Protein AF-0000000067511105 (afdb_homodimer)

Organism: Streptococcus pyogenes serotype M1 (NCBI:txid301447)

Structure (mmCIF, N/CA/C/O backbone):
data_AF-0000000067511105-model_v1
#
loop_
_entity.id
_entity.type
_entity.pdbx_description
1 polymer 'ABC transporter (Permease)'
#
loop_
_atom_site.group_PDB
_atom_site.id
_atom_site.type_symbol
_atom_site.label_atom_id
_atom_site.label_alt_id
_atom_site.label_comp_id
_atom_site.label_asym_id
_atom_site.label_entity_id
_atom_site.label_seq_id
_atom_site.pdbx_PDB_ins_code
_atom_site.Cartn_x
_atom_site.Cartn_y
_atom_site.Cartn_z
_atom_site.occupancy
_atom_site.B_iso_or_equiv
_atom_site.auth_seq_id
_atom_site.auth_comp_id
_atom_site.auth_asym_id
_atom_site.auth_atom_id
_atom_site.pdbx_PDB_model_num
ATOM 1 N N . MET A 1 1 ? 20.438 -12 -21 1 80.56 1 MET A N 1
ATOM 2 C CA . MET A 1 1 ? 20.25 -10.555 -21.078 1 80.56 1 MET A CA 1
ATOM 3 C C . MET A 1 1 ? 18.781 -10.203 -21.25 1 80.56 1 MET A C 1
ATOM 5 O O . MET A 1 1 ? 17.984 -11.047 -21.672 1 80.56 1 MET A O 1
ATOM 9 N N . ILE A 1 2 ? 18.406 -8.977 -20.812 1 93.5 2 ILE A N 1
ATOM 10 C CA . ILE A 1 2 ? 17.047 -8.484 -21.078 1 93.5 2 ILE A CA 1
ATOM 11 C C . ILE A 1 2 ? 16.766 -8.523 -22.578 1 93.5 2 ILE A C 1
ATOM 13 O O . ILE A 1 2 ? 17.562 -8.031 -23.375 1 93.5 2 ILE A O 1
ATOM 17 N N . ASN A 1 3 ? 15.703 -9.227 -23 1 96.31 3 ASN A N 1
ATOM 18 C CA . ASN A 1 3 ? 15.289 -9.406 -24.391 1 96.31 3 ASN A CA 1
ATOM 19 C C . ASN A 1 3 ? 14.422 -8.242 -24.859 1 96.31 3 ASN A C 1
ATOM 21 O O . ASN A 1 3 ? 13.188 -8.305 -24.781 1 96.31 3 ASN A O 1
ATOM 25 N N . ILE A 1 4 ? 15.07 -7.195 -25.391 1 97.12 4 ILE A N 1
ATOM 26 C CA . ILE A 1 4 ? 14.414 -5.953 -25.781 1 97.12 4 ILE A CA 1
ATOM 27 C C . ILE A 1 4 ? 13.453 -6.223 -26.938 1 97.12 4 ILE A C 1
ATOM 29 O O . ILE A 1 4 ? 12.328 -5.715 -26.969 1 97.12 4 ILE A O 1
ATOM 33 N N . PRO A 1 5 ? 13.797 -7.047 -27.891 1 97.56 5 PRO A N 1
ATOM 34 C CA . PRO A 1 5 ? 12.867 -7.391 -28.984 1 97.56 5 PRO A CA 1
ATOM 35 C C . PRO A 1 5 ? 11.594 -8.055 -28.469 1 97.56 5 PRO A C 1
ATOM 37 O O . PRO A 1 5 ? 10.5 -7.727 -28.938 1 97.56 5 PRO A O 1
ATOM 40 N N . LEU A 1 6 ? 11.727 -8.938 -27.547 1 97.38 6 LEU A N 1
ATOM 41 C CA . LEU A 1 6 ? 10.547 -9.57 -26.953 1 97.38 6 LEU A CA 1
ATOM 42 C C . LEU A 1 6 ? 9.648 -8.531 -26.281 1 97.38 6 LEU A C 1
ATOM 44 O O . LEU A 1 6 ? 8.422 -8.586 -26.422 1 97.38 6 LEU A O 1
ATOM 48 N N . MET A 1 7 ? 10.289 -7.613 -25.562 1 98.06 7 MET A N 1
ATOM 49 C CA . MET A 1 7 ? 9.539 -6.555 -24.891 1 98.06 7 MET A CA 1
ATOM 50 C C . MET A 1 7 ? 8.766 -5.715 -25.906 1 98.06 7 MET A C 1
ATOM 52 O O . MET A 1 7 ? 7.59 -5.414 -25.703 1 98.06 7 MET A O 1
ATOM 56 N N . LYS A 1 8 ? 9.43 -5.41 -26.984 1 97.94 8 LYS A N 1
ATOM 57 C CA . LYS A 1 8 ? 8.812 -4.586 -28.016 1 97.94 8 LYS A CA 1
ATOM 58 C C . LYS A 1 8 ? 7.656 -5.324 -28.688 1 97.94 8 LYS A C 1
ATOM 60 O O . LYS A 1 8 ? 6.586 -4.75 -28.906 1 97.94 8 LYS A O 1
ATOM 65 N N . ASP A 1 9 ? 7.836 -6.57 -28.969 1 97.88 9 ASP A N 1
ATOM 66 C CA . ASP A 1 9 ? 6.84 -7.379 -29.656 1 97.88 9 ASP A CA 1
ATOM 67 C C . ASP A 1 9 ? 5.633 -7.648 -28.766 1 97.88 9 ASP A C 1
ATOM 69 O O . ASP A 1 9 ? 4.523 -7.875 -29.266 1 97.88 9 ASP A O 1
ATOM 73 N N . SER A 1 10 ? 5.863 -7.594 -27.438 1 98.12 10 SER A N 1
ATOM 74 C CA . SER A 1 10 ? 4.812 -7.941 -26.484 1 98.12 10 SER A CA 1
ATOM 75 C C . SER A 1 10 ? 4.07 -6.703 -26 1 98.12 10 SER A C 1
ATOM 77 O O . SER A 1 10 ? 3.049 -6.809 -25.328 1 98.12 10 SER A O 1
ATOM 79 N N . LEU A 1 11 ? 4.57 -5.566 -26.359 1 98.25 11 LEU A N 1
ATOM 80 C CA . LEU A 1 11 ? 4.062 -4.305 -25.844 1 98.25 11 LEU A CA 1
ATOM 81 C C . LEU A 1 11 ? 2.57 -4.16 -26.109 1 98.25 11 LEU A C 1
ATOM 83 O O . LEU A 1 11 ? 1.808 -3.744 -25.234 1 98.25 11 LEU A O 1
ATOM 87 N N . GLY A 1 12 ? 2.145 -4.523 -27.312 1 98.19 12 GLY A N 1
ATOM 88 C CA . GLY A 1 12 ? 0.743 -4.41 -27.688 1 98.19 12 GLY A CA 1
ATOM 89 C C . GLY A 1 12 ? -0.17 -5.262 -26.828 1 98.19 12 GLY A C 1
ATOM 90 O O . GLY A 1 12 ? -1.177 -4.773 -26.312 1 98.19 12 GLY A O 1
ATOM 91 N N . PHE A 1 13 ? 0.172 -6.52 -26.688 1 98.44 13 PHE A N 1
ATOM 92 C CA . PHE A 1 13 ? -0.623 -7.434 -25.875 1 98.44 13 PHE A CA 1
ATOM 93 C C . PHE A 1 13 ? -0.623 -6.996 -24.422 1 98.44 13 PHE A C 1
ATOM 95 O O . PHE A 1 13 ? -1.671 -6.984 -23.766 1 98.44 13 PHE A O 1
ATOM 102 N N . VAL A 1 14 ? 0.501 -6.578 -23.922 1 98.69 14 VAL A N 1
ATOM 103 C CA . VAL A 1 14 ? 0.611 -6.16 -22.516 1 98.69 14 VAL A CA 1
ATOM 104 C C . VAL A 1 14 ? -0.236 -4.914 -22.281 1 98.69 14 VAL A C 1
ATOM 106 O O . VAL A 1 14 ? -1.011 -4.852 -21.328 1 98.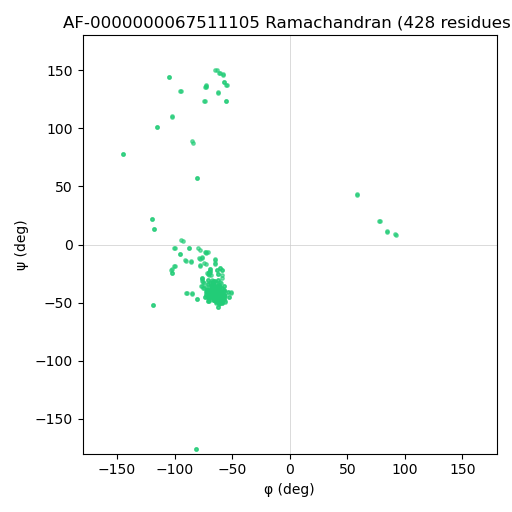69 14 VAL A O 1
ATOM 109 N N . LEU A 1 15 ? -0.17 -3.975 -23.219 1 98.62 15 LEU A N 1
ATOM 110 C CA . LEU A 1 15 ? -0.877 -2.709 -23.047 1 98.62 15 LEU A CA 1
ATOM 111 C C . LEU A 1 15 ? -2.377 -2.895 -23.25 1 98.62 15 LEU A C 1
ATOM 113 O O . LEU A 1 15 ? -3.17 -2.027 -22.875 1 98.62 15 LEU A O 1
ATOM 117 N N . SER A 1 16 ? -2.76 -4.043 -23.859 1 98.62 16 SER A N 1
ATOM 118 C CA . SER A 1 16 ? -4.188 -4.324 -23.984 1 98.62 16 SER A CA 1
ATOM 119 C C . SER A 1 16 ? -4.836 -4.52 -22.625 1 98.62 16 SER A C 1
ATOM 121 O O . SER A 1 16 ? -6.062 -4.48 -22.5 1 98.62 16 SER A O 1
ATOM 123 N N . GLY A 1 17 ? -4.027 -4.691 -21.531 1 98.75 17 GLY A N 1
ATOM 124 C CA . GLY A 1 17 ? -4.516 -4.805 -20.172 1 98.75 17 GLY A CA 1
ATOM 125 C C . GLY A 1 17 ? -4.688 -3.465 -19.484 1 98.75 17 GLY A C 1
ATOM 126 O O . GLY A 1 17 ? -5.227 -3.393 -18.375 1 98.75 17 GLY A O 1
ATOM 127 N N . LEU A 1 18 ? -4.324 -2.375 -20.156 1 98.62 18 LEU A N 1
ATOM 128 C CA . LEU A 1 18 ? -4.32 -1.038 -19.562 1 98.62 18 LEU A CA 1
ATOM 129 C C . LEU A 1 18 ? -5.727 -0.624 -19.141 1 98.62 18 LEU A C 1
ATOM 131 O O . LEU A 1 18 ? -5.91 -0.025 -18.078 1 98.62 18 LEU A O 1
ATOM 135 N N . PRO A 1 19 ? -6.758 -0.938 -19.953 1 98.5 19 PRO A N 1
ATOM 136 C CA . PRO A 1 19 ? -8.109 -0.566 -19.531 1 98.5 19 PRO A CA 1
ATOM 137 C C . PRO A 1 19 ? -8.523 -1.238 -18.219 1 98.5 19 PRO A C 1
ATOM 139 O O . PRO A 1 19 ? -9.273 -0.654 -17.438 1 98.5 19 PRO A O 1
ATOM 142 N N . TYR A 1 20 ? -8.086 -2.453 -18 1 98.69 20 TYR A N 1
ATOM 143 C CA . TYR A 1 20 ? -8.398 -3.131 -16.75 1 98.69 20 TYR A CA 1
ATOM 144 C C . TYR A 1 20 ? -7.664 -2.482 -15.578 1 98.69 20 TYR A C 1
ATOM 146 O O . TYR A 1 20 ? -8.258 -2.223 -14.531 1 98.69 20 TYR A O 1
ATOM 154 N N . THR A 1 21 ? -6.34 -2.176 -15.781 1 98.69 21 THR A N 1
ATOM 155 C CA . THR A 1 21 ? -5.539 -1.534 -14.742 1 98.69 21 THR A CA 1
ATOM 156 C C . THR A 1 21 ? -6.117 -0.168 -14.383 1 98.69 21 THR A C 1
ATOM 158 O O . THR A 1 21 ? -6.395 0.104 -13.211 1 98.69 21 THR A O 1
ATOM 161 N N . LEU A 1 22 ? -6.371 0.649 -15.352 1 98.56 22 LEU A N 1
ATOM 162 C CA . LEU A 1 22 ? -6.867 2 -15.117 1 98.56 22 LEU A CA 1
ATOM 163 C C . LEU A 1 22 ? -8.344 1.979 -14.75 1 98.56 22 LEU A C 1
ATOM 165 O O . LEU A 1 22 ? -8.797 2.783 -13.93 1 98.56 22 LEU A O 1
ATOM 169 N N . GLY A 1 23 ? -9.07 1.092 -15.344 1 98.56 23 GLY A N 1
ATOM 170 C CA . GLY A 1 23 ? -10.492 0.986 -15.047 1 98.56 23 GLY A CA 1
ATOM 171 C C . GLY A 1 23 ? -10.773 0.581 -13.609 1 98.56 23 GLY A C 1
ATOM 172 O O . GLY A 1 23 ? -11.594 1.204 -12.938 1 98.56 23 GLY A O 1
ATOM 173 N N . ILE A 1 24 ? -10.102 -0.458 -13.164 1 98.56 24 ILE A N 1
ATOM 174 C CA . ILE A 1 24 ? -10.258 -0.907 -11.781 1 98.56 24 ILE A CA 1
ATOM 175 C C . ILE A 1 24 ? -9.875 0.219 -10.828 1 98.56 24 ILE A C 1
ATOM 177 O O . ILE A 1 24 ? -10.609 0.52 -9.883 1 98.56 24 ILE A O 1
ATOM 181 N N . SER A 1 25 ? -8.742 0.861 -11.109 1 98.62 25 SER A N 1
ATOM 182 C CA . SER A 1 25 ? -8.227 1.901 -10.234 1 98.62 25 SER A CA 1
ATOM 183 C C . SER A 1 25 ? -9.148 3.115 -10.203 1 98.62 25 SER A C 1
ATOM 185 O O . SER A 1 25 ? -9.523 3.594 -9.133 1 98.62 25 SER A O 1
ATOM 187 N N . LEU A 1 26 ? -9.562 3.586 -11.375 1 98.31 26 LEU A N 1
ATOM 188 C CA . LEU A 1 26 ? -10.359 4.805 -11.469 1 98.31 26 LEU A CA 1
ATOM 189 C C . LEU A 1 26 ? -11.773 4.574 -10.945 1 98.31 26 LEU A C 1
ATOM 191 O O . LEU A 1 26 ? -12.289 5.379 -10.164 1 98.31 26 LEU A O 1
ATOM 195 N N . LEU A 1 27 ? -12.375 3.492 -11.328 1 98.62 27 LEU A N 1
ATOM 196 C CA . LEU A 1 27 ? -13.742 3.223 -10.898 1 98.62 27 LEU A CA 1
ATOM 197 C C . LEU A 1 27 ? -13.797 2.965 -9.398 1 98.62 27 LEU A C 1
ATOM 199 O O . LEU A 1 27 ? -14.719 3.428 -8.719 1 98.62 27 LEU A O 1
ATOM 203 N N . SER A 1 28 ? -12.875 2.189 -8.914 1 98.81 28 SER A N 1
ATOM 204 C CA . SER A 1 28 ? -12.852 1.918 -7.48 1 98.81 28 SER A CA 1
ATOM 205 C C . SER A 1 28 ? -12.531 3.18 -6.684 1 98.81 28 SER A C 1
ATOM 207 O O . SER A 1 28 ? -13.023 3.357 -5.566 1 98.81 28 SER A O 1
ATOM 209 N N . PHE A 1 29 ? -11.68 4.031 -7.273 1 98.62 29 PHE A N 1
ATOM 210 C CA . PHE A 1 29 ? -11.367 5.297 -6.625 1 98.62 29 PHE A CA 1
ATOM 211 C C . PHE A 1 29 ? -12.609 6.176 -6.52 1 98.62 29 PHE A C 1
ATOM 213 O O . PHE A 1 29 ? -12.906 6.719 -5.453 1 98.62 29 PHE A O 1
ATOM 220 N N . PHE A 1 30 ? -13.336 6.281 -7.574 1 98.44 30 PHE A N 1
ATOM 221 C CA . PHE A 1 30 ? -14.523 7.121 -7.594 1 98.44 30 PHE A CA 1
ATOM 222 C C . PHE A 1 30 ? -15.602 6.559 -6.668 1 98.44 30 PHE A C 1
ATOM 224 O O . PHE A 1 30 ? -16.25 7.305 -5.941 1 98.44 30 PHE A O 1
ATOM 231 N N . THR A 1 31 ? -15.766 5.297 -6.738 1 98.75 31 THR A N 1
ATOM 232 C CA . THR A 1 31 ? -16.688 4.672 -5.797 1 98.75 31 THR A CA 1
ATOM 233 C C . THR A 1 31 ? -16.219 4.906 -4.359 1 98.75 31 THR A C 1
ATOM 235 O O . THR A 1 31 ? -17.047 5.207 -3.484 1 98.75 31 THR A O 1
ATOM 238 N N . GLY A 1 32 ? -14.922 4.734 -4.195 1 98.44 32 GLY A N 1
ATOM 239 C CA . GLY A 1 32 ? -14.344 4.984 -2.883 1 98.44 32 GLY A CA 1
ATOM 240 C C . GLY A 1 32 ? -14.523 6.418 -2.418 1 98.44 32 GLY A C 1
ATOM 241 O O . GLY A 1 32 ? -14.703 6.672 -1.226 1 98.44 32 GLY A O 1
ATOM 242 N N . LEU A 1 33 ? -14.445 7.355 -3.359 1 97.88 33 LEU A N 1
ATOM 243 C CA . LEU A 1 33 ? -14.641 8.766 -3.031 1 97.88 33 LEU A CA 1
ATOM 244 C C . LEU A 1 33 ? -16.047 9 -2.471 1 97.88 33 LEU A C 1
ATOM 246 O O . LEU A 1 33 ? -16.203 9.672 -1.452 1 97.88 33 LEU A O 1
ATOM 250 N N . PHE A 1 34 ? -17 8.422 -3.113 1 97.38 34 PHE A N 1
ATOM 251 C CA . PHE A 1 34 ? -18.391 8.594 -2.699 1 97.38 34 PHE A CA 1
ATOM 252 C C . PHE A 1 34 ? -18.656 7.875 -1.381 1 97.38 34 PHE A C 1
ATOM 254 O O . PHE A 1 34 ? -19.188 8.469 -0.444 1 97.38 34 PHE A O 1
ATOM 261 N N . LEU A 1 35 ? -18.234 6.68 -1.305 1 98.38 35 LEU A N 1
ATOM 262 C CA . LEU A 1 35 ? -18.469 5.895 -0.096 1 98.38 35 LEU A CA 1
ATOM 263 C C . LEU A 1 35 ? -17.625 6.426 1.06 1 98.38 35 LEU A C 1
ATOM 265 O O . LEU A 1 35 ? -18.078 6.461 2.203 1 98.38 35 LEU A O 1
ATOM 269 N N . GLY A 1 36 ? -16.391 6.773 0.686 1 98.31 36 GLY A N 1
ATOM 270 C CA . GLY A 1 36 ? -15.492 7.297 1.706 1 98.31 36 GLY A CA 1
ATOM 271 C C . GLY A 1 36 ? -15.992 8.586 2.338 1 98.31 36 GLY A C 1
ATOM 272 O O . GLY A 1 36 ? -15.891 8.766 3.553 1 98.31 36 GLY A O 1
ATOM 273 N N . LEU A 1 37 ? -16.516 9.484 1.517 1 95.5 37 LEU A N 1
ATOM 274 C CA . LEU A 1 37 ? -17.125 10.703 2.039 1 95.5 37 LEU A CA 1
ATOM 275 C C . LEU A 1 37 ? -18.312 10.383 2.936 1 95.5 37 LEU A C 1
ATOM 277 O O . LEU A 1 37 ? -18.453 10.961 4.016 1 95.5 37 LEU A O 1
ATOM 281 N N . GLY A 1 38 ? -19.141 9.508 2.465 1 95.69 38 GLY A N 1
ATOM 282 C CA . GLY A 1 38 ? -20.266 9.078 3.275 1 95.69 38 GLY A CA 1
ATOM 283 C C . GLY A 1 38 ? -19.844 8.508 4.617 1 95.69 38 GLY A C 1
ATOM 284 O O . GLY A 1 38 ? -20.422 8.867 5.652 1 95.69 38 GLY A O 1
ATOM 285 N N . LEU A 1 39 ? -18.859 7.668 4.625 1 97.94 39 LEU A N 1
ATOM 286 C CA . LEU A 1 39 ? -18.359 7.059 5.855 1 97.94 39 LEU A CA 1
ATOM 287 C C . LEU A 1 39 ? -17.766 8.109 6.785 1 97.94 39 LEU A C 1
ATOM 289 O O . LEU A 1 39 ? -17.969 8.055 8 1 97.94 39 LEU A O 1
ATOM 293 N N . ALA A 1 40 ? -17.016 9.047 6.184 1 95.94 40 ALA A N 1
ATOM 294 C CA . ALA A 1 40 ? -16.422 10.109 6.988 1 95.94 40 ALA A CA 1
ATOM 295 C C . ALA A 1 40 ? -17.484 10.93 7.695 1 95.94 40 ALA A C 1
ATOM 297 O O . ALA A 1 40 ? -17.328 11.297 8.859 1 95.94 40 ALA A O 1
ATOM 298 N N . LEU A 1 41 ? -18.562 11.234 7.023 1 91.44 41 LEU A N 1
ATOM 299 C CA . LEU A 1 41 ? -19.656 12.023 7.594 1 91.44 41 LEU A CA 1
ATOM 300 C C . LEU A 1 41 ? -20.438 11.211 8.609 1 91.44 41 LEU A C 1
ATOM 302 O O . LEU A 1 41 ? -20.781 11.719 9.68 1 91.44 41 LEU A O 1
ATOM 306 N N . LEU A 1 42 ? -20.719 9.953 8.273 1 94.19 42 LEU A N 1
ATOM 307 C CA . LEU A 1 42 ? -21.438 9.078 9.188 1 94.19 42 LEU A CA 1
ATOM 308 C C . LEU A 1 42 ? -20.656 8.852 10.469 1 94.19 42 LEU A C 1
ATOM 310 O O . LEU A 1 42 ? -21.234 8.695 11.539 1 94.19 42 LEU A O 1
ATOM 314 N N . GLY A 1 43 ? -19.406 8.82 10.297 1 93 43 GLY A N 1
ATOM 315 C CA . GLY A 1 43 ? -18.547 8.602 11.453 1 93 43 GLY A CA 1
ATOM 316 C C . GLY A 1 43 ? -18.609 9.734 12.469 1 93 43 GLY A C 1
ATOM 317 O O . GLY A 1 43 ? -18.203 9.562 13.617 1 93 43 GLY A O 1
ATOM 318 N N . ARG A 1 44 ? -19.125 10.844 12.086 1 86.38 44 ARG A N 1
ATOM 319 C CA . ARG A 1 44 ? -19.234 12 12.977 1 86.38 44 ARG A CA 1
ATOM 320 C C . ARG A 1 44 ? -20.609 12.039 13.648 1 86.38 44 ARG A C 1
ATOM 322 O O . ARG A 1 44 ? -20.906 12.977 14.391 1 86.38 44 ARG A O 1
ATOM 329 N N . SER A 1 45 ? -21.328 11.07 13.375 1 86.69 45 SER A N 1
ATOM 330 C CA . SER A 1 45 ? -22.656 10.977 13.961 1 86.69 45 SER A CA 1
ATOM 331 C C . SER A 1 45 ? -22.594 10.93 15.484 1 86.69 45 SER A C 1
ATOM 333 O O . SER A 1 45 ? -21.656 10.352 16.047 1 86.69 45 SER A O 1
ATOM 335 N N . ARG A 1 46 ? -23.594 11.492 16.188 1 86.88 46 ARG A N 1
ATOM 336 C CA . ARG A 1 46 ? -23.719 11.469 17.641 1 86.88 46 ARG A CA 1
ATOM 337 C C . ARG A 1 46 ? -24.234 10.117 18.125 1 86.88 46 ARG A C 1
ATOM 339 O O . ARG A 1 46 ? -24.094 9.781 19.297 1 86.88 46 ARG A O 1
ATOM 346 N N . GLN A 1 47 ? -24.812 9.352 17.234 1 94.19 47 GLN A N 1
ATOM 347 C CA . GLN A 1 47 ? -25.281 8.016 17.594 1 94.19 47 GLN A CA 1
ATOM 348 C C . GLN A 1 47 ? -24.125 7.039 17.734 1 94.19 47 GLN A C 1
ATOM 350 O O . GLN A 1 47 ? -23.438 6.746 16.75 1 94.19 47 GLN A O 1
ATOM 355 N N . PRO A 1 48 ? -24.016 6.445 18.828 1 94.75 48 PRO A N 1
ATOM 356 C CA . PRO A 1 48 ? -22.828 5.609 19.109 1 94.75 48 PRO A CA 1
ATOM 357 C C . PRO A 1 48 ? -22.781 4.371 18.219 1 94.75 48 PRO A C 1
ATOM 359 O O . PRO A 1 48 ? -21.688 3.957 17.797 1 94.75 48 PRO A O 1
ATOM 362 N N . LEU A 1 49 ? -23.844 3.807 17.938 1 96.5 49 LEU A N 1
ATOM 363 C CA . LEU A 1 49 ? -23.859 2.59 17.125 1 96.5 49 LEU A CA 1
ATOM 364 C C . LEU A 1 49 ? -23.312 2.854 15.727 1 96.5 49 LEU A C 1
ATOM 366 O O . LEU A 1 49 ? -22.516 2.064 15.211 1 96.5 49 LEU A O 1
ATOM 370 N N . ILE A 1 50 ? -23.703 3.924 15.156 1 96.31 50 ILE A N 1
ATOM 371 C CA . ILE A 1 50 ? -23.25 4.277 13.812 1 96.31 50 ILE A CA 1
ATOM 372 C C . ILE A 1 50 ? -21.75 4.594 13.844 1 96.31 50 ILE A C 1
ATOM 374 O O . ILE A 1 50 ? -21 4.125 12.984 1 96.31 50 ILE A O 1
ATOM 378 N N . HIS A 1 51 ? -21.375 5.285 14.812 1 94.94 51 HIS A N 1
ATOM 379 C CA . HIS A 1 51 ? -19.969 5.656 14.977 1 94.94 51 HIS A CA 1
ATOM 380 C C . HIS A 1 51 ? -19.078 4.422 15.078 1 94.94 51 HIS A C 1
ATOM 382 O O . HIS A 1 51 ? -18.078 4.312 14.367 1 94.94 51 HIS A O 1
ATOM 388 N N . TYR A 1 52 ? -19.5 3.48 15.82 1 95.75 52 TYR A N 1
ATOM 389 C CA . TYR A 1 52 ? -18.688 2.301 16.062 1 95.75 52 TYR A CA 1
ATOM 390 C C . TYR A 1 52 ? -18.672 1.386 14.844 1 95.75 52 TYR A C 1
ATOM 392 O O . TYR A 1 52 ? -17.656 0.753 14.539 1 95.75 52 TYR A O 1
ATOM 400 N N . LEU A 1 53 ? -19.75 1.34 14.117 1 97.69 53 LEU A N 1
ATOM 401 C CA . LEU A 1 53 ? -19.828 0.515 12.914 1 97.69 53 LEU A CA 1
ATOM 402 C C . LEU A 1 53 ? -18.922 1.063 11.82 1 97.69 53 LEU A C 1
ATOM 404 O O . LEU A 1 53 ? -18.219 0.301 11.148 1 97.69 53 LEU A O 1
ATOM 408 N N . VAL A 1 54 ? -18.906 2.363 11.719 1 98.19 54 VAL A N 1
ATOM 409 C CA . VAL A 1 54 ? -18.062 3.008 10.719 1 98.19 54 VAL A CA 1
ATOM 410 C C . VAL A 1 54 ? -16.594 2.812 11.078 1 98.19 54 VAL A C 1
ATOM 412 O O . VAL A 1 54 ? -15.781 2.449 10.227 1 98.19 54 VAL A O 1
ATOM 415 N N . ARG A 1 55 ? -16.328 2.924 12.305 1 96.5 55 ARG A N 1
ATOM 416 C CA . ARG A 1 55 ? -14.953 2.766 12.766 1 96.5 55 ARG A CA 1
ATOM 417 C C . ARG A 1 55 ? -14.477 1.328 12.594 1 96.5 55 ARG A C 1
ATOM 419 O O . ARG A 1 55 ? -13.312 1.09 12.242 1 96.5 55 ARG A O 1
ATOM 426 N N . ALA A 1 56 ? -15.344 0.467 12.844 1 97.56 56 ALA A N 1
ATOM 427 C CA . ALA A 1 56 ? -15.008 -0.946 12.68 1 97.56 56 ALA A CA 1
ATOM 428 C C . ALA A 1 56 ? -14.734 -1.279 11.219 1 97.56 56 ALA A C 1
ATOM 430 O O . ALA A 1 56 ? -13.766 -1.979 10.906 1 97.56 56 ALA A O 1
ATOM 431 N N . TYR A 1 57 ? -15.617 -0.781 10.383 1 98.38 57 TYR A N 1
ATOM 432 C CA . TYR A 1 57 ? -15.43 -0.999 8.953 1 98.38 57 TYR A CA 1
ATOM 433 C C . TYR A 1 57 ? -14.078 -0.465 8.492 1 98.38 57 TYR A C 1
ATOM 435 O O . TYR A 1 57 ? -13.328 -1.161 7.801 1 98.38 57 TYR A O 1
ATOM 443 N N . ILE A 1 58 ? -13.758 0.713 8.891 1 98.31 58 ILE A N 1
ATOM 444 C CA . ILE A 1 58 ? -12.523 1.373 8.484 1 98.31 58 ILE A CA 1
ATOM 445 C C . ILE A 1 58 ? -11.32 0.604 9.031 1 98.31 58 ILE A C 1
ATOM 447 O O . ILE A 1 58 ? -10.367 0.329 8.297 1 98.31 58 ILE A O 1
ATOM 451 N N . SER A 1 59 ? -11.438 0.208 10.258 1 97.94 59 SER A N 1
ATOM 452 C CA . SER A 1 59 ? -10.359 -0.537 10.898 1 97.94 59 SER A CA 1
ATOM 453 C C . SER A 1 59 ? -10.102 -1.856 10.18 1 97.94 59 SER A C 1
ATOM 455 O O . SER A 1 59 ? -8.945 -2.201 9.898 1 97.94 59 SER A O 1
ATOM 457 N N . ILE A 1 60 ? -11.094 -2.52 9.82 1 98.44 60 ILE A N 1
ATOM 458 C CA . ILE A 1 60 ? -10.977 -3.836 9.195 1 98.44 60 ILE A CA 1
ATOM 459 C C . ILE A 1 60 ? -10.414 -3.689 7.785 1 98.44 60 ILE A C 1
ATOM 461 O O . ILE A 1 60 ? -9.43 -4.348 7.43 1 98.44 60 ILE A O 1
ATOM 465 N N . MET A 1 61 ? -10.969 -2.801 7.02 1 98.56 61 MET A N 1
ATOM 466 C CA . MET A 1 61 ? -10.602 -2.686 5.613 1 98.56 61 MET A CA 1
ATOM 467 C C . MET A 1 61 ? -9.195 -2.102 5.465 1 98.56 61 MET A C 1
ATOM 469 O O . MET A 1 61 ? -8.484 -2.418 4.512 1 98.56 61 MET A O 1
ATOM 473 N N . ARG A 1 62 ? -8.75 -1.362 6.43 1 97.44 62 ARG A N 1
ATOM 474 C CA . ARG A 1 62 ? -7.402 -0.802 6.383 1 97.44 62 ARG A CA 1
ATOM 475 C C . ARG A 1 62 ? -6.391 -1.75 7.016 1 97.44 62 ARG A C 1
ATOM 477 O O . ARG A 1 62 ? -5.184 -1.58 6.848 1 97.44 62 ARG A O 1
ATOM 484 N N . GLY A 1 63 ? -6.938 -2.771 7.758 1 97.94 63 GLY A N 1
ATOM 485 C CA . GLY A 1 63 ? -6.051 -3.668 8.477 1 97.94 63 GLY A CA 1
ATOM 486 C C . GLY A 1 63 ? -5.824 -4.984 7.766 1 97.94 63 GLY A C 1
ATOM 487 O O . GLY A 1 63 ? -4.844 -5.684 8.039 1 97.94 63 GLY A O 1
ATOM 488 N N . VAL A 1 64 ? -6.68 -5.328 6.832 1 98.69 64 VAL A N 1
ATOM 489 C CA . VAL A 1 64 ? -6.598 -6.578 6.086 1 98.69 64 VAL A CA 1
ATOM 490 C C . VAL A 1 64 ? -5.855 -6.348 4.77 1 98.69 64 VAL A C 1
ATOM 492 O O . VAL A 1 64 ? -6.121 -5.371 4.062 1 98.69 64 VAL A O 1
ATOM 495 N N . PRO A 1 65 ? -4.895 -7.207 4.48 1 98.62 65 PRO A N 1
ATOM 496 C CA . PRO A 1 65 ? -4.211 -7.062 3.191 1 98.62 65 PRO A CA 1
ATOM 497 C C . PRO A 1 65 ? -5.172 -7.109 2.006 1 98.62 65 PRO A C 1
ATOM 499 O O . PRO A 1 65 ? -6.094 -7.926 1.985 1 98.62 65 PRO A O 1
ATOM 502 N N . MET A 1 66 ? -4.898 -6.262 1.066 1 98.56 66 MET A N 1
ATOM 503 C CA . MET A 1 66 ? -5.746 -6.168 -0.118 1 98.56 66 MET A CA 1
ATOM 504 C C . MET A 1 66 ? -5.84 -7.512 -0.831 1 98.56 66 MET A C 1
ATOM 506 O O . MET A 1 66 ? -6.914 -7.902 -1.293 1 98.56 66 MET A O 1
ATOM 510 N N . ILE A 1 67 ? -4.754 -8.234 -0.903 1 98.69 67 ILE A N 1
ATOM 511 C CA . ILE A 1 67 ? -4.738 -9.5 -1.625 1 98.69 67 ILE A CA 1
ATOM 512 C C . ILE A 1 67 ? -5.648 -10.508 -0.92 1 98.69 67 ILE A C 1
ATOM 514 O O . ILE A 1 67 ? -6.289 -11.336 -1.57 1 98.69 67 ILE A O 1
ATOM 518 N N . VAL A 1 68 ? -5.758 -10.406 0.386 1 98.69 68 VAL A N 1
ATOM 519 C CA . VAL A 1 68 ? -6.633 -11.297 1.142 1 98.69 68 VAL A CA 1
ATOM 520 C C . VAL A 1 68 ? -8.094 -10.969 0.842 1 98.69 68 VAL A C 1
ATOM 522 O O . VAL A 1 68 ? -8.914 -11.867 0.653 1 98.69 68 VAL A O 1
ATOM 525 N N . VAL A 1 69 ? -8.414 -9.703 0.747 1 98.75 69 VAL A N 1
ATOM 526 C CA . VAL A 1 69 ? -9.766 -9.266 0.404 1 98.75 69 VAL A CA 1
ATOM 527 C C . VAL A 1 69 ? -10.148 -9.812 -0.97 1 98.75 69 VAL A C 1
ATOM 529 O O . VAL A 1 69 ? -11.234 -10.367 -1.142 1 98.75 69 VAL A O 1
ATOM 532 N N . LEU A 1 70 ? -9.242 -9.758 -1.906 1 98.75 70 LEU A N 1
ATOM 533 C CA . LEU A 1 70 ? -9.5 -10.25 -3.256 1 98.75 70 LEU A CA 1
ATOM 534 C C . LEU A 1 70 ? -9.711 -11.758 -3.256 1 98.75 70 LEU A C 1
ATOM 536 O O . LEU A 1 70 ? -10.602 -12.266 -3.938 1 98.75 70 LEU A O 1
ATOM 540 N N . PHE A 1 71 ? -8.891 -12.422 -2.48 1 98.62 71 PHE A N 1
ATOM 541 C CA . PHE A 1 71 ? -8.953 -13.875 -2.469 1 98.62 71 PHE A CA 1
ATOM 542 C C . PHE A 1 71 ? -10.227 -14.359 -1.78 1 98.62 71 PHE A C 1
ATOM 544 O O . PHE A 1 71 ? -10.805 -15.375 -2.176 1 98.62 71 PHE A O 1
ATOM 551 N N . VAL A 1 72 ? -10.68 -13.617 -0.753 1 98.12 72 VAL A N 1
ATOM 552 C CA . VAL A 1 72 ? -11.953 -13.938 -0.111 1 98.12 72 VAL A CA 1
ATOM 553 C C . VAL A 1 72 ? -13.086 -13.828 -1.127 1 98.12 72 VAL A C 1
ATOM 555 O O . VAL A 1 72 ? -13.93 -14.719 -1.226 1 98.12 72 VAL A O 1
ATOM 558 N N . LEU A 1 73 ? -13.078 -12.805 -1.909 1 98.25 73 LEU A N 1
ATOM 559 C CA . LEU A 1 73 ? -14.164 -12.539 -2.854 1 98.25 73 LEU A CA 1
ATOM 560 C C . LEU A 1 73 ? -14.125 -13.531 -4.012 1 98.25 73 LEU A C 1
ATOM 562 O O . LEU A 1 73 ? -15.164 -14.047 -4.422 1 98.25 73 LEU A O 1
ATOM 566 N N . TYR A 1 74 ? -12.938 -13.852 -4.52 1 98.19 74 TYR A N 1
ATOM 567 C CA . TYR A 1 74 ? -12.82 -14.617 -5.758 1 98.19 74 TYR A CA 1
ATOM 568 C C . TYR A 1 74 ? -12.797 -16.109 -5.473 1 98.19 74 TYR A C 1
ATOM 570 O O . TYR A 1 74 ? -13.422 -16.906 -6.188 1 98.19 74 TYR A O 1
ATOM 578 N N . PHE A 1 75 ? -12.102 -16.516 -4.469 1 97 75 PHE A N 1
ATOM 579 C CA . PHE A 1 75 ? -11.938 -17.938 -4.184 1 97 75 PHE A CA 1
ATOM 580 C C . PHE A 1 75 ? -12.844 -18.375 -3.039 1 97 75 PHE A C 1
ATOM 582 O O . PHE A 1 75 ? -13.188 -19.547 -2.926 1 97 75 PHE A O 1
ATOM 589 N N . GLY A 1 76 ? -13.242 -17.438 -2.16 1 96.06 76 GLY A N 1
ATOM 590 C CA . GLY A 1 76 ? -14.023 -17.766 -0.98 1 96.06 76 GLY A CA 1
ATOM 591 C C . GLY A 1 76 ? -15.508 -17.844 -1.253 1 96.06 76 GLY A C 1
ATOM 592 O O . GLY A 1 76 ? -16.172 -18.828 -0.888 1 96.06 76 GLY A O 1
ATOM 593 N N . LEU A 1 77 ? -16.062 -16.938 -2.02 1 95.56 77 LEU A N 1
ATOM 594 C CA . LEU A 1 77 ? -17.5 -16.781 -2.207 1 95.56 77 LEU A CA 1
ATOM 595 C C . LEU A 1 77 ? -18.094 -17.984 -2.928 1 95.56 77 LEU A C 1
ATOM 597 O O . LEU A 1 77 ? -19.219 -18.391 -2.639 1 95.56 77 LEU A O 1
ATOM 601 N N . PRO A 1 78 ? -17.344 -18.531 -3.834 1 93.94 78 PRO A N 1
ATOM 602 C CA . PRO A 1 78 ? -17.906 -19.688 -4.547 1 93.94 78 PRO A CA 1
ATOM 603 C C . PRO A 1 78 ? -18.281 -20.828 -3.609 1 93.94 78 PRO A C 1
ATOM 605 O O . PRO A 1 78 ? -19.203 -21.594 -3.895 1 93.94 78 PRO A O 1
ATOM 608 N N . TYR A 1 79 ? -17.625 -20.969 -2.504 1 89.88 79 TYR A N 1
ATOM 609 C CA . TYR A 1 79 ? -17.922 -22.031 -1.546 1 89.88 79 TYR A CA 1
ATOM 610 C C . TYR A 1 79 ? -19.25 -21.781 -0.841 1 89.88 79 TYR A C 1
ATOM 612 O O . TYR A 1 79 ? -19.797 -22.688 -0.2 1 89.88 79 TYR A O 1
ATOM 620 N N . TYR A 1 80 ? -19.812 -20.609 -1.12 1 86.5 80 TYR A N 1
ATOM 621 C CA . TYR A 1 80 ? -21.125 -20.297 -0.578 1 86.5 80 TYR A CA 1
ATOM 622 C C . TYR A 1 80 ? -22.141 -20.094 -1.695 1 86.5 80 TYR A C 1
ATOM 624 O O . TYR A 1 80 ? -23.188 -19.453 -1.491 1 86.5 80 TYR A O 1
ATOM 632 N N . GLY A 1 81 ? -21.766 -20.484 -2.881 1 90.81 81 GLY A N 1
ATOM 633 C CA . GLY A 1 81 ? -22.688 -20.516 -4.004 1 90.81 81 GLY A CA 1
ATOM 634 C C . GLY A 1 81 ? -22.672 -19.234 -4.816 1 90.81 81 GLY A C 1
ATOM 635 O O . GLY A 1 81 ? -23.484 -19.062 -5.727 1 90.81 81 GLY A O 1
ATOM 636 N N . LEU A 1 82 ? -21.734 -18.328 -4.543 1 93.81 82 LEU A N 1
ATOM 637 C CA . LEU A 1 82 ? -21.672 -17.047 -5.25 1 93.81 82 LEU A CA 1
ATOM 638 C C . LEU A 1 82 ? -20.391 -16.953 -6.074 1 93.81 82 LEU A C 1
ATOM 640 O O . LEU A 1 82 ? -19.328 -16.594 -5.547 1 93.81 82 LEU A O 1
ATOM 644 N N . GLU A 1 83 ? -20.594 -17.188 -7.363 1 95.19 83 GLU A N 1
ATOM 645 C CA . GLU A 1 83 ? -19.453 -17.062 -8.273 1 95.19 83 GLU A CA 1
ATOM 646 C C . GLU A 1 83 ? -19.516 -15.75 -9.047 1 95.19 83 GLU A C 1
ATOM 648 O O . GLU A 1 83 ? -20.391 -15.555 -9.891 1 95.19 83 GLU A O 1
ATOM 653 N N . LEU A 1 84 ? -18.625 -14.875 -8.727 1 97.38 84 LEU A N 1
ATOM 654 C CA . LEU A 1 84 ? -18.547 -13.586 -9.406 1 97.38 84 LEU A CA 1
ATOM 655 C C . LEU A 1 84 ? -17.375 -13.555 -10.375 1 97.38 84 LEU A C 1
ATOM 657 O O . LEU A 1 84 ? -16.344 -14.172 -10.133 1 97.38 84 LEU A O 1
ATOM 661 N N . PRO A 1 85 ? -17.609 -12.852 -11.5 1 98.25 85 PRO A N 1
ATOM 662 C CA . PRO A 1 85 ? -16.453 -12.672 -12.391 1 98.25 85 PRO A CA 1
ATOM 663 C C . PRO A 1 85 ? -15.289 -11.977 -11.711 1 98.25 85 PRO A C 1
ATOM 665 O O . PRO A 1 85 ? -15.492 -11.125 -10.836 1 98.25 85 PRO A O 1
ATOM 668 N N . ALA A 1 86 ? -14.062 -12.367 -12.109 1 98.56 86 ALA A N 1
ATOM 669 C CA . ALA A 1 86 ? -12.828 -11.844 -11.516 1 98.56 86 ALA A CA 1
ATOM 670 C C . ALA A 1 86 ? -12.836 -10.32 -11.492 1 98.56 86 ALA A C 1
ATOM 672 O O . ALA A 1 86 ? -12.461 -9.703 -10.492 1 98.56 86 ALA A O 1
ATOM 673 N N . LEU A 1 87 ? -13.305 -9.711 -12.57 1 98.62 87 LEU A N 1
ATOM 674 C CA . LEU A 1 87 ? -13.305 -8.258 -12.695 1 98.62 87 LEU A CA 1
ATOM 675 C C . LEU A 1 87 ? -14.219 -7.625 -11.648 1 98.62 87 LEU A C 1
ATOM 677 O O . LEU A 1 87 ? -13.891 -6.582 -11.078 1 98.62 87 LEU A O 1
ATOM 681 N N . LEU A 1 88 ? -15.344 -8.195 -11.406 1 98.56 88 LEU A N 1
ATOM 682 C CA . LEU A 1 88 ? -16.281 -7.688 -10.406 1 98.56 88 LEU A CA 1
ATOM 683 C C . LEU A 1 88 ? -15.711 -7.852 -9 1 98.56 88 LEU A C 1
ATOM 685 O O . LEU A 1 88 ? -15.898 -6.98 -8.148 1 98.56 88 LEU A O 1
ATOM 689 N N . CYS A 1 89 ? -15.031 -8.992 -8.742 1 98.75 89 CYS A N 1
ATOM 690 C CA . CYS A 1 89 ? -14.375 -9.195 -7.457 1 98.75 89 CYS A CA 1
ATOM 691 C C . CYS A 1 89 ? -13.312 -8.125 -7.215 1 98.75 89 CYS A C 1
ATOM 693 O O . CYS A 1 89 ? -13.219 -7.578 -6.109 1 98.75 89 CYS A O 1
ATOM 695 N N . ALA A 1 90 ? -12.547 -7.824 -8.297 1 98.88 90 ALA A N 1
ATOM 696 C CA . ALA A 1 90 ? -11.523 -6.781 -8.195 1 98.88 90 ALA A CA 1
ATOM 697 C C . ALA A 1 90 ? -12.156 -5.426 -7.895 1 98.88 90 ALA A C 1
ATOM 699 O O . ALA A 1 90 ? -11.734 -4.73 -6.969 1 98.88 90 ALA A O 1
ATOM 700 N N . TYR A 1 91 ? -13.203 -5.086 -8.625 1 98.81 91 TYR A N 1
ATOM 701 C CA . TYR A 1 91 ? -13.883 -3.807 -8.453 1 98.81 91 TYR A CA 1
ATOM 702 C C . TYR A 1 91 ? -14.445 -3.68 -7.039 1 98.81 91 TYR A C 1
ATOM 704 O O . TYR A 1 91 ? -14.227 -2.668 -6.367 1 98.81 91 TYR A O 1
ATOM 712 N N . LEU A 1 92 ? -15.117 -4.672 -6.547 1 98.69 92 LEU A N 1
ATOM 713 C CA . LEU A 1 92 ? -15.734 -4.637 -5.227 1 98.69 92 LEU A CA 1
ATOM 714 C C . LEU A 1 92 ? -14.68 -4.559 -4.133 1 98.69 92 LEU A C 1
ATOM 716 O O . LEU A 1 92 ? -14.789 -3.744 -3.211 1 98.69 92 LEU A O 1
ATOM 720 N N . GLY A 1 93 ? -13.68 -5.422 -4.246 1 98.81 93 GLY A N 1
ATOM 721 C CA . GLY A 1 93 ? -12.617 -5.422 -3.252 1 98.81 93 GLY A CA 1
ATOM 722 C C . GLY A 1 93 ? -11.898 -4.09 -3.148 1 98.81 93 GLY A C 1
ATOM 723 O O . GLY A 1 93 ? -11.773 -3.527 -2.059 1 98.81 93 GLY A O 1
ATOM 724 N N . PHE A 1 94 ? -11.453 -3.537 -4.297 1 98.81 94 PHE A N 1
ATOM 725 C CA . PHE A 1 94 ? -10.719 -2.279 -4.32 1 98.81 94 PHE A CA 1
ATOM 726 C C . PHE A 1 94 ? -11.609 -1.121 -3.887 1 98.81 94 PHE A C 1
ATOM 728 O O . PHE A 1 94 ? -11.148 -0.179 -3.244 1 98.81 94 PHE A O 1
ATOM 735 N N . SER A 1 95 ? -12.883 -1.188 -4.199 1 98.81 95 SER A N 1
ATOM 736 C CA . SER A 1 95 ? -13.812 -0.142 -3.791 1 98.81 95 SER A CA 1
ATOM 737 C C . SER A 1 95 ? -13.992 -0.127 -2.277 1 98.81 95 SER A C 1
ATOM 739 O O . SER A 1 95 ? -13.977 0.937 -1.654 1 98.81 95 SER A O 1
ATOM 741 N N . MET A 1 96 ? -14.148 -1.265 -1.708 1 98.62 96 MET A N 1
ATOM 742 C CA . MET A 1 96 ? -14.352 -1.376 -0.266 1 98.62 96 MET A CA 1
ATOM 743 C C . MET A 1 96 ? -13.125 -0.885 0.496 1 98.62 96 MET A C 1
ATOM 745 O O . MET A 1 96 ? -13.25 -0.146 1.474 1 98.62 96 MET A O 1
ATOM 749 N N . VAL A 1 97 ? -12.016 -1.253 0.001 1 98.56 97 VAL A N 1
ATOM 750 C CA . VAL A 1 97 ? -10.773 -0.885 0.679 1 98.56 97 VAL A CA 1
ATOM 751 C C . VAL A 1 97 ? -10.492 0.601 0.469 1 98.56 97 VAL A C 1
ATOM 753 O O . VAL A 1 97 ? -10.148 1.313 1.415 1 98.56 97 VAL A O 1
ATOM 756 N N . SER A 1 98 ? -10.648 1.045 -0.748 1 98.38 98 SER A N 1
ATOM 757 C CA . SER A 1 98 ? -10.391 2.453 -1.036 1 98.38 98 SER A CA 1
ATOM 758 C C . SER A 1 98 ? -11.328 3.359 -0.25 1 98.38 98 SER A C 1
ATOM 760 O O . SER A 1 98 ? -10.938 4.441 0.187 1 98.38 98 SER A O 1
ATOM 762 N N . ALA A 1 99 ? -12.562 2.924 -0.057 1 98.75 99 ALA A N 1
ATOM 763 C CA . ALA A 1 99 ? -13.523 3.705 0.717 1 98.75 99 ALA A CA 1
ATOM 764 C C . ALA A 1 99 ? -13.023 3.949 2.135 1 98.75 99 ALA A C 1
ATOM 766 O O . ALA A 1 99 ? -13.172 5.051 2.674 1 98.75 99 ALA A O 1
ATOM 767 N N . ALA A 1 100 ? -12.484 2.959 2.705 1 98.62 100 ALA A N 1
ATOM 768 C CA . ALA A 1 100 ? -11.953 3.076 4.062 1 98.62 100 ALA A CA 1
ATOM 769 C C . ALA A 1 100 ? -10.789 4.062 4.113 1 98.62 100 ALA A C 1
ATOM 771 O O . ALA A 1 100 ? -10.75 4.941 4.977 1 98.62 100 ALA A O 1
ATOM 772 N N . TYR A 1 101 ? -9.891 3.998 3.189 1 97.94 101 TYR A N 1
ATOM 773 C CA . TYR A 1 101 ? -8.734 4.891 3.152 1 97.94 101 TYR A CA 1
ATOM 774 C C . TYR A 1 101 ? -9.164 6.324 2.875 1 97.94 101 TYR A C 1
ATOM 776 O O . TYR A 1 101 ? -8.688 7.262 3.521 1 97.94 101 TYR A O 1
ATOM 784 N N . ILE A 1 102 ? -10.031 6.453 1.968 1 98.5 102 ILE A N 1
ATOM 785 C CA . ILE A 1 102 ? -10.477 7.785 1.569 1 98.5 102 ILE A CA 1
ATOM 786 C C . ILE A 1 102 ? -11.297 8.414 2.695 1 98.5 102 ILE A C 1
ATOM 788 O O . ILE A 1 102 ? -11.219 9.617 2.93 1 98.5 102 ILE A O 1
ATOM 792 N N . SER A 1 103 ? -12.062 7.598 3.379 1 98.44 103 SER A N 1
ATOM 793 C CA . SER A 1 103 ? -12.781 8.102 4.547 1 98.44 103 SER A CA 1
ATOM 794 C C . SER A 1 103 ? -11.828 8.703 5.566 1 98.44 103 SER A C 1
ATOM 796 O O . SER A 1 103 ? -12.102 9.758 6.137 1 98.44 103 SER A O 1
ATOM 798 N N . GLU A 1 104 ? -10.766 8.062 5.793 1 97 104 GLU A N 1
ATOM 799 C CA . GLU A 1 104 ? -9.766 8.562 6.734 1 97 104 GLU A CA 1
ATOM 800 C C . GLU A 1 104 ? -9.133 9.859 6.227 1 97 104 GLU A C 1
ATOM 802 O O . GLU A 1 104 ? -8.797 10.742 7.02 1 97 104 GLU A O 1
ATOM 807 N N . VAL A 1 105 ? -8.898 9.953 4.938 1 97 105 VAL A N 1
ATOM 808 C CA . VAL A 1 105 ? -8.383 11.172 4.328 1 97 105 VAL A CA 1
ATOM 809 C C . VAL A 1 105 ? -9.344 12.328 4.582 1 97 105 VAL A C 1
ATOM 811 O O . VAL A 1 105 ? -8.93 13.406 5.012 1 97 105 VAL A O 1
ATOM 814 N N . PHE A 1 106 ? -10.602 12.047 4.402 1 96.75 106 PHE A N 1
ATOM 815 C CA . PHE A 1 106 ? -11.609 13.086 4.633 1 96.75 106 PHE A CA 1
ATOM 816 C C . PHE A 1 106 ? -11.695 13.438 6.109 1 96.75 106 PHE A C 1
ATOM 818 O O . PHE A 1 106 ? -11.789 14.617 6.469 1 96.75 106 PHE A O 1
ATOM 825 N N . ARG A 1 107 ? -11.711 12.445 6.906 1 95.25 107 ARG A N 1
ATOM 826 C CA . ARG A 1 107 ? -11.75 12.695 8.344 1 95.25 107 ARG A CA 1
ATOM 827 C C . ARG A 1 107 ? -10.586 13.578 8.781 1 95.25 107 ARG A C 1
ATOM 829 O O . ARG A 1 107 ? -10.789 14.57 9.484 1 95.25 107 ARG A O 1
ATOM 836 N N . SER A 1 108 ? -9.398 13.219 8.344 1 94.19 108 SER A N 1
ATOM 837 C CA . SER A 1 108 ? -8.211 13.984 8.727 1 94.19 108 SER A CA 1
ATOM 838 C C . SER A 1 108 ? -8.25 15.391 8.141 1 94.19 108 SER A C 1
ATOM 840 O O . SER A 1 108 ? -7.812 16.344 8.781 1 94.19 108 SER A O 1
ATOM 842 N N . SER A 1 109 ? -8.711 15.531 6.957 1 95.31 109 SER A N 1
ATOM 843 C CA . SER A 1 109 ? -8.805 16.828 6.297 1 95.31 109 SER A CA 1
ATOM 844 C C . SER A 1 109 ? -9.812 17.734 6.992 1 95.31 109 SER A C 1
ATOM 846 O O . SER A 1 109 ? -9.586 18.938 7.129 1 95.31 109 SER A O 1
ATOM 848 N N . ILE A 1 110 ? -10.898 17.219 7.453 1 93.5 110 ILE A N 1
ATOM 849 C CA . ILE A 1 110 ? -11.922 17.969 8.172 1 93.5 110 ILE A CA 1
ATOM 850 C C . ILE A 1 110 ? -11.383 18.406 9.539 1 93.5 110 ILE A C 1
ATOM 852 O O . ILE A 1 110 ? -11.586 19.547 9.961 1 93.5 110 ILE A O 1
ATOM 856 N N . GLU A 1 111 ? -10.68 17.5 10.133 1 92.12 111 GLU A N 1
ATOM 857 C CA . GLU A 1 111 ? -10.125 17.781 11.453 1 92.12 111 GLU A CA 1
ATOM 858 C C . GLU A 1 111 ? -9.023 18.828 11.375 1 92.12 111 GLU A C 1
ATOM 860 O O . GLU A 1 111 ? -8.719 19.5 12.367 1 92.12 111 GLU A O 1
ATOM 865 N N . ALA A 1 112 ? -8.445 18.938 10.211 1 91.56 112 ALA A N 1
ATOM 866 C CA . ALA A 1 112 ? -7.355 19.891 10.016 1 91.56 112 ALA A CA 1
ATOM 867 C C . ALA A 1 112 ? -7.879 21.312 9.898 1 91.56 112 ALA A C 1
ATOM 869 O O . ALA A 1 112 ? -7.113 22.281 10.008 1 91.56 112 ALA A O 1
ATOM 870 N N . ILE A 1 113 ? -9.125 21.5 9.766 1 92.75 113 ILE A N 1
ATOM 871 C CA . ILE A 1 113 ? -9.727 22.828 9.641 1 92.75 113 ILE A CA 1
ATOM 872 C C . ILE A 1 113 ? -9.688 23.531 10.992 1 92.75 113 ILE A C 1
ATOM 874 O O . ILE A 1 113 ? -10 22.938 12.023 1 92.75 113 ILE A O 1
ATOM 878 N N . ASP A 1 114 ? -9.328 24.781 10.961 1 92.5 114 ASP A N 1
ATOM 879 C CA . ASP A 1 114 ? -9.219 25.609 12.156 1 92.5 114 ASP A CA 1
ATOM 880 C C . ASP A 1 114 ? -10.523 25.594 12.953 1 92.5 114 ASP A C 1
ATOM 882 O O . ASP A 1 114 ? -11.609 25.734 12.383 1 92.5 114 ASP A O 1
ATOM 886 N N . LYS A 1 115 ? -10.359 25.484 14.156 1 92.31 115 LYS A N 1
ATOM 887 C CA . LYS A 1 115 ? -11.516 25.484 15.039 1 92.31 115 LYS A CA 1
ATOM 888 C C . LYS A 1 115 ? -12.273 26.812 14.945 1 92.31 115 LYS A C 1
ATOM 890 O O . LYS A 1 115 ? -13.492 26.859 15.156 1 92.31 115 LYS A O 1
ATOM 895 N N . GLY A 1 116 ? -11.484 27.75 14.68 1 91 116 GLY A N 1
ATOM 896 C CA . GLY A 1 116 ? -12.086 29.062 14.523 1 91 116 GLY A CA 1
ATOM 897 C C . GLY A 1 116 ? -13.156 29.109 13.453 1 91 116 GLY A C 1
ATOM 898 O O . GLY A 1 116 ? -14.164 29.797 13.594 1 91 116 GLY A O 1
ATOM 899 N N . GLN A 1 117 ? -12.938 28.359 12.398 1 92.25 117 GLN A N 1
ATOM 900 C CA . GLN A 1 117 ? -13.922 28.281 11.328 1 92.25 117 GLN A CA 1
ATOM 901 C C . GLN A 1 117 ? -15.227 27.656 11.828 1 92.25 117 GLN A C 1
ATOM 903 O O . GLN A 1 117 ? -16.312 28.125 11.484 1 92.25 117 GLN A O 1
ATOM 908 N N . TRP A 1 118 ? -15.102 26.656 12.648 1 90.94 118 TRP A N 1
ATOM 909 C CA . TRP A 1 118 ? -16.266 26 13.242 1 90.94 118 TRP A CA 1
ATOM 910 C C . TRP A 1 118 ? -16.984 26.953 14.188 1 90.94 118 TRP A C 1
ATOM 912 O O . TRP A 1 118 ? -18.219 27.078 14.133 1 90.94 118 TRP A O 1
ATOM 922 N N . GLU A 1 119 ? -16.203 27.625 14.969 1 93.5 119 GLU A N 1
ATOM 923 C CA . GLU A 1 119 ? -16.75 28.531 15.977 1 93.5 119 GLU A CA 1
ATOM 924 C C . GLU A 1 119 ? -17.422 29.734 15.32 1 93.5 119 GLU A C 1
ATOM 926 O O . GLU A 1 119 ? -18.484 30.172 15.766 1 93.5 119 GLU A O 1
ATOM 931 N N . ALA A 1 120 ? -16.766 30.234 14.398 1 93.94 120 ALA A N 1
ATOM 932 C CA . ALA A 1 120 ? -17.328 31.375 13.688 1 93.94 120 ALA A CA 1
ATOM 933 C C . ALA A 1 120 ? -18.672 31.016 13.047 1 93.94 120 ALA A C 1
ATOM 935 O O . ALA A 1 120 ? -19.625 31.797 13.117 1 93.94 120 ALA A O 1
ATOM 936 N N . ALA A 1 121 ? -18.75 29.922 12.391 1 92.19 121 ALA A N 1
ATOM 937 C CA . ALA A 1 121 ? -19.984 29.469 11.75 1 92.19 121 ALA A CA 1
ATOM 938 C C . ALA A 1 121 ? -21.094 29.266 12.781 1 92.19 121 ALA A C 1
ATOM 940 O O . ALA A 1 121 ? -22.25 29.609 12.547 1 92.19 121 ALA A O 1
ATOM 941 N N . LYS A 1 122 ? -20.766 28.719 13.922 1 91.38 122 LYS A N 1
ATOM 942 C CA . LYS A 1 122 ? -21.703 28.5 15.016 1 91.38 122 LYS A CA 1
ATOM 943 C C . LYS A 1 122 ? -22.203 29.828 15.578 1 91.38 122 LYS A C 1
ATOM 945 O O . LYS A 1 122 ? -23.375 29.969 15.914 1 91.38 122 LYS A O 1
ATOM 950 N N . ALA A 1 123 ? -21.25 30.703 15.727 1 94.56 123 ALA A N 1
ATOM 951 C CA . ALA A 1 123 ? -21.578 32.031 16.25 1 94.56 123 ALA A CA 1
ATOM 952 C C . ALA A 1 123 ? -22.578 32.75 15.344 1 94.56 123 ALA A C 1
ATOM 954 O O . ALA A 1 123 ? -23.391 33.531 15.812 1 94.56 123 ALA A O 1
ATOM 955 N N . LEU A 1 124 ? -22.5 32.5 14.07 1 94.06 124 LEU A N 1
ATOM 956 C CA . LEU A 1 124 ? -23.406 33.125 13.094 1 94.06 124 LEU A CA 1
ATOM 957 C C . LEU A 1 124 ? -24.766 32.406 13.094 1 94.06 124 LEU A C 1
ATOM 959 O O . LEU A 1 124 ? -25.688 32.844 12.391 1 94.06 124 LEU A O 1
ATOM 963 N N . GLY A 1 125 ? -24.922 31.328 13.891 1 91.88 125 GLY A N 1
ATOM 964 C CA . GLY A 1 125 ? -26.188 30.641 14.031 1 91.88 125 GLY A CA 1
ATOM 965 C C . GLY A 1 125 ? -26.5 29.719 12.859 1 91.88 125 GLY A C 1
ATOM 966 O O . GLY A 1 125 ? -27.656 29.406 12.602 1 91.88 125 GLY A O 1
ATOM 967 N N . LEU A 1 126 ? -25.562 29.344 12.133 1 92.5 126 LEU A N 1
ATOM 968 C CA . LEU A 1 126 ? -25.781 28.469 10.992 1 92.5 126 LEU A CA 1
ATOM 969 C C . LEU A 1 126 ? -26.094 27.047 11.453 1 92.5 126 LEU A C 1
ATOM 971 O O . LEU A 1 126 ? -25.469 26.547 12.398 1 92.5 126 LEU A O 1
ATOM 975 N N . PRO A 1 127 ? -27.141 26.453 10.781 1 92.88 127 PRO A N 1
ATOM 976 C CA . PRO A 1 127 ? -27.359 25.047 11.094 1 92.88 127 PRO A CA 1
ATOM 977 C C . PRO A 1 127 ? -26.203 24.156 10.672 1 92.88 127 PRO A C 1
ATOM 979 O O . PRO A 1 127 ? -25.484 24.469 9.719 1 92.88 127 PRO A O 1
ATOM 982 N N . TYR A 1 128 ? -25.984 23.078 11.367 1 86.62 128 TYR A N 1
ATOM 983 C CA . TYR A 1 128 ? -24.844 22.188 11.211 1 86.62 128 TYR A CA 1
ATOM 984 C C . TYR A 1 128 ? -24.688 21.75 9.758 1 86.62 128 TYR A C 1
ATOM 986 O O . TYR A 1 128 ? -23.578 21.797 9.203 1 86.62 128 TYR A O 1
ATOM 994 N N . ALA A 1 129 ? -25.75 21.406 9.195 1 87.06 129 ALA A N 1
ATOM 995 C CA . ALA A 1 129 ? -25.719 20.922 7.82 1 87.06 129 ALA A CA 1
ATOM 996 C C . ALA A 1 129 ? -25.219 22 6.863 1 87.06 129 ALA A C 1
ATOM 998 O O . ALA A 1 129 ? -24.484 21.719 5.922 1 87.06 129 ALA A O 1
ATOM 999 N N . LEU A 1 130 ? -25.609 23.219 7.129 1 91.38 130 LEU A N 1
ATOM 1000 C CA . LEU A 1 130 ? -25.188 24.328 6.293 1 91.38 130 LEU A CA 1
ATOM 1001 C C . LEU A 1 130 ? -23.719 24.656 6.535 1 91.38 130 LEU A C 1
ATOM 1003 O O . LEU A 1 130 ? -22.984 24.953 5.59 1 91.38 130 LEU A O 1
ATOM 1007 N N . MET A 1 131 ? -23.344 24.594 7.758 1 90.69 131 MET A N 1
ATOM 1008 C CA . MET A 1 131 ? -21.969 24.828 8.141 1 90.69 131 MET A CA 1
ATOM 1009 C C . MET A 1 131 ? -21.031 23.828 7.473 1 90.69 131 MET A C 1
ATOM 1011 O O . MET A 1 131 ? -20.016 24.203 6.879 1 90.69 131 MET A O 1
ATOM 1015 N N . VAL A 1 132 ? -21.391 22.625 7.496 1 87.81 132 VAL A N 1
ATOM 1016 C CA . VAL A 1 132 ? -20.562 21.547 6.949 1 87.81 132 VAL A CA 1
ATOM 1017 C C . VAL A 1 132 ? -20.531 21.656 5.426 1 87.81 132 VAL A C 1
ATOM 1019 O O . VAL A 1 132 ? -19.453 21.625 4.82 1 87.81 132 VAL A O 1
ATOM 1022 N N . LYS A 1 133 ? -21.625 21.844 4.863 1 90.38 133 LYS A N 1
ATOM 1023 C CA . LYS A 1 133 ? -21.734 21.812 3.408 1 90.38 133 LYS A CA 1
ATOM 1024 C C . LYS A 1 133 ? -21.109 23.062 2.779 1 90.38 133 LYS A C 1
ATOM 1026 O O . LYS A 1 133 ? -20.422 22.953 1.762 1 90.38 133 LYS A O 1
ATOM 1031 N N . LYS A 1 134 ? -21.234 24.25 3.412 1 92.56 134 LYS A N 1
ATOM 1032 C CA . LYS A 1 134 ? -20.891 25.5 2.738 1 92.56 134 LYS A CA 1
ATOM 1033 C C . LYS A 1 134 ? -19.531 26.016 3.213 1 92.56 134 LYS A C 1
ATOM 1035 O O . LYS A 1 134 ? -18.875 26.766 2.498 1 92.56 134 LYS A O 1
ATOM 1040 N N . ILE A 1 135 ? -19.125 25.594 4.355 1 92.06 135 ILE A N 1
ATOM 1041 C CA . ILE A 1 135 ? -17.922 26.219 4.906 1 92.06 135 ILE A CA 1
ATOM 1042 C C . ILE A 1 135 ? -16.844 25.156 5.082 1 92.06 135 ILE A C 1
ATOM 1044 O O . ILE A 1 135 ? -15.75 25.281 4.527 1 92.06 135 ILE A O 1
ATOM 1048 N N . ILE A 1 136 ? -17.156 24.094 5.727 1 91.25 136 ILE A N 1
ATOM 1049 C CA . ILE A 1 136 ? -16.141 23.141 6.176 1 91.25 136 ILE A CA 1
ATOM 1050 C C . ILE A 1 136 ? -15.734 22.234 5.02 1 91.25 136 ILE A C 1
ATOM 1052 O O . ILE A 1 136 ? -14.555 22.094 4.711 1 91.25 136 ILE A O 1
ATOM 1056 N N . LEU A 1 137 ? -16.688 21.703 4.305 1 91.88 137 LEU A N 1
ATOM 1057 C CA . LEU A 1 137 ? -16.422 20.688 3.297 1 91.88 137 LEU A CA 1
ATOM 1058 C C . LEU A 1 137 ? -15.602 21.266 2.146 1 91.88 137 LEU A C 1
ATOM 1060 O O . LEU A 1 137 ? -14.664 20.625 1.671 1 91.88 137 LEU A O 1
ATOM 1064 N N . PRO A 1 138 ? -15.977 22.438 1.693 1 93.5 138 PRO A N 1
ATOM 1065 C CA . PRO A 1 138 ? -15.164 23 0.612 1 93.5 138 PRO A CA 1
ATOM 1066 C C . PRO A 1 138 ? -13.695 23.172 1.002 1 93.5 138 PRO A C 1
ATOM 1068 O O . PRO A 1 138 ? -12.805 22.906 0.197 1 93.5 138 PRO A O 1
ATOM 1071 N N . GLN A 1 139 ? -13.406 23.562 2.215 1 93.88 139 GLN A N 1
ATOM 1072 C CA . GLN A 1 139 ? -12.047 23.719 2.707 1 93.88 139 GLN A CA 1
ATOM 1073 C C . GLN A 1 139 ? -11.367 22.375 2.906 1 93.88 139 GLN A C 1
ATOM 1075 O O . GLN A 1 139 ? -10.195 22.188 2.553 1 93.88 139 GLN A O 1
ATOM 1080 N N . ALA A 1 140 ? -12.125 21.469 3.375 1 94.06 140 ALA A N 1
ATOM 1081 C CA . ALA A 1 140 ? -11.602 20.141 3.627 1 94.06 140 ALA A CA 1
ATOM 1082 C C . ALA A 1 140 ? -11.227 19.438 2.322 1 94.06 140 ALA A C 1
ATOM 1084 O O . ALA A 1 140 ? -10.242 18.688 2.27 1 94.06 140 ALA A O 1
ATOM 1085 N N . PHE A 1 141 ? -11.977 19.688 1.312 1 93.94 141 PHE A N 1
ATOM 1086 C CA . PHE A 1 141 ? -11.703 19.078 0.014 1 93.94 141 PHE A CA 1
ATOM 1087 C C . PHE A 1 141 ? -10.367 19.562 -0.537 1 93.94 141 PHE A C 1
ATOM 1089 O O . PHE A 1 141 ? -9.625 18.781 -1.136 1 93.94 141 PHE A O 1
ATOM 1096 N N . ARG A 1 142 ? -10.094 20.766 -0.337 1 92.94 142 ARG A N 1
ATOM 1097 C CA . ARG A 1 142 ? -8.82 21.312 -0.79 1 92.94 142 ARG A CA 1
ATOM 1098 C C . ARG A 1 142 ? -7.656 20.672 -0.033 1 92.94 142 ARG A C 1
ATOM 1100 O O . ARG A 1 142 ? -6.617 20.375 -0.625 1 92.94 142 ARG A O 1
ATOM 1107 N N . ILE A 1 143 ? -7.895 20.5 1.225 1 93.69 143 ILE A N 1
ATOM 1108 C CA . ILE A 1 143 ? -6.863 19.891 2.066 1 93.69 143 ILE A CA 1
ATOM 1109 C C . ILE A 1 143 ? -6.684 18.422 1.692 1 93.69 143 ILE A C 1
ATOM 1111 O O . ILE A 1 143 ? -5.578 17.891 1.774 1 93.69 143 ILE A O 1
ATOM 1115 N N . ALA A 1 144 ? -7.688 17.781 1.15 1 96.06 144 ALA A N 1
ATOM 1116 C CA . ALA A 1 144 ? -7.715 16.344 0.895 1 96.06 144 ALA A CA 1
ATOM 1117 C C . ALA A 1 144 ? -7.078 16.016 -0.452 1 96.06 144 ALA A C 1
ATOM 1119 O O . ALA A 1 144 ? -6.738 14.859 -0.718 1 96.06 144 ALA A O 1
ATOM 1120 N N . VAL A 1 145 ? -6.875 16.953 -1.285 1 94.75 145 VAL A N 1
ATOM 1121 C CA . VAL A 1 145 ? -6.48 16.734 -2.672 1 94.75 145 VAL A CA 1
ATOM 1122 C C . VAL A 1 145 ? -5.137 16 -2.713 1 94.75 145 VAL A C 1
ATOM 1124 O O . VAL A 1 145 ? -4.996 14.977 -3.373 1 94.75 145 VAL A O 1
ATOM 1127 N N . PRO A 1 146 ? -4.129 16.469 -1.979 1 92.94 146 PRO A N 1
ATOM 1128 C CA . PRO A 1 146 ? -2.832 15.797 -2.053 1 92.94 146 PRO A CA 1
ATOM 1129 C C . PRO A 1 146 ? -2.895 14.344 -1.581 1 92.94 146 PRO A C 1
ATOM 1131 O O . PRO A 1 146 ? -2.49 13.438 -2.311 1 92.94 146 PRO A O 1
ATOM 1134 N N . PRO A 1 147 ? -3.496 14.094 -0.419 1 94.88 147 PRO A N 1
ATOM 1135 C CA . PRO A 1 147 ? -3.557 12.703 0.023 1 94.88 147 PRO A CA 1
ATOM 1136 C C . PRO A 1 147 ? -4.453 11.836 -0.862 1 94.88 147 PRO A C 1
ATOM 1138 O O . PRO A 1 147 ? -4.211 10.641 -1.01 1 94.88 147 PRO A O 1
ATOM 1141 N N . LEU A 1 148 ? -5.477 12.406 -1.445 1 96.81 148 LEU A N 1
ATOM 1142 C CA . LEU A 1 148 ? -6.297 11.656 -2.391 1 96.81 148 LEU A CA 1
ATOM 1143 C C . LEU A 1 148 ? -5.496 11.289 -3.635 1 96.81 148 LEU A C 1
ATOM 1145 O O . LEU A 1 148 ? -5.695 10.219 -4.211 1 96.81 148 LEU A O 1
ATOM 1149 N N . GLY A 1 149 ? -4.629 12.203 -4.055 1 95.62 149 GLY A N 1
ATOM 1150 C CA . GLY A 1 149 ? -3.703 11.883 -5.129 1 95.62 149 GLY A CA 1
ATOM 1151 C C . GLY A 1 149 ? -2.836 10.68 -4.832 1 95.62 149 GLY A C 1
ATOM 1152 O O . GLY A 1 149 ? -2.633 9.82 -5.699 1 95.62 149 GLY A O 1
ATOM 1153 N N . ASN A 1 150 ? -2.404 10.578 -3.627 1 94.62 150 ASN A N 1
ATOM 1154 C CA . ASN A 1 150 ? -1.614 9.422 -3.215 1 94.62 150 ASN A CA 1
ATOM 1155 C C . ASN A 1 150 ? -2.434 8.133 -3.262 1 94.62 150 ASN A C 1
ATOM 1157 O O . ASN A 1 150 ? -1.909 7.07 -3.594 1 94.62 150 ASN A O 1
ATOM 1161 N N . VAL A 1 151 ? -3.666 8.258 -2.926 1 97.25 151 VAL A N 1
ATOM 1162 C CA . VAL A 1 151 ? -4.539 7.09 -2.918 1 97.25 151 VAL A CA 1
ATOM 1163 C C . VAL A 1 151 ? -4.691 6.551 -4.34 1 97.25 151 VAL A C 1
ATOM 1165 O O . VAL A 1 151 ? -4.617 5.34 -4.562 1 97.25 151 VAL A O 1
ATOM 1168 N N . ILE A 1 152 ? -4.883 7.426 -5.27 1 97 152 ILE A N 1
ATOM 1169 C CA . ILE A 1 152 ? -5.098 6.977 -6.641 1 97 152 ILE A CA 1
ATOM 1170 C C . ILE A 1 152 ? -3.82 6.332 -7.176 1 97 152 ILE A C 1
ATOM 1172 O O . ILE A 1 152 ? -3.877 5.336 -7.906 1 97 152 ILE A O 1
ATOM 1176 N N . ILE A 1 153 ? -2.67 6.902 -6.91 1 97.44 153 ILE A N 1
ATOM 1177 C CA . ILE A 1 153 ? -1.397 6.332 -7.34 1 97.44 153 ILE A CA 1
ATOM 1178 C C . ILE A 1 153 ? -1.225 4.941 -6.727 1 97.44 153 ILE A C 1
ATOM 1180 O O . ILE A 1 153 ? -0.842 3.996 -7.418 1 97.44 153 ILE A O 1
ATOM 1184 N N . ASP A 1 154 ? -1.552 4.809 -5.48 1 97.19 154 ASP A N 1
ATOM 1185 C CA . ASP A 1 154 ? -1.459 3.527 -4.789 1 97.19 154 ASP A CA 1
ATOM 1186 C C . ASP A 1 154 ? -2.42 2.506 -5.391 1 97.19 154 ASP A C 1
ATOM 1188 O O . ASP A 1 154 ? -2.096 1.32 -5.484 1 97.19 154 ASP A O 1
ATOM 1192 N N . MET A 1 155 ? -3.58 2.982 -5.793 1 98.12 155 MET A N 1
ATOM 1193 C CA . MET A 1 155 ? -4.582 2.088 -6.367 1 98.12 155 MET A CA 1
ATOM 1194 C C . MET A 1 155 ? -4.113 1.544 -7.715 1 98.12 155 MET A C 1
ATOM 1196 O O . MET A 1 155 ? -4.336 0.372 -8.023 1 98.12 155 MET A O 1
ATOM 1200 N N . VAL A 1 156 ? -3.479 2.375 -8.461 1 98.25 156 VAL A N 1
ATOM 1201 C CA . VAL A 1 156 ? -2.965 1.926 -9.75 1 98.25 156 VAL A CA 1
ATOM 1202 C C . VAL A 1 156 ? -1.927 0.827 -9.539 1 98.25 156 VAL A C 1
ATOM 1204 O O . VAL A 1 156 ? -1.972 -0.214 -10.203 1 98.25 156 VAL A O 1
ATOM 1207 N N . LYS A 1 157 ? -1.066 1.02 -8.641 1 98.12 157 LYS A N 1
ATOM 1208 C CA . LYS A 1 157 ? -0.053 0.007 -8.352 1 98.12 157 LYS A CA 1
ATOM 1209 C C . LYS A 1 157 ? -0.686 -1.257 -7.781 1 98.12 157 LYS A C 1
ATOM 1211 O O . LYS A 1 157 ? -0.344 -2.369 -8.188 1 98.12 157 LYS A O 1
ATOM 1216 N N . SER A 1 158 ? -1.633 -1.069 -6.902 1 97.94 158 SER A N 1
ATOM 1217 C CA . SER A 1 158 ? -2.275 -2.189 -6.223 1 97.94 158 SER A CA 1
ATOM 1218 C C . SER A 1 158 ? -3.158 -2.984 -7.18 1 97.94 158 SER A C 1
ATOM 1220 O O . SER A 1 158 ? -3.408 -4.172 -6.957 1 97.94 158 SER A O 1
ATOM 1222 N N . SER A 1 159 ? -3.588 -2.334 -8.242 1 98.56 159 SER A N 1
ATOM 1223 C CA . SER A 1 159 ? -4.43 -3.033 -9.203 1 98.56 159 SER A CA 1
ATOM 1224 C C . SER A 1 159 ? -3.699 -4.227 -9.812 1 98.56 159 SER A C 1
ATOM 1226 O O . SER A 1 159 ? -4.328 -5.141 -10.344 1 98.56 159 SER A O 1
ATOM 1228 N N . SER A 1 160 ? -2.377 -4.223 -9.727 1 98.75 160 SER A N 1
ATOM 1229 C CA . SER A 1 160 ? -1.591 -5.352 -10.203 1 98.75 160 SER A CA 1
ATOM 1230 C C . SER A 1 160 ? -1.978 -6.641 -9.484 1 98.75 160 SER A C 1
ATOM 1232 O O . SER A 1 160 ? -1.812 -7.734 -10.023 1 98.75 160 SER A O 1
ATOM 1234 N N . LEU A 1 161 ? -2.559 -6.57 -8.312 1 98.75 161 LEU A N 1
ATOM 1235 C CA . LEU A 1 161 ? -2.947 -7.734 -7.527 1 98.75 161 LEU A CA 1
ATOM 1236 C C . LEU A 1 161 ? -4.105 -8.477 -8.188 1 98.75 161 LEU A C 1
ATOM 1238 O O . LEU A 1 161 ? -4.328 -9.656 -7.91 1 98.75 161 LEU A O 1
ATOM 1242 N N . ALA A 1 162 ? -4.832 -7.75 -9.062 1 98.75 162 ALA A N 1
ATOM 1243 C CA . ALA A 1 162 ? -5.945 -8.367 -9.781 1 98.75 162 ALA A CA 1
ATOM 1244 C C . ALA A 1 162 ? -5.453 -9.492 -10.688 1 98.75 162 ALA A C 1
ATOM 1246 O O . ALA A 1 162 ? -6.215 -10.406 -11.023 1 98.75 162 ALA A O 1
ATOM 1247 N N . ALA A 1 163 ? -4.18 -9.469 -11.055 1 98.62 163 ALA A N 1
ATOM 1248 C CA . ALA A 1 163 ? -3.582 -10.539 -11.852 1 98.62 163 ALA A CA 1
ATOM 1249 C C . ALA A 1 163 ? -3.623 -11.867 -11.102 1 98.62 163 ALA A C 1
ATOM 1251 O O . ALA A 1 163 ? -3.699 -12.93 -11.727 1 98.62 163 ALA A O 1
ATOM 1252 N N . MET A 1 164 ? -3.672 -11.797 -9.758 1 98 164 MET A N 1
ATOM 1253 C CA . MET A 1 164 ? -3.629 -13.008 -8.945 1 98 164 MET A CA 1
ATOM 1254 C C . MET A 1 164 ? -4.988 -13.695 -8.922 1 98 164 MET A C 1
ATOM 1256 O O . MET A 1 164 ? -5.098 -14.852 -8.5 1 98 164 MET A O 1
ATOM 1260 N N . ILE A 1 165 ? -5.977 -12.969 -9.406 1 98.06 165 ILE A N 1
ATOM 1261 C CA . ILE A 1 165 ? -7.285 -13.602 -9.531 1 98.06 165 ILE A CA 1
ATOM 1262 C C . ILE A 1 165 ? -7.723 -13.602 -11 1 98.06 165 ILE A C 1
ATOM 1264 O O . ILE A 1 165 ? -8.922 -13.555 -11.297 1 98.06 165 ILE A O 1
ATOM 1268 N N . THR A 1 166 ? -6.77 -13.492 -11.938 1 96.88 166 THR A N 1
ATOM 1269 C CA . THR A 1 166 ? -6.879 -13.82 -13.352 1 96.88 166 THR A CA 1
ATOM 1270 C C . THR A 1 1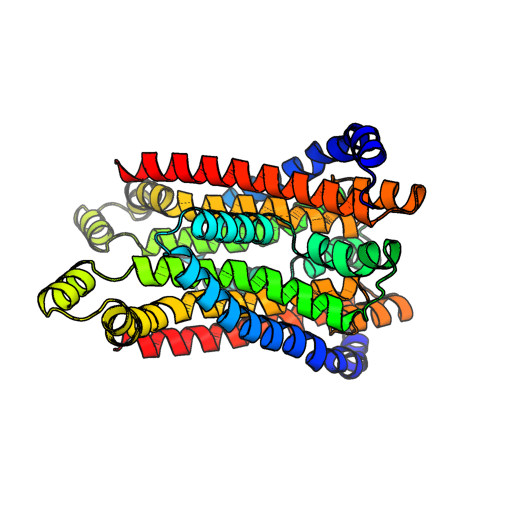66 ? -7.469 -12.656 -14.133 1 96.88 166 THR A C 1
ATOM 1272 O O . THR A 1 166 ? -7.922 -12.828 -15.273 1 96.88 166 THR A O 1
ATOM 1275 N N . VAL A 1 167 ? -7.594 -11.461 -13.539 1 98.69 167 VAL A N 1
ATOM 1276 C CA . VAL A 1 167 ? -7.98 -10.297 -14.328 1 98.69 167 VAL A CA 1
ATOM 1277 C C . VAL A 1 167 ? -6.918 -10.008 -15.391 1 98.69 167 VAL A C 1
ATOM 1279 O O . VAL A 1 167 ? -5.723 -10.016 -15.094 1 98.69 167 VAL A O 1
ATOM 1282 N N . PRO A 1 168 ? -7.305 -9.82 -16.625 1 98.38 168 PRO A N 1
ATOM 1283 C CA . PRO A 1 168 ? -6.324 -9.625 -17.703 1 98.38 168 PRO A CA 1
ATOM 1284 C C . PRO A 1 168 ? -5.793 -8.195 -17.75 1 98.38 168 PRO A C 1
ATOM 1286 O O . PRO A 1 168 ? -5.867 -7.551 -18.812 1 98.38 168 PRO A O 1
ATOM 1289 N N . ASP A 1 169 ? -5.227 -7.75 -16.641 1 98.69 169 ASP A N 1
ATOM 1290 C CA . ASP A 1 169 ? -4.586 -6.441 -16.578 1 98.69 169 ASP A CA 1
ATOM 1291 C C . ASP A 1 169 ? -3.172 -6.496 -17.156 1 98.69 169 ASP A C 1
ATOM 1293 O O . ASP A 1 169 ? -2.768 -7.508 -17.719 1 98.69 169 ASP A O 1
ATOM 1297 N N . ILE A 1 170 ? -2.41 -5.438 -17.109 1 98.69 170 ILE A N 1
ATOM 1298 C CA . ILE A 1 170 ? -1.09 -5.348 -17.734 1 98.69 170 ILE A CA 1
ATOM 1299 C C . ILE A 1 170 ? -0.162 -6.395 -17.109 1 98.69 170 ILE A C 1
ATOM 1301 O O . ILE A 1 170 ? 0.628 -7.023 -17.828 1 98.69 170 ILE A O 1
ATOM 1305 N N . PHE A 1 171 ? -0.261 -6.582 -15.797 1 98.81 171 PHE A N 1
ATOM 1306 C CA . PHE A 1 171 ? 0.612 -7.535 -15.117 1 98.81 171 PHE A CA 1
ATOM 1307 C C . PHE A 1 171 ? 0.285 -8.961 -15.539 1 98.81 171 PHE A C 1
ATOM 1309 O O . PHE A 1 171 ? 1.188 -9.758 -15.82 1 98.81 171 PHE A O 1
ATOM 1316 N N . GLN A 1 172 ? -0.971 -9.328 -15.617 1 98.69 172 GLN A N 1
ATOM 1317 C CA . GLN A 1 172 ? -1.391 -10.664 -16.031 1 98.69 172 GLN A CA 1
ATOM 1318 C C . GLN A 1 172 ? -0.947 -10.969 -17.453 1 98.69 172 GLN A C 1
ATOM 1320 O O . GLN A 1 172 ? -0.482 -12.07 -17.75 1 98.69 172 GLN A O 1
ATOM 1325 N N . ASN A 1 173 ? -1.129 -9.992 -18.297 1 98.69 173 ASN A N 1
ATOM 1326 C CA . ASN A 1 173 ? -0.708 -10.18 -19.688 1 98.69 173 ASN A CA 1
ATOM 1327 C C . ASN A 1 173 ? 0.793 -10.438 -19.781 1 98.69 173 ASN A C 1
ATOM 1329 O O . ASN A 1 173 ? 1.23 -11.281 -20.578 1 98.69 173 ASN A O 1
ATOM 1333 N N . ALA A 1 174 ? 1.542 -9.711 -19.016 1 98.44 174 ALA A N 1
ATOM 1334 C CA . ALA A 1 174 ? 2.986 -9.922 -18.984 1 98.44 174 ALA A CA 1
ATOM 1335 C C . ALA A 1 174 ? 3.324 -11.312 -18.453 1 98.44 174 ALA A C 1
ATOM 1337 O O . ALA A 1 174 ? 4.246 -11.969 -18.938 1 98.44 174 ALA A O 1
ATOM 1338 N N . LYS A 1 175 ? 2.607 -11.688 -17.422 1 97.62 175 LYS A N 1
ATOM 1339 C CA . LYS A 1 175 ? 2.797 -13.016 -16.844 1 97.62 175 LYS A CA 1
ATOM 1340 C C . LYS A 1 175 ? 2.555 -14.109 -17.891 1 97.62 175 LYS A C 1
ATOM 1342 O O . LYS A 1 175 ? 3.316 -15.07 -17.969 1 97.62 175 LYS A O 1
ATOM 1347 N N . ILE A 1 176 ? 1.527 -13.984 -18.688 1 97.75 176 ILE A N 1
ATOM 1348 C CA . ILE A 1 176 ? 1.154 -14.953 -19.703 1 97.75 176 ILE A CA 1
ATOM 1349 C C . ILE A 1 176 ? 2.271 -15.062 -20.75 1 97.75 176 ILE A C 1
ATOM 1351 O O . ILE A 1 176 ? 2.721 -16.172 -21.062 1 97.75 176 ILE A O 1
ATOM 1355 N N . ILE A 1 177 ? 2.748 -13.93 -21.219 1 98.06 177 ILE A N 1
ATOM 1356 C CA . ILE A 1 177 ? 3.803 -13.945 -22.234 1 98.06 177 ILE A CA 1
ATOM 1357 C C . ILE A 1 177 ? 5.09 -14.5 -21.625 1 98.06 177 ILE A C 1
ATOM 1359 O O . ILE A 1 177 ? 5.82 -15.242 -22.281 1 98.06 177 ILE A O 1
ATOM 1363 N N . GLY A 1 178 ? 5.41 -14.086 -20.375 1 96.12 178 GLY A N 1
ATOM 1364 C CA . GLY A 1 178 ? 6.582 -14.617 -19.703 1 96.12 178 GLY A CA 1
ATOM 1365 C C . GLY A 1 178 ? 6.605 -16.141 -19.641 1 96.12 178 GLY A C 1
ATOM 1366 O O . GLY A 1 178 ? 7.652 -16.75 -19.844 1 96.12 178 GLY A O 1
ATOM 1367 N N . GLY A 1 179 ? 5.449 -16.719 -19.375 1 94.5 179 GLY A N 1
ATOM 1368 C CA . GLY A 1 179 ? 5.344 -18.172 -19.344 1 94.5 179 GLY A CA 1
ATOM 1369 C C . GLY A 1 179 ? 5.461 -18.812 -20.719 1 94.5 179 GLY A C 1
ATOM 1370 O O . GLY A 1 179 ? 6.16 -19.812 -20.891 1 94.5 179 GLY A O 1
ATOM 1371 N N . ARG A 1 180 ? 4.828 -18.203 -21.641 1 95.81 180 ARG A N 1
ATOM 1372 C CA . ARG A 1 180 ? 4.805 -18.719 -23.016 1 95.81 180 ARG A CA 1
ATOM 1373 C C . ARG A 1 180 ? 6.195 -18.688 -23.641 1 95.81 180 ARG A C 1
ATOM 1375 O O . ARG A 1 180 ? 6.602 -19.625 -24.312 1 95.81 180 ARG A O 1
ATOM 1382 N N . GLU A 1 181 ? 6.934 -17.609 -23.359 1 95.25 181 GLU A N 1
ATOM 1383 C CA . GLU A 1 181 ? 8.227 -17.391 -23.984 1 95.25 181 GLU A CA 1
ATOM 1384 C C . GLU A 1 181 ? 9.367 -17.797 -23.062 1 95.25 181 GLU A C 1
ATOM 1386 O O . GLU A 1 181 ? 10.547 -17.656 -23.406 1 95.25 181 GLU A O 1
ATOM 1391 N N . TRP A 1 182 ? 8.992 -18.188 -21.891 1 92.94 182 TRP A N 1
ATOM 1392 C CA . TRP A 1 182 ? 9.961 -18.609 -20.891 1 92.94 182 TRP A CA 1
ATOM 1393 C C . TRP A 1 182 ? 10.953 -17.5 -20.578 1 92.94 182 TRP A C 1
ATOM 1395 O O . TRP A 1 182 ? 12.164 -17.719 -20.578 1 92.94 182 TRP A O 1
ATOM 1405 N N . ASP A 1 183 ? 10.469 -16.359 -20.453 1 95.56 183 ASP A N 1
ATOM 1406 C CA . ASP A 1 183 ? 11.266 -15.188 -20.125 1 95.56 183 ASP A CA 1
ATOM 1407 C C . ASP A 1 183 ? 10.492 -14.227 -19.234 1 95.56 183 ASP A C 1
ATOM 1409 O O . ASP A 1 183 ? 10.109 -13.133 -19.672 1 95.56 183 ASP A O 1
ATOM 1413 N N . TYR A 1 184 ? 10.453 -14.625 -17.984 1 95.56 184 TYR A N 1
ATOM 1414 C CA . TYR A 1 184 ? 9.742 -13.812 -17.016 1 95.56 184 TYR A CA 1
ATOM 1415 C C . TYR A 1 184 ? 10.492 -12.523 -16.719 1 95.56 184 TYR A C 1
ATOM 1417 O O . TYR A 1 184 ? 9.883 -11.477 -16.484 1 95.56 184 TYR A O 1
ATOM 1425 N N . MET A 1 185 ? 11.766 -12.562 -16.812 1 96.69 185 MET A N 1
ATOM 1426 C CA . MET A 1 185 ? 12.586 -11.406 -16.469 1 96.69 185 MET A CA 1
ATOM 1427 C C . MET A 1 185 ? 12.273 -10.227 -17.375 1 96.69 185 MET A C 1
ATOM 1429 O O . MET A 1 185 ? 11.898 -9.148 -16.891 1 96.69 185 MET A O 1
ATOM 1433 N N . SER A 1 186 ? 12.344 -10.43 -18.656 1 97.81 186 SER A N 1
ATOM 1434 C CA . SER A 1 186 ? 12.117 -9.352 -19.609 1 97.81 186 SER A CA 1
ATOM 1435 C C . SER A 1 186 ? 10.688 -8.812 -19.5 1 97.81 186 SER A C 1
ATOM 1437 O O . SER A 1 186 ? 10.469 -7.605 -19.578 1 97.81 186 SER A O 1
ATOM 1439 N N . MET A 1 187 ? 9.766 -9.719 -19.266 1 98 187 MET A N 1
ATOM 1440 C CA . MET A 1 187 ? 8.367 -9.305 -19.25 1 98 187 MET A CA 1
ATOM 1441 C C . MET A 1 187 ? 8.047 -8.547 -17.953 1 98 187 MET A C 1
ATOM 1443 O O . MET A 1 187 ? 7.297 -7.57 -17.984 1 98 187 MET A O 1
ATOM 1447 N N . TYR A 1 188 ? 8.633 -8.984 -16.844 1 97.94 188 TYR A N 1
ATOM 1448 C CA . TYR A 1 188 ? 8.352 -8.305 -15.578 1 97.94 188 TYR A CA 1
ATOM 1449 C C . TYR A 1 188 ? 9.094 -6.98 -15.5 1 97.94 188 TYR A C 1
ATOM 1451 O O . TYR A 1 188 ? 8.609 -6.027 -14.883 1 97.94 188 TYR A O 1
ATOM 1459 N N . ILE A 1 189 ? 10.203 -6.816 -16.109 1 98.06 189 ILE A N 1
ATOM 1460 C CA . ILE A 1 189 ? 10.891 -5.531 -16.234 1 98.06 189 ILE A CA 1
ATOM 1461 C C . ILE A 1 189 ? 10.047 -4.574 -17.078 1 98.06 189 ILE A C 1
ATOM 1463 O O . ILE A 1 189 ? 9.93 -3.393 -16.75 1 98.0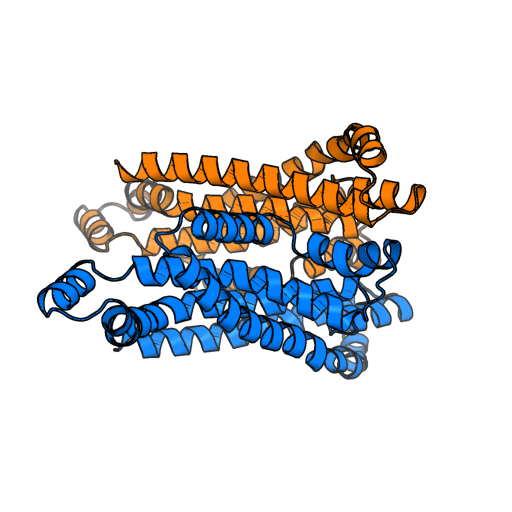6 189 ILE A O 1
ATOM 1467 N N . LEU A 1 190 ? 9.477 -5.148 -18.141 1 98.5 190 LEU A N 1
ATOM 1468 C CA . LEU A 1 190 ? 8.602 -4.344 -18.984 1 98.5 190 LEU A CA 1
ATOM 1469 C C . LEU A 1 190 ? 7.426 -3.799 -18.188 1 98.5 190 LEU A C 1
ATOM 1471 O O . LEU A 1 190 ? 7.133 -2.604 -18.234 1 98.5 190 LEU A O 1
ATOM 1475 N N . VAL A 1 191 ? 6.766 -4.684 -17.453 1 98.44 191 VAL A N 1
ATOM 1476 C CA . VAL A 1 191 ? 5.586 -4.262 -16.703 1 98.44 191 VAL A CA 1
ATOM 1477 C C . VAL A 1 191 ? 6.004 -3.316 -15.578 1 98.44 191 VAL A C 1
ATOM 1479 O O . VAL A 1 191 ? 5.27 -2.385 -15.234 1 98.44 191 VAL A O 1
ATOM 1482 N N . ALA A 1 192 ? 7.184 -3.547 -14.953 1 98.62 192 ALA A N 1
ATOM 1483 C CA . ALA A 1 192 ? 7.719 -2.629 -13.953 1 98.62 192 ALA A CA 1
ATOM 1484 C C . ALA A 1 192 ? 7.879 -1.224 -14.523 1 98.62 192 ALA A C 1
ATOM 1486 O O . ALA A 1 192 ? 7.504 -0.24 -13.883 1 98.62 192 ALA A O 1
ATOM 1487 N N . PHE A 1 193 ? 8.406 -1.161 -15.695 1 98.56 193 PHE A N 1
ATOM 1488 C CA . PHE A 1 193 ? 8.609 0.123 -16.359 1 98.56 193 PHE A CA 1
ATOM 1489 C C . PHE A 1 193 ? 7.273 0.797 -16.656 1 98.56 193 PHE A C 1
ATOM 1491 O O . PHE A 1 193 ? 7.125 2.006 -16.453 1 98.56 193 PHE A O 1
ATOM 1498 N N . ILE A 1 194 ? 6.328 0.067 -17.109 1 98.75 194 ILE A N 1
ATOM 1499 C CA . ILE A 1 194 ? 5.02 0.613 -17.453 1 98.75 194 ILE A CA 1
ATOM 1500 C C . ILE A 1 194 ? 4.348 1.168 -16.188 1 98.75 194 ILE A C 1
ATOM 1502 O O . ILE A 1 194 ? 3.857 2.299 -16.188 1 98.75 194 ILE A O 1
ATOM 1506 N N . TYR A 1 195 ? 4.324 0.368 -15.156 1 98.75 195 TYR A N 1
ATOM 1507 C CA . TYR A 1 195 ? 3.729 0.845 -13.914 1 98.75 195 TYR A CA 1
ATOM 1508 C C . TYR A 1 195 ? 4.449 2.086 -13.398 1 98.75 195 TYR A C 1
ATOM 1510 O O . TYR A 1 195 ? 3.814 3.033 -12.93 1 98.75 195 TYR A O 1
ATOM 1518 N N . TRP A 1 196 ? 5.777 2.064 -13.43 1 98.69 196 TRP A N 1
ATOM 1519 C CA . TRP A 1 196 ? 6.559 3.213 -12.984 1 98.69 196 TRP A CA 1
ATOM 1520 C C . TRP A 1 196 ? 6.203 4.461 -13.789 1 98.69 196 TRP A C 1
ATOM 1522 O O . TRP A 1 196 ? 6.051 5.547 -13.227 1 98.69 196 TRP A O 1
ATOM 1532 N N . LEU A 1 197 ? 6.102 4.305 -15.07 1 98.62 197 LEU A N 1
ATOM 1533 C CA . LEU A 1 197 ? 5.762 5.43 -15.93 1 98.62 197 LEU A CA 1
ATOM 1534 C C . LEU A 1 197 ? 4.387 5.988 -15.578 1 98.62 197 LEU A C 1
ATOM 1536 O O . LEU A 1 197 ? 4.207 7.207 -15.516 1 98.62 197 LEU A O 1
ATOM 1540 N N . ILE A 1 198 ? 3.432 5.145 -15.383 1 98.5 198 ILE A N 1
ATOM 1541 C CA . ILE A 1 198 ? 2.09 5.574 -15.008 1 98.5 198 ILE A CA 1
ATOM 1542 C C . ILE A 1 198 ? 2.143 6.312 -13.672 1 98.5 198 ILE A C 1
ATOM 1544 O O . ILE A 1 198 ? 1.594 7.41 -13.531 1 98.5 198 ILE A O 1
ATOM 1548 N N . ALA A 1 199 ? 2.83 5.695 -12.711 1 97.94 199 ALA A N 1
ATOM 1549 C CA . ALA A 1 199 ? 2.947 6.309 -11.391 1 97.94 199 ALA A CA 1
ATOM 1550 C C . ALA A 1 199 ? 3.664 7.652 -11.477 1 97.94 199 ALA A C 1
ATOM 1552 O O . ALA A 1 199 ? 3.258 8.617 -10.82 1 97.94 199 ALA A O 1
ATOM 1553 N N . PHE A 1 200 ? 4.672 7.688 -12.281 1 97.69 200 PHE A N 1
ATOM 1554 C CA . PHE A 1 200 ? 5.457 8.906 -12.469 1 97.69 200 PHE A CA 1
ATOM 1555 C C . PHE A 1 200 ? 4.594 10.023 -13.047 1 97.69 200 PHE A C 1
ATOM 1557 O O . PHE A 1 200 ? 4.625 11.148 -12.555 1 97.69 200 PHE A O 1
ATOM 1564 N N . LEU A 1 201 ? 3.822 9.727 -14 1 97.75 201 LEU A N 1
ATOM 1565 C CA . LEU A 1 201 ? 2.949 10.711 -14.633 1 97.75 201 LEU A CA 1
ATOM 1566 C C . LEU A 1 201 ? 1.871 11.188 -13.672 1 97.75 201 LEU A C 1
ATOM 1568 O O . LEU A 1 201 ? 1.554 12.375 -13.625 1 97.75 201 LEU A O 1
ATOM 1572 N N . LEU A 1 202 ? 1.351 10.297 -12.906 1 97.19 202 LEU A N 1
ATOM 1573 C CA . LEU A 1 202 ? 0.335 10.664 -11.93 1 97.19 202 LEU A CA 1
ATOM 1574 C C . LEU A 1 202 ? 0.93 11.547 -10.836 1 97.19 202 LEU A C 1
ATOM 1576 O O . LEU A 1 202 ? 0.28 12.484 -10.359 1 97.19 202 LEU A O 1
ATOM 1580 N N . GLU A 1 203 ? 2.125 11.211 -10.477 1 95.81 203 GLU A N 1
ATOM 1581 C CA . GLU A 1 203 ? 2.811 12.023 -9.477 1 95.81 203 GLU A CA 1
ATOM 1582 C C . GLU A 1 203 ? 3.053 13.438 -9.977 1 95.81 203 GLU A C 1
ATOM 1584 O O . GLU A 1 203 ? 2.912 14.406 -9.219 1 95.81 203 GLU A O 1
ATOM 1589 N N . ARG A 1 204 ? 3.449 13.586 -11.195 1 95.44 204 ARG A N 1
ATOM 1590 C CA . ARG A 1 204 ? 3.654 14.898 -11.797 1 95.44 204 ARG A CA 1
ATOM 1591 C C . ARG A 1 204 ? 2.35 15.688 -11.852 1 95.44 204 ARG A C 1
ATOM 1593 O O . ARG A 1 204 ? 2.336 16.891 -11.594 1 95.44 204 ARG A O 1
ATOM 1600 N N . TYR A 1 205 ? 1.376 14.961 -12.141 1 95.12 205 TYR A N 1
ATOM 1601 C CA . TYR A 1 205 ? 0.065 15.602 -12.18 1 95.12 205 TYR A CA 1
ATOM 1602 C C . TYR A 1 205 ? -0.374 16.031 -10.789 1 95.12 205 TYR A C 1
ATOM 1604 O O . TYR A 1 205 ? -0.917 17.125 -10.609 1 95.12 205 TYR A O 1
ATOM 1612 N N . GLN A 1 206 ? -0.167 15.156 -9.867 1 93.12 206 GLN A N 1
ATOM 1613 C CA . GLN A 1 206 ? -0.489 15.484 -8.484 1 93.12 206 GLN A CA 1
ATOM 1614 C C . GLN A 1 206 ? 0.274 16.734 -8.023 1 93.12 206 GLN A C 1
ATOM 1616 O O . GLN A 1 206 ? -0.292 17.609 -7.363 1 93.12 206 GLN A O 1
ATOM 1621 N N . GLU A 1 207 ? 1.528 16.812 -8.336 1 91.75 207 GLU A N 1
ATOM 1622 C CA . GLU A 1 207 ? 2.354 17.969 -7.984 1 91.75 207 GLU A CA 1
ATOM 1623 C C . GLU A 1 207 ? 1.808 19.25 -8.609 1 91.75 207 GLU A C 1
ATOM 1625 O O . GLU A 1 207 ? 1.802 20.297 -7.969 1 91.75 207 GLU A O 1
ATOM 1630 N N . PHE A 1 208 ? 1.423 19.141 -9.781 1 92.25 208 PHE A N 1
ATOM 1631 C CA . PHE A 1 208 ? 0.843 20.281 -10.484 1 92.25 208 PHE A CA 1
ATOM 1632 C C . PHE A 1 208 ? -0.412 20.781 -9.773 1 92.25 208 PHE A C 1
ATOM 1634 O O . PHE A 1 208 ? -0.58 21.984 -9.562 1 92.25 208 PHE A O 1
ATOM 1641 N N . LEU A 1 209 ? -1.249 19.859 -9.375 1 90.06 209 LEU A N 1
ATOM 1642 C CA . LEU A 1 209 ? -2.488 20.203 -8.68 1 90.06 209 LEU A CA 1
ATOM 1643 C C . LEU A 1 209 ? -2.195 20.828 -7.316 1 90.06 209 LEU A C 1
ATOM 1645 O O . LEU A 1 209 ? -2.873 21.766 -6.898 1 90.06 209 LEU A O 1
ATOM 1649 N N . GLU A 1 210 ? -1.237 20.266 -6.688 1 88.5 210 GLU A N 1
ATOM 1650 C CA . GLU A 1 210 ? -0.854 20.766 -5.375 1 88.5 210 GLU A CA 1
ATOM 1651 C C . GLU A 1 210 ? -0.341 22.203 -5.461 1 88.5 210 GLU A C 1
ATOM 1653 O O . GLU A 1 210 ? -0.664 23.031 -4.613 1 88.5 210 GLU A O 1
ATOM 1658 N N . ASN A 1 211 ? 0.394 22.547 -6.43 1 88.44 211 ASN A N 1
ATOM 1659 C CA . ASN A 1 211 ? 0.93 23.891 -6.621 1 88.44 211 ASN A CA 1
ATOM 1660 C C . ASN A 1 211 ? -0.171 24.891 -6.961 1 88.44 211 ASN A C 1
ATOM 1662 O O . ASN A 1 211 ? -0.125 26.031 -6.523 1 88.44 211 ASN A O 1
ATOM 1666 N N . LYS A 1 212 ? -1.082 24.422 -7.621 1 87.31 212 LYS A N 1
ATOM 1667 C CA . LYS A 1 212 ? -2.203 25.281 -7.977 1 87.31 212 LYS A CA 1
ATOM 1668 C C . LYS A 1 212 ? -3.076 25.578 -6.762 1 87.31 212 LYS A C 1
ATOM 1670 O O . LYS A 1 212 ? -3.6 26.688 -6.617 1 87.31 212 LYS A O 1
ATOM 1675 N N . LEU A 1 213 ? -3.289 24.594 -5.941 1 83.94 213 LEU A N 1
ATOM 1676 C CA . LEU A 1 213 ? -4.129 24.75 -4.758 1 83.94 213 LEU A CA 1
ATOM 1677 C C . LEU A 1 213 ? -3.391 25.516 -3.668 1 83.94 213 LEU A C 1
ATOM 1679 O O . LEU A 1 213 ? -4.02 26.156 -2.811 1 83.94 213 LEU A O 1
ATOM 1683 N N . ALA A 1 214 ? -2.125 25.484 -3.52 1 74.25 214 ALA A N 1
ATOM 1684 C CA . ALA A 1 214 ? -1.336 26.234 -2.545 1 74.25 214 ALA A CA 1
ATOM 1685 C C . ALA A 1 214 ? -1.389 27.734 -2.832 1 74.25 214 ALA A C 1
ATOM 1687 O O . ALA A 1 214 ? -1.276 28.547 -1.915 1 74.25 214 ALA A O 1
ATOM 1688 N N . LEU A 1 215 ? -1.492 28.172 -3.963 1 57.41 215 LEU A N 1
ATOM 1689 C CA . LEU A 1 215 ? -1.538 29.578 -4.355 1 57.41 215 LEU A CA 1
ATOM 1690 C C . LEU A 1 215 ? -2.879 30.203 -3.984 1 57.41 215 LEU A C 1
ATOM 1692 O O . LEU A 1 215 ? -2.998 31.422 -3.91 1 57.41 215 LEU A O 1
ATOM 1696 N N . VAL A 1 216 ? -3.74 29.391 -3.553 1 55.81 216 VAL A N 1
ATOM 1697 C CA . VAL A 1 216 ? -5.012 30 -3.197 1 55.81 216 VAL A CA 1
ATOM 1698 C C . VAL A 1 216 ? -5.215 29.953 -1.686 1 55.81 216 VAL A C 1
ATOM 1700 O O . VAL A 1 216 ? -4.922 28.922 -1.054 1 55.81 216 VAL A O 1
ATOM 1703 N N . MET B 1 1 ? -21.609 -22.234 5.527 1 80.5 1 MET B N 1
ATOM 1704 C CA . MET B 1 1 ? -21.312 -21.359 6.656 1 80.5 1 MET B CA 1
ATOM 1705 C C . MET B 1 1 ? -19.828 -21.359 6.973 1 80.5 1 MET B C 1
ATOM 1707 O O . MET B 1 1 ? -19.109 -22.297 6.598 1 80.5 1 MET B O 1
ATOM 1711 N N . ILE B 1 2 ? -19.344 -20.25 7.594 1 93.44 2 ILE B N 1
ATOM 1712 C CA . ILE B 1 2 ? -17.969 -20.219 8.078 1 93.44 2 ILE B CA 1
ATOM 1713 C C . ILE B 1 2 ? -17.719 -21.391 9.023 1 93.44 2 ILE B C 1
ATOM 1715 O O . ILE B 1 2 ? -18.5 -21.609 9.961 1 93.44 2 ILE B O 1
ATOM 1719 N N . ASN B 1 3 ? -16.719 -22.25 8.742 1 96.31 3 ASN B N 1
ATOM 1720 C CA . ASN B 1 3 ? -16.344 -23.438 9.508 1 96.31 3 ASN B CA 1
ATOM 1721 C C . ASN B 1 3 ? -15.422 -23.094 10.664 1 96.31 3 ASN B C 1
ATOM 1723 O O . ASN B 1 3 ? -14.195 -23.172 10.531 1 96.31 3 ASN B O 1
ATOM 1727 N N . ILE B 1 4 ? -16.016 -22.75 11.812 1 97.12 4 ILE B N 1
ATOM 1728 C CA . ILE B 1 4 ? -15.289 -22.266 12.984 1 97.12 4 ILE B CA 1
ATOM 1729 C C . ILE B 1 4 ? -14.391 -23.391 13.516 1 97.12 4 ILE B C 1
ATOM 1731 O O . ILE B 1 4 ? -13.234 -23.141 13.875 1 97.12 4 ILE B O 1
ATOM 1735 N N . PRO B 1 5 ? -14.82 -24.625 13.531 1 97.5 5 PRO B N 1
ATOM 1736 C CA . PRO B 1 5 ? -13.953 -25.719 13.961 1 97.5 5 PRO B CA 1
ATOM 1737 C C . PRO B 1 5 ? -12.703 -25.859 13.094 1 97.5 5 PRO B C 1
ATOM 1739 O O . PRO B 1 5 ? -11.609 -26.078 13.609 1 97.5 5 PRO B O 1
ATOM 1742 N N . LEU B 1 6 ? -12.867 -25.734 11.82 1 97.31 6 LEU B N 1
ATOM 1743 C CA . LEU B 1 6 ? -11.719 -25.797 10.93 1 97.31 6 LEU B CA 1
ATOM 1744 C C . LEU B 1 6 ? -10.727 -24.672 11.242 1 97.31 6 LEU B C 1
ATOM 1746 O O . LEU B 1 6 ? -9.516 -24.891 11.25 1 97.31 6 LEU B O 1
ATOM 1750 N N . MET B 1 7 ? -11.281 -23.484 11.469 1 98.06 7 MET B N 1
ATOM 1751 C CA . MET B 1 7 ? -10.438 -22.328 11.797 1 98.06 7 MET B CA 1
ATOM 1752 C C . MET B 1 7 ? -9.648 -22.594 13.078 1 98.06 7 MET B C 1
ATOM 1754 O O . MET B 1 7 ? -8.445 -22.328 13.141 1 98.06 7 MET B O 1
ATOM 1758 N N . LYS B 1 8 ? -10.32 -23.156 14.039 1 97.94 8 LYS B N 1
ATOM 1759 C CA . LYS B 1 8 ? -9.68 -23.438 15.32 1 97.94 8 LYS B CA 1
ATOM 1760 C C . LYS B 1 8 ? -8.602 -24.5 15.172 1 97.94 8 LYS B C 1
ATOM 1762 O O . LYS B 1 8 ? -7.5 -24.359 15.711 1 97.94 8 LYS B O 1
ATOM 1767 N N . ASP B 1 9 ? -8.867 -25.516 14.43 1 97.88 9 ASP B N 1
ATOM 1768 C CA . ASP B 1 9 ? -7.949 -26.625 14.242 1 97.88 9 ASP B CA 1
ATOM 1769 C C . ASP B 1 9 ? -6.734 -26.219 13.414 1 97.88 9 ASP B C 1
ATOM 1771 O O . ASP B 1 9 ? -5.664 -26.812 13.531 1 97.88 9 ASP B O 1
ATOM 1775 N N . SER B 1 10 ? -6.922 -25.172 12.594 1 98.12 10 SER B N 1
ATOM 1776 C CA . SER B 1 10 ? -5.871 -24.75 11.672 1 98.12 10 SER B CA 1
ATOM 1777 C C . SER B 1 10 ? -5.027 -23.625 12.258 1 98.12 10 SER B C 1
ATOM 1779 O O . SER B 1 10 ? -3.998 -23.25 11.695 1 98.12 10 SER B O 1
ATOM 1781 N N . LEU B 1 11 ? -5.461 -23.125 13.367 1 98.25 11 LEU B N 1
ATOM 1782 C CA . LEU B 1 11 ? -4.848 -21.938 13.953 1 98.25 11 LEU B CA 1
ATOM 1783 C C . LEU B 1 11 ? -3.359 -22.156 14.195 1 98.25 11 LEU B C 1
ATOM 1785 O O . LEU B 1 11 ? -2.543 -21.281 13.906 1 98.25 11 LEU B O 1
ATOM 1789 N N . GLY B 1 12 ? -3 -23.328 14.711 1 98.19 12 GLY B N 1
ATOM 1790 C CA . GLY B 1 12 ? -1.606 -23.625 14.992 1 98.19 12 GLY B CA 1
ATOM 1791 C C . GLY B 1 12 ? -0.729 -23.594 13.758 1 98.19 12 GLY B C 1
ATOM 1792 O O . GLY B 1 12 ? 0.326 -22.969 13.75 1 98.19 12 GLY B O 1
ATOM 1793 N N . PHE B 1 13 ? -1.156 -24.312 12.727 1 98.44 13 PHE B N 1
ATOM 1794 C CA . PHE B 1 13 ? -0.402 -24.359 11.477 1 98.44 13 PHE B CA 1
ATOM 1795 C C . PHE B 1 13 ? -0.324 -22.969 10.844 1 98.44 13 PHE B C 1
ATOM 1797 O O . PHE B 1 13 ? 0.743 -22.547 10.398 1 98.44 13 PHE B O 1
ATOM 1804 N N . VAL B 1 14 ? -1.401 -22.234 10.867 1 98.69 14 VAL B N 1
ATOM 1805 C CA . VAL B 1 14 ? -1.438 -20.906 10.266 1 98.69 14 VAL B CA 1
ATOM 1806 C C . VAL B 1 14 ? -0.497 -19.969 11.016 1 98.69 14 VAL B C 1
ATOM 1808 O O . VAL B 1 14 ? 0.309 -19.266 10.406 1 98.69 14 VAL B O 1
ATOM 1811 N N . LEU B 1 15 ? -0.521 -20.031 12.336 1 98.62 15 LEU B N 1
ATOM 1812 C CA . LEU B 1 15 ? 0.277 -19.141 13.156 1 98.62 15 LEU B CA 1
ATOM 1813 C C . LEU B 1 15 ? 1.754 -19.5 13.102 1 98.62 15 LEU B C 1
ATOM 1815 O O . LEU B 1 15 ? 2.615 -18.703 13.477 1 98.62 15 LEU B O 1
ATOM 1819 N N . SER B 1 16 ? 2.045 -20.75 12.625 1 98.62 16 SER B N 1
ATOM 1820 C CA . SER B 1 16 ? 3.443 -21.125 12.453 1 98.62 16 SER B CA 1
ATOM 1821 C C . SER B 1 16 ? 4.121 -20.281 11.383 1 98.62 16 SER B C 1
ATOM 1823 O O . SER B 1 16 ? 5.348 -20.25 11.297 1 98.62 16 SER B O 1
ATOM 1825 N N . GLY B 1 17 ? 3.328 -19.516 10.562 1 98.75 17 GLY B N 1
ATOM 1826 C CA . GLY B 1 17 ? 3.848 -18.594 9.562 1 98.75 17 GLY B CA 1
ATOM 1827 C C . GLY B 1 17 ? 4.133 -17.219 10.102 1 98.75 17 GLY B C 1
ATOM 1828 O O . GLY B 1 17 ? 4.711 -16.375 9.406 1 98.75 17 GLY B O 1
ATOM 1829 N N . LEU B 1 18 ? 3.832 -16.984 11.383 1 98.62 18 LEU B N 1
ATOM 1830 C CA . LEU B 1 18 ? 3.939 -15.664 11.992 1 98.62 18 LEU B CA 1
ATOM 1831 C C . LEU B 1 18 ? 5.383 -15.172 11.984 1 98.62 18 LEU B C 1
ATOM 1833 O O . LEU B 1 18 ? 5.641 -14 11.719 1 98.62 18 LEU B O 1
ATOM 1837 N N . PRO B 1 19 ? 6.359 -16.047 12.25 1 98.5 19 PRO B N 1
ATOM 1838 C CA . PRO B 1 19 ? 7.75 -15.586 12.203 1 98.5 19 PRO B CA 1
ATOM 1839 C C . PRO B 1 19 ? 8.156 -15.078 10.82 1 98.5 19 PRO B C 1
ATOM 1841 O O . PRO B 1 19 ? 8.969 -14.156 10.719 1 98.5 19 PRO B O 1
ATOM 1844 N N . TYR B 1 20 ? 7.637 -15.68 9.773 1 98.69 20 TYR B N 1
ATOM 1845 C CA . TYR B 1 20 ? 7.941 -15.203 8.43 1 98.69 20 TYR B CA 1
ATOM 1846 C C . TYR B 1 20 ? 7.289 -13.852 8.164 1 98.69 20 TYR B C 1
ATOM 1848 O O . TYR B 1 20 ? 7.934 -12.938 7.645 1 98.69 20 TYR B O 1
ATOM 1856 N N . THR B 1 21 ? 5.984 -13.719 8.562 1 98.69 21 THR B N 1
ATOM 1857 C CA . THR B 1 21 ? 5.262 -12.461 8.391 1 98.69 21 THR B CA 1
ATOM 1858 C C . THR B 1 21 ? 5.945 -11.328 9.156 1 98.69 21 THR B C 1
ATOM 1860 O O . THR B 1 21 ? 6.281 -10.297 8.578 1 98.69 21 THR B O 1
ATOM 1863 N N . LEU B 1 22 ? 6.23 -11.539 10.406 1 98.56 22 LEU B N 1
ATOM 1864 C CA . LEU B 1 22 ? 6.824 -10.5 11.25 1 98.56 22 LEU B CA 1
ATOM 1865 C C . LEU B 1 22 ? 8.305 -10.344 10.945 1 98.56 22 LEU B C 1
ATOM 1867 O O . LEU B 1 22 ? 8.836 -9.227 10.984 1 98.56 22 LEU B O 1
ATOM 1871 N N . GLY B 1 23 ? 8.953 -11.422 10.648 1 98.56 23 GLY B N 1
ATOM 1872 C CA . GLY B 1 23 ? 10.367 -11.367 10.328 1 98.56 23 GLY B CA 1
ATOM 1873 C C . GLY B 1 23 ? 10.672 -10.578 9.07 1 98.56 23 GLY B C 1
ATOM 1874 O O . GLY B 1 23 ? 11.555 -9.719 9.07 1 98.56 23 GLY B O 1
ATOM 1875 N N . ILE B 1 24 ? 9.938 -10.875 8.016 1 98.56 24 ILE B N 1
ATOM 1876 C CA . ILE B 1 24 ? 10.109 -10.148 6.762 1 98.56 24 ILE B CA 1
ATOM 1877 C C . ILE B 1 24 ? 9.828 -8.664 6.984 1 98.56 24 ILE B C 1
ATOM 1879 O O . ILE B 1 24 ? 10.609 -7.809 6.559 1 98.56 24 ILE B O 1
ATOM 1883 N N . SER B 1 25 ? 8.75 -8.383 7.684 1 98.62 25 SER B N 1
ATOM 1884 C CA . SER B 1 25 ? 8.328 -7 7.895 1 98.62 25 SER B CA 1
ATOM 1885 C C . SER B 1 25 ? 9.328 -6.246 8.766 1 98.62 25 SER B C 1
ATOM 1887 O O . SER B 1 25 ? 9.766 -5.148 8.406 1 98.62 25 SER B O 1
ATOM 1889 N N . LEU B 1 26 ? 9.742 -6.84 9.875 1 98.25 26 LEU B N 1
ATOM 1890 C CA . LEU B 1 26 ? 10.617 -6.164 10.828 1 98.25 26 LEU B CA 1
ATOM 1891 C C . LEU B 1 26 ? 12.023 -6.02 10.266 1 98.25 26 LEU B C 1
ATOM 1893 O O . LEU B 1 26 ? 12.617 -4.941 10.344 1 98.25 26 LEU B O 1
ATOM 1897 N N . LEU B 1 27 ? 12.531 -7.062 9.695 1 98.62 27 LEU B N 1
ATOM 1898 C CA . LEU B 1 27 ? 13.891 -7.012 9.164 1 98.62 27 LEU B CA 1
ATOM 1899 C C . LEU B 1 27 ? 13.977 -6.059 7.977 1 98.62 27 LEU B C 1
ATOM 1901 O O . LEU B 1 27 ? 14.945 -5.309 7.844 1 98.62 27 LEU B O 1
ATOM 1905 N N . SER B 1 28 ? 13.016 -6.145 7.098 1 98.81 28 SER B N 1
ATOM 1906 C CA . SER B 1 28 ? 13.016 -5.242 5.949 1 98.81 28 SER B CA 1
ATOM 1907 C C . SER B 1 28 ? 12.812 -3.795 6.383 1 98.81 28 SER B C 1
ATOM 1909 O O . SER B 1 28 ? 13.352 -2.875 5.766 1 98.81 28 SER B O 1
ATOM 1911 N N . PHE B 1 29 ? 12 -3.617 7.445 1 98.62 29 PHE B N 1
ATOM 1912 C CA . PHE B 1 29 ? 11.797 -2.275 7.977 1 98.62 29 PHE B CA 1
ATOM 1913 C C . PHE B 1 29 ? 13.102 -1.709 8.531 1 98.62 29 PHE B C 1
ATOM 1915 O O . PHE B 1 29 ? 13.469 -0.571 8.227 1 98.62 29 PHE B O 1
ATOM 1922 N N . PHE B 1 30 ? 13.805 -2.486 9.281 1 98.44 30 PHE B N 1
ATOM 1923 C CA . PHE B 1 30 ? 15.047 -2.033 9.883 1 98.44 30 PHE B CA 1
ATOM 1924 C C . PHE B 1 30 ? 16.109 -1.783 8.82 1 98.44 30 PHE B C 1
ATOM 1926 O O . PHE B 1 30 ? 16.844 -0.792 8.883 1 98.44 30 PHE B O 1
ATOM 1933 N N . THR B 1 31 ? 16.188 -2.672 7.918 1 98.75 31 THR B N 1
ATOM 1934 C CA . THR B 1 31 ? 17.078 -2.436 6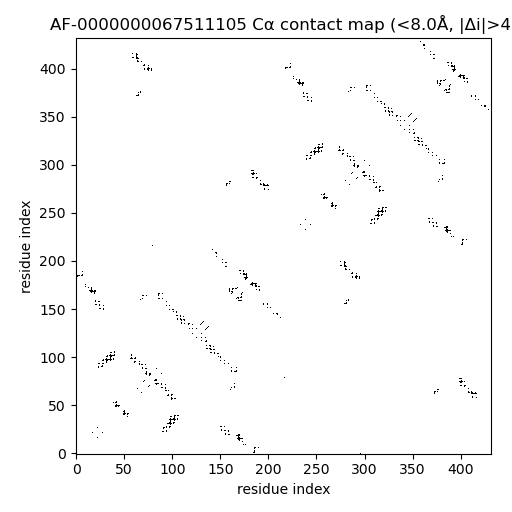.797 1 98.75 31 THR B CA 1
ATOM 1935 C C . THR B 1 31 ? 16.688 -1.17 6.039 1 98.75 31 THR B C 1
ATOM 1937 O O . THR B 1 31 ? 17.547 -0.371 5.664 1 98.75 31 THR B O 1
ATOM 1940 N N . GLY B 1 32 ? 15.383 -1.073 5.84 1 98.44 32 GLY B N 1
ATOM 1941 C CA . GLY B 1 32 ? 14.859 0.117 5.184 1 98.44 32 GLY B CA 1
ATOM 1942 C C . GLY B 1 32 ? 15.156 1.395 5.945 1 98.44 32 GLY B C 1
ATOM 1943 O O . GLY B 1 32 ? 15.391 2.443 5.344 1 98.44 32 GLY B O 1
ATOM 1944 N N . LEU B 1 33 ? 15.125 1.315 7.27 1 97.88 33 LEU B N 1
ATOM 1945 C CA . LEU B 1 33 ? 15.438 2.473 8.102 1 97.88 33 LEU B CA 1
ATOM 1946 C C . LEU B 1 33 ? 16.859 2.949 7.859 1 97.88 33 LEU B C 1
ATOM 1948 O O . LEU B 1 33 ? 17.109 4.145 7.688 1 97.88 33 LEU B O 1
ATOM 1952 N N . PHE B 1 34 ? 17.75 2.018 7.82 1 97.44 34 PHE B N 1
ATOM 1953 C CA . PHE B 1 34 ? 19.156 2.344 7.629 1 97.44 34 PHE B CA 1
ATOM 1954 C C . PHE B 1 34 ? 19.406 2.842 6.211 1 97.44 34 PHE B C 1
ATOM 1956 O O . PHE B 1 34 ? 20.016 3.895 6.016 1 97.44 34 PHE B O 1
ATOM 1963 N N . LEU B 1 35 ? 18.922 2.143 5.277 1 98.38 35 LEU B N 1
ATOM 1964 C CA . LEU B 1 35 ? 19.125 2.518 3.881 1 98.38 35 LEU B CA 1
ATOM 1965 C C . LEU B 1 35 ? 18.359 3.789 3.545 1 98.38 35 LEU B C 1
ATOM 1967 O O . LEU B 1 35 ? 18.844 4.641 2.799 1 98.38 35 LEU B O 1
ATOM 1971 N N . GLY B 1 36 ? 17.125 3.822 4.098 1 98.38 36 GLY B N 1
ATOM 1972 C CA . GLY B 1 36 ? 16.312 4.996 3.848 1 98.38 36 GLY B CA 1
ATOM 1973 C C . GLY B 1 36 ? 16.922 6.277 4.379 1 98.38 36 GLY B C 1
ATOM 1974 O O . GLY B 1 36 ? 16.875 7.316 3.717 1 98.38 36 GLY B O 1
ATOM 1975 N N . LEU B 1 37 ? 17.484 6.219 5.578 1 95.62 37 LEU B N 1
ATOM 1976 C CA . LEU B 1 37 ? 18.188 7.371 6.133 1 95.62 37 LEU B CA 1
ATOM 1977 C C . LEU B 1 37 ? 19.375 7.75 5.266 1 95.62 37 LEU B C 1
ATOM 1979 O O . LEU B 1 37 ? 19.594 8.93 4.977 1 95.62 37 LEU B O 1
ATOM 1983 N N . GLY B 1 38 ? 20.125 6.766 4.898 1 95.81 38 GLY B N 1
ATOM 1984 C CA . GLY B 1 38 ? 21.25 7.012 4 1 95.81 38 GLY B CA 1
ATOM 1985 C C . GLY B 1 38 ? 20.828 7.672 2.701 1 95.81 38 GLY B C 1
ATOM 1986 O O . GLY B 1 38 ? 21.453 8.648 2.268 1 95.81 38 GLY B O 1
ATOM 1987 N N . LEU B 1 39 ? 19.781 7.199 2.092 1 97.94 39 LEU B N 1
ATOM 1988 C CA . LEU B 1 39 ? 19.297 7.754 0.839 1 97.94 39 LEU B CA 1
ATOM 1989 C C . LEU B 1 39 ? 18.812 9.188 1.034 1 97.94 39 LEU B C 1
ATOM 1991 O O . LEU B 1 39 ? 19.047 10.047 0.182 1 97.94 39 LEU B O 1
ATOM 1995 N N . ALA B 1 40 ? 18.094 9.398 2.156 1 96 40 ALA B N 1
ATOM 1996 C CA . ALA B 1 40 ? 17.594 10.742 2.443 1 96 40 ALA B CA 1
ATOM 1997 C C . ALA B 1 40 ? 18.75 11.734 2.564 1 96 40 ALA B C 1
ATOM 1999 O O . ALA B 1 40 ? 18.656 12.867 2.072 1 96 40 ALA B O 1
ATOM 2000 N N . LEU B 1 41 ? 19.812 11.359 3.197 1 91.62 41 LEU B N 1
ATOM 2001 C CA . LEU B 1 41 ? 20.969 12.227 3.385 1 91.62 41 LEU B CA 1
ATOM 2002 C C . LEU B 1 41 ? 21.734 12.406 2.076 1 91.62 41 LEU B C 1
ATOM 2004 O O . LEU B 1 41 ? 22.156 13.516 1.742 1 91.62 41 LEU B O 1
ATOM 2008 N N . LEU B 1 42 ? 21.906 11.305 1.346 1 94.31 42 LEU B N 1
ATOM 2009 C CA . LEU B 1 42 ? 22.609 11.367 0.066 1 94.31 42 LEU B CA 1
ATOM 2010 C C . LEU B 1 42 ? 21.844 12.234 -0.927 1 94.31 42 LEU B C 1
ATOM 2012 O O . LEU B 1 42 ? 22.453 12.898 -1.772 1 94.31 42 LEU B O 1
ATOM 2016 N N . GLY B 1 43 ? 20.594 12.18 -0.791 1 93.12 43 GLY B N 1
ATOM 2017 C CA . GLY B 1 43 ? 19.75 12.961 -1.689 1 93.12 43 GLY B CA 1
ATOM 2018 C C . GLY B 1 43 ? 19.938 14.461 -1.509 1 93.12 43 GLY B C 1
ATOM 2019 O O . GLY B 1 43 ? 19.547 15.242 -2.377 1 93.12 43 GLY B O 1
ATOM 2020 N N . ARG B 1 44 ? 20.5 14.859 -0.447 1 86.5 44 ARG B N 1
ATOM 2021 C CA . ARG B 1 44 ? 20.734 16.281 -0.164 1 86.5 44 ARG B CA 1
ATOM 2022 C C . ARG B 1 44 ? 22.109 16.719 -0.625 1 86.5 44 ARG B C 1
ATOM 2024 O O . ARG B 1 44 ? 22.5 17.875 -0.428 1 86.5 44 ARG B O 1
ATOM 2031 N N . SER B 1 45 ? 22.75 15.836 -1.197 1 86.75 45 SER B N 1
ATOM 2032 C CA . SER B 1 45 ? 24.094 16.125 -1.696 1 86.75 45 SER B CA 1
ATOM 2033 C C . SER B 1 45 ? 24.062 17.234 -2.74 1 86.75 45 SER B C 1
ATOM 2035 O O . SER B 1 45 ? 23.109 17.344 -3.518 1 86.75 45 SER B O 1
ATOM 2037 N N . ARG B 1 46 ? 25.141 18.062 -2.801 1 86.81 46 ARG B N 1
ATOM 2038 C CA . ARG B 1 46 ? 25.297 19.125 -3.785 1 86.81 46 ARG B CA 1
ATOM 2039 C C . ARG B 1 46 ? 25.719 18.562 -5.137 1 86.81 46 ARG B C 1
ATOM 2041 O O . ARG B 1 46 ? 25.594 19.234 -6.16 1 86.81 46 ARG B O 1
ATOM 2048 N N . GLN B 1 47 ? 26.234 17.359 -5.133 1 94.19 47 GLN B N 1
ATOM 2049 C CA . GLN B 1 47 ? 26.625 16.719 -6.383 1 94.19 47 GLN B CA 1
ATOM 2050 C C . GLN B 1 47 ? 25.406 16.266 -7.172 1 94.19 47 GLN B C 1
ATOM 2052 O O . GLN B 1 47 ? 24.656 15.383 -6.727 1 94.19 47 GLN B O 1
ATOM 2057 N N . PRO B 1 48 ? 25.281 16.703 -8.344 1 94.75 48 PRO B N 1
ATOM 2058 C CA . PRO B 1 48 ? 24.062 16.438 -9.117 1 94.75 48 PRO B CA 1
ATOM 2059 C C . PRO B 1 48 ? 23.891 14.953 -9.461 1 94.75 48 PRO B C 1
ATOM 2061 O O . PRO B 1 48 ? 22.766 14.445 -9.461 1 94.75 48 PRO B O 1
ATOM 2064 N N . LEU B 1 49 ? 24.906 14.297 -9.727 1 96.5 49 LEU B N 1
ATOM 2065 C CA . LEU B 1 49 ? 24.828 12.891 -10.102 1 96.5 49 LEU B CA 1
ATOM 2066 C C . LEU B 1 49 ? 24.25 12.055 -8.969 1 96.5 49 LEU B C 1
ATOM 2068 O O . LEU B 1 49 ? 23.391 11.203 -9.195 1 96.5 49 LEU B O 1
ATOM 2072 N N . ILE B 1 50 ? 24.703 12.305 -7.797 1 96.38 50 ILE B N 1
ATOM 2073 C CA . ILE B 1 50 ? 24.219 11.562 -6.633 1 96.38 50 ILE B CA 1
ATOM 2074 C C . ILE B 1 50 ? 22.75 11.891 -6.371 1 96.38 50 ILE B C 1
ATOM 2076 O O . ILE B 1 50 ? 21.938 10.992 -6.137 1 96.38 50 ILE B O 1
ATOM 2080 N N . HIS B 1 51 ? 22.453 13.094 -6.488 1 94.94 51 HIS B N 1
ATOM 2081 C CA . HIS B 1 51 ? 21.094 13.562 -6.277 1 94.94 51 HIS B CA 1
ATOM 2082 C C . HIS B 1 51 ? 20.125 12.891 -7.246 1 94.94 51 HIS B C 1
ATOM 2084 O O . HIS B 1 51 ? 19.094 12.352 -6.828 1 94.94 51 HIS B O 1
ATOM 2090 N N . TYR B 1 52 ? 20.5 12.797 -8.453 1 95.75 52 TYR B N 1
ATOM 2091 C CA . TYR B 1 52 ? 19.609 12.258 -9.469 1 95.75 52 TYR B CA 1
ATOM 2092 C C . TYR B 1 52 ? 19.5 10.742 -9.352 1 95.75 52 TYR B C 1
ATOM 2094 O O . TYR B 1 52 ? 18.438 10.164 -9.594 1 95.75 52 TYR B O 1
ATOM 2102 N N . LEU B 1 53 ? 20.547 10.094 -8.938 1 97.69 53 LEU B N 1
ATOM 2103 C CA . LEU B 1 53 ? 20.531 8.648 -8.766 1 97.69 53 LEU B CA 1
ATOM 2104 C C . LEU B 1 53 ? 19.625 8.25 -7.605 1 97.69 53 LEU B C 1
ATOM 2106 O O . LEU B 1 53 ? 18.859 7.289 -7.707 1 97.69 53 LEU B O 1
ATOM 2110 N N . VAL B 1 54 ? 19.703 9.031 -6.562 1 98.19 54 VAL B N 1
ATOM 2111 C CA . VAL B 1 54 ? 18.859 8.766 -5.391 1 98.19 54 VAL B CA 1
ATOM 2112 C C . VAL B 1 54 ? 17.391 9.008 -5.734 1 98.19 54 VAL B C 1
ATOM 2114 O O . VAL B 1 54 ? 16.531 8.18 -5.422 1 98.19 54 VAL B O 1
ATOM 2117 N N . ARG B 1 55 ? 17.172 10.016 -6.449 1 96.5 55 ARG B N 1
ATOM 2118 C CA . ARG B 1 55 ? 15.812 10.352 -6.832 1 96.5 55 ARG B CA 1
ATOM 2119 C C . ARG B 1 55 ? 15.234 9.305 -7.781 1 96.5 55 ARG B C 1
ATOM 2121 O O . ARG B 1 55 ? 14.047 8.969 -7.691 1 96.5 55 ARG B O 1
ATOM 2128 N N . ALA B 1 56 ? 16.047 8.875 -8.617 1 97.56 56 ALA B N 1
ATOM 2129 C CA . ALA B 1 56 ? 15.625 7.848 -9.555 1 97.56 56 ALA B CA 1
ATOM 2130 C C . ALA B 1 56 ? 15.281 6.551 -8.828 1 97.56 56 ALA B C 1
ATOM 2132 O O . ALA B 1 56 ? 14.258 5.922 -9.117 1 97.56 56 ALA B O 1
ATOM 2133 N N . TYR B 1 57 ? 16.156 6.191 -7.941 1 98.38 57 TYR B N 1
ATOM 2134 C CA . TYR B 1 57 ? 15.906 4.988 -7.152 1 98.38 57 TYR B CA 1
ATOM 2135 C C . TYR B 1 57 ? 14.578 5.086 -6.406 1 98.38 57 TYR B C 1
ATOM 2137 O O . TYR B 1 57 ? 13.766 4.156 -6.449 1 98.38 57 TYR B O 1
ATOM 2145 N N . ILE B 1 58 ? 14.352 6.176 -5.777 1 98.31 58 ILE B N 1
ATOM 2146 C CA . ILE B 1 58 ? 13.156 6.391 -4.977 1 98.31 58 ILE B CA 1
ATOM 2147 C C . ILE B 1 58 ? 11.922 6.375 -5.879 1 98.31 58 ILE B C 1
ATOM 2149 O O . ILE B 1 58 ? 10.93 5.715 -5.57 1 98.31 58 ILE B O 1
ATOM 2153 N N . SER B 1 59 ? 12.055 7.027 -6.992 1 97.94 59 SER B N 1
ATOM 2154 C CA . SER B 1 59 ? 10.945 7.09 -7.941 1 97.94 59 SER B CA 1
ATOM 2155 C C . SER B 1 59 ? 10.57 5.699 -8.445 1 97.94 59 SER B C 1
ATOM 2157 O O . SER B 1 59 ? 9.391 5.344 -8.484 1 97.94 59 SER B O 1
ATOM 2159 N N . ILE B 1 60 ? 11.516 4.93 -8.734 1 98.44 60 ILE B N 1
ATOM 2160 C CA . ILE B 1 60 ? 11.289 3.607 -9.312 1 98.44 60 ILE B CA 1
ATOM 2161 C C . ILE B 1 60 ? 10.695 2.682 -8.25 1 98.44 60 ILE B C 1
ATOM 2163 O O . ILE B 1 60 ? 9.656 2.055 -8.477 1 98.44 60 ILE B O 1
ATOM 2167 N N . MET B 1 61 ? 11.281 2.654 -7.094 1 98.56 61 MET B N 1
ATOM 2168 C CA . MET B 1 61 ? 10.875 1.698 -6.066 1 98.56 61 MET B CA 1
ATOM 2169 C C . MET B 1 61 ? 9.516 2.068 -5.488 1 98.56 61 MET B C 1
ATOM 2171 O O . MET B 1 61 ? 8.758 1.193 -5.066 1 98.56 61 MET B O 1
ATOM 2175 N N . ARG B 1 62 ? 9.141 3.307 -5.562 1 97.44 62 ARG B N 1
ATOM 2176 C CA . ARG B 1 62 ? 7.84 3.73 -5.066 1 97.44 62 ARG B CA 1
ATOM 2177 C C . ARG B 1 62 ? 6.785 3.66 -6.168 1 97.44 62 ARG B C 1
ATOM 2179 O O . ARG B 1 62 ? 5.586 3.732 -5.895 1 97.44 62 ARG B O 1
ATOM 2186 N N . GLY B 1 63 ? 7.281 3.5 -7.438 1 98 63 GLY B N 1
ATOM 2187 C CA . GLY B 1 63 ? 6.355 3.52 -8.562 1 98 63 GLY B CA 1
ATOM 2188 C C . GLY B 1 63 ? 6.012 2.135 -9.07 1 98 63 GLY B C 1
ATOM 2189 O O . GLY B 1 63 ? 4.992 1.951 -9.742 1 98 63 GLY B O 1
ATOM 2190 N N . VAL B 1 64 ? 6.809 1.152 -8.742 1 98.75 64 VAL B N 1
ATOM 2191 C CA . VAL B 1 64 ? 6.613 -0.224 -9.18 1 98.75 64 VAL B CA 1
ATOM 2192 C C . VAL B 1 64 ? 5.844 -1.005 -8.117 1 98.75 64 VAL B C 1
ATOM 2194 O O . VAL B 1 64 ? 6.152 -0.915 -6.93 1 98.75 64 VAL B O 1
ATOM 2197 N N . PRO B 1 65 ? 4.82 -1.723 -8.547 1 98.62 65 PRO B N 1
ATOM 2198 C CA . PRO B 1 65 ? 4.105 -2.545 -7.566 1 98.62 65 PRO B CA 1
ATOM 2199 C C . PRO B 1 65 ? 5.023 -3.531 -6.848 1 98.62 65 PRO B C 1
ATOM 2201 O O . PRO B 1 65 ? 5.887 -4.148 -7.477 1 98.62 65 PRO B O 1
ATOM 2204 N N . MET B 1 66 ? 4.785 -3.662 -5.582 1 98.56 66 MET B N 1
ATOM 2205 C CA . MET B 1 66 ? 5.602 -4.547 -4.754 1 98.56 66 MET B CA 1
ATOM 2206 C C . MET B 1 66 ? 5.578 -5.973 -5.293 1 98.56 66 MET B C 1
ATOM 2208 O O . MET B 1 66 ? 6.609 -6.648 -5.309 1 98.56 66 MET B O 1
ATOM 2212 N N . ILE B 1 67 ? 4.445 -6.426 -5.75 1 98.69 67 ILE B N 1
ATOM 2213 C CA . ILE B 1 67 ? 4.32 -7.801 -6.223 1 98.69 67 ILE B CA 1
ATOM 2214 C C . ILE B 1 67 ? 5.18 -7.996 -7.469 1 98.69 67 ILE B C 1
ATOM 2216 O O . ILE B 1 67 ? 5.738 -9.07 -7.684 1 98.69 67 ILE B O 1
ATOM 2220 N N . VAL B 1 68 ? 5.336 -6.957 -8.258 1 98.69 68 VAL B N 1
ATOM 2221 C CA . VAL B 1 68 ? 6.172 -7.035 -9.453 1 98.69 68 VAL B CA 1
ATOM 2222 C C . VAL B 1 68 ? 7.641 -7.145 -9.055 1 98.69 68 VAL B C 1
ATOM 2224 O O . VAL B 1 68 ? 8.391 -7.934 -9.633 1 98.69 68 VAL B O 1
ATOM 2227 N N . VAL B 1 69 ? 8.047 -6.402 -8.055 1 98.75 69 VAL B N 1
ATOM 2228 C CA . VAL B 1 69 ? 9.406 -6.465 -7.543 1 98.75 69 VAL B CA 1
ATOM 2229 C C . VAL B 1 69 ? 9.711 -7.883 -7.059 1 98.75 69 VAL B C 1
ATOM 2231 O O . VAL B 1 69 ? 10.758 -8.445 -7.391 1 98.75 69 VAL B O 1
ATOM 2234 N N . LEU B 1 70 ? 8.789 -8.492 -6.375 1 98.69 70 LEU B N 1
ATOM 2235 C CA . LEU B 1 70 ? 8.961 -9.844 -5.859 1 98.69 70 LEU B CA 1
ATOM 2236 C C . LEU B 1 70 ? 9.07 -10.852 -7 1 98.69 70 LEU B C 1
ATOM 2238 O O . LEU B 1 70 ? 9.906 -11.758 -6.957 1 98.69 70 LEU B O 1
ATOM 2242 N N . PHE B 1 71 ? 8.234 -10.648 -7.973 1 98.62 71 PHE B N 1
ATOM 2243 C CA . PHE B 1 71 ? 8.195 -11.609 -9.078 1 98.62 71 PHE B CA 1
ATOM 2244 C C . PHE B 1 71 ? 9.445 -11.492 -9.93 1 98.62 71 PHE B C 1
ATOM 2246 O O . PHE B 1 71 ? 9.945 -12.5 -10.453 1 98.62 71 PHE B O 1
ATOM 2253 N N . VAL B 1 72 ? 9.992 -10.266 -10.07 1 98.12 72 VAL B N 1
ATOM 2254 C CA . VAL B 1 72 ? 11.258 -10.078 -10.773 1 98.12 72 VAL B CA 1
ATOM 2255 C C . VAL B 1 72 ? 12.367 -10.852 -10.055 1 98.12 72 VAL B C 1
ATOM 2257 O O . VAL B 1 72 ? 13.141 -11.57 -10.688 1 98.12 72 VAL B O 1
ATOM 2260 N N . LEU B 1 73 ? 12.406 -10.758 -8.773 1 98.25 73 LEU B N 1
ATOM 2261 C CA . LEU B 1 73 ? 13.469 -11.375 -7.98 1 98.25 73 LEU B CA 1
ATOM 2262 C C . LEU B 1 73 ? 13.328 -12.891 -7.965 1 98.25 73 LEU B C 1
ATOM 2264 O O . LEU B 1 73 ? 14.312 -13.617 -8.117 1 98.25 73 LEU B O 1
ATOM 2268 N N . TYR B 1 74 ? 12.102 -13.398 -7.84 1 98.12 74 TYR B N 1
ATOM 2269 C CA . TYR B 1 74 ? 11.891 -14.82 -7.594 1 98.12 74 TYR B CA 1
ATOM 2270 C C . TYR B 1 74 ? 11.773 -15.594 -8.906 1 98.12 74 TYR B C 1
ATOM 2272 O O . TYR B 1 74 ? 12.32 -16.688 -9.039 1 98.12 74 TYR B O 1
ATOM 2280 N N . PHE B 1 75 ? 11.086 -15.062 -9.844 1 97 75 PHE B N 1
ATOM 2281 C CA . PHE B 1 75 ? 10.836 -15.766 -11.094 1 97 75 PHE B CA 1
ATOM 2282 C C . PHE B 1 75 ? 11.742 -15.258 -12.203 1 97 75 PHE B C 1
ATOM 2284 O O . PHE B 1 75 ? 12.008 -15.969 -13.18 1 97 75 PHE B O 1
ATOM 2291 N N . GLY B 1 76 ? 12.234 -14.008 -12.094 1 96 76 GLY B N 1
ATOM 2292 C CA . GLY B 1 76 ? 13.031 -13.391 -13.141 1 96 76 GLY B CA 1
ATOM 2293 C C . GLY B 1 76 ? 14.5 -13.742 -13.062 1 96 76 GLY B C 1
ATOM 2294 O O . GLY B 1 76 ? 15.102 -14.156 -14.062 1 96 76 GLY B O 1
ATOM 2295 N N . LEU B 1 77 ? 15.086 -13.773 -11.898 1 95.38 77 LEU B N 1
ATOM 2296 C CA . LEU B 1 77 ? 16.516 -13.906 -11.695 1 95.38 77 LEU B CA 1
ATOM 2297 C C . LEU B 1 77 ? 17.016 -15.281 -12.148 1 95.38 77 LEU B C 1
ATOM 2299 O O . LEU B 1 77 ? 18.109 -15.406 -12.672 1 95.38 77 LEU B O 1
ATOM 2303 N N . PRO B 1 78 ? 16.203 -16.266 -11.938 1 93.94 78 PRO B N 1
ATOM 2304 C CA . PRO B 1 78 ? 16.656 -17.594 -12.352 1 93.94 78 PRO B CA 1
ATOM 2305 C C . PRO B 1 78 ? 16.969 -17.672 -13.844 1 93.94 78 PRO B C 1
ATOM 2307 O O . PRO B 1 78 ? 17.844 -18.453 -14.258 1 93.94 78 PRO B O 1
ATOM 2310 N N . TYR B 1 79 ? 16.375 -16.875 -14.648 1 90 79 TYR B N 1
ATOM 2311 C CA . TYR B 1 79 ? 16.609 -16.875 -16.094 1 90 79 TYR B CA 1
ATOM 2312 C C . TYR B 1 79 ? 17.984 -16.281 -16.406 1 90 79 TYR B C 1
ATOM 2314 O O . TYR B 1 79 ? 18.484 -16.438 -17.531 1 90 79 TYR B O 1
ATOM 2322 N N . TYR B 1 80 ? 18.625 -15.773 -15.359 1 86.75 80 TYR B N 1
ATOM 2323 C CA . TYR B 1 80 ? 19.969 -15.258 -15.508 1 86.75 80 TYR B CA 1
ATOM 2324 C C . TYR B 1 80 ? 20.953 -16.047 -14.648 1 86.75 80 TYR B C 1
ATOM 2326 O O . TYR B 1 80 ? 22.047 -15.57 -14.336 1 86.75 80 TYR B O 1
ATOM 2334 N N . GLY B 1 81 ? 20.5 -17.172 -14.164 1 90.88 81 GLY B N 1
ATOM 2335 C CA . GLY B 1 81 ? 21.375 -18.094 -13.469 1 90.88 81 GLY B CA 1
ATOM 2336 C C . GLY B 1 81 ? 21.422 -17.859 -11.969 1 90.88 81 GLY B C 1
ATOM 2337 O O . GLY B 1 81 ? 22.219 -18.5 -11.266 1 90.88 81 GLY B O 1
ATOM 2338 N N . LEU B 1 82 ? 20.547 -16.984 -11.445 1 93.81 82 LEU B N 1
ATOM 2339 C CA . LEU B 1 82 ? 20.547 -16.672 -10.023 1 93.81 82 LEU B CA 1
ATOM 2340 C C . LEU B 1 82 ? 19.266 -17.125 -9.359 1 93.81 82 LEU B C 1
ATOM 2342 O O . LEU B 1 82 ? 18.25 -16.438 -9.414 1 93.81 82 LEU B O 1
ATOM 2346 N N . GLU B 1 83 ? 19.406 -18.266 -8.695 1 95.19 83 GLU B N 1
ATOM 2347 C CA . GLU B 1 83 ? 18.25 -18.781 -7.961 1 95.19 83 GLU B CA 1
ATOM 2348 C C . GLU B 1 83 ? 18.391 -18.5 -6.469 1 95.19 83 GLU B C 1
ATOM 2350 O O . GLU B 1 83 ? 19.234 -19.078 -5.793 1 95.19 83 GLU B O 1
ATOM 2355 N N . LEU B 1 84 ? 17.562 -17.625 -5.996 1 97.38 84 LEU B N 1
ATOM 2356 C CA . LEU B 1 84 ? 17.547 -17.281 -4.578 1 97.38 84 LEU B CA 1
ATOM 2357 C C . LEU B 1 84 ? 16.359 -17.906 -3.875 1 97.38 84 LEU B C 1
ATOM 2359 O O . LEU B 1 84 ? 15.289 -18.062 -4.473 1 97.38 84 LEU B O 1
ATOM 2363 N N . PRO B 1 85 ? 16.594 -18.312 -2.615 1 98.25 85 PRO B N 1
ATOM 2364 C CA . PRO B 1 85 ? 15.438 -18.781 -1.855 1 98.25 85 PRO B CA 1
ATOM 2365 C C . PRO B 1 85 ? 14.344 -17.719 -1.744 1 98.25 85 PRO B C 1
ATOM 2367 O O . PRO B 1 85 ? 14.633 -16.531 -1.689 1 98.25 85 PRO B O 1
ATOM 2370 N N . ALA B 1 86 ? 13.086 -18.203 -1.737 1 98.5 86 ALA B N 1
ATOM 2371 C CA . ALA B 1 86 ? 11.914 -17.328 -1.702 1 98.5 86 ALA B CA 1
ATOM 2372 C C . ALA B 1 86 ? 12.023 -16.312 -0.57 1 98.5 86 ALA B C 1
ATOM 2374 O O . ALA B 1 86 ? 11.727 -15.125 -0.758 1 98.5 86 ALA B O 1
ATOM 2375 N N . LEU B 1 87 ? 12.5 -16.75 0.579 1 98.62 87 LEU B N 1
ATOM 2376 C CA . LEU B 1 87 ? 12.594 -15.883 1.75 1 98.62 87 LEU B CA 1
ATOM 2377 C C . LEU B 1 87 ? 13.586 -14.75 1.512 1 98.62 87 LEU B C 1
ATOM 2379 O O . LEU B 1 87 ? 13.352 -13.617 1.93 1 98.62 87 LEU B O 1
ATOM 2383 N N . LEU B 1 88 ? 14.68 -15.016 0.879 1 98.56 88 LEU B N 1
ATOM 2384 C CA . LEU B 1 88 ? 15.68 -13.992 0.574 1 98.56 88 LEU B CA 1
ATOM 2385 C C . LEU B 1 88 ? 15.141 -13.008 -0.459 1 98.56 88 LEU B C 1
ATOM 2387 O O . LEU B 1 88 ? 15.414 -11.805 -0.377 1 98.56 88 LEU B O 1
ATOM 2391 N N . CYS B 1 89 ? 14.391 -13.523 -1.466 1 98.75 89 CYS B N 1
ATOM 2392 C CA . CYS B 1 89 ? 13.758 -12.641 -2.441 1 98.75 89 CYS B CA 1
ATOM 2393 C C . CYS B 1 89 ? 12.789 -11.68 -1.762 1 98.75 89 CYS B C 1
ATOM 2395 O O . CYS B 1 89 ? 12.766 -10.492 -2.078 1 98.75 89 CYS B O 1
ATOM 2397 N N . ALA B 1 90 ? 12.008 -12.25 -0.799 1 98.88 90 ALA B N 1
ATOM 2398 C CA . ALA B 1 90 ? 11.07 -11.414 -0.05 1 98.88 90 ALA B CA 1
ATOM 2399 C C . ALA B 1 90 ? 11.805 -10.344 0.749 1 98.88 90 ALA B C 1
ATOM 2401 O O . ALA B 1 90 ? 11.461 -9.164 0.677 1 98.88 90 ALA B O 1
ATOM 2402 N N . TYR B 1 91 ? 12.844 -10.75 1.452 1 98.81 91 TYR B N 1
ATOM 2403 C CA . TYR B 1 91 ? 13.609 -9.82 2.273 1 98.81 91 TYR B CA 1
ATOM 2404 C C . TYR B 1 91 ? 14.227 -8.719 1.42 1 98.81 91 TYR B C 1
ATOM 2406 O O . TYR B 1 91 ? 14.102 -7.535 1.744 1 98.81 91 TYR B O 1
ATOM 2414 N N . LEU B 1 92 ? 14.844 -9.047 0.33 1 98.69 92 LEU B N 1
ATOM 2415 C CA . LEU B 1 92 ? 15.508 -8.078 -0.535 1 98.69 92 LEU B CA 1
ATOM 2416 C C . LEU B 1 92 ? 14.492 -7.129 -1.165 1 98.69 92 LEU B C 1
ATOM 2418 O O . LEU B 1 92 ? 14.688 -5.914 -1.164 1 98.69 92 LEU B O 1
ATOM 2422 N N . GLY B 1 93 ? 13.43 -7.715 -1.707 1 98.81 93 GLY B N 1
ATOM 2423 C CA . GLY B 1 93 ? 12.406 -6.891 -2.33 1 98.81 93 GLY B CA 1
ATOM 2424 C C . GLY B 1 93 ? 11.781 -5.891 -1.378 1 98.81 93 GLY B C 1
ATOM 2425 O O . GLY B 1 93 ? 11.734 -4.695 -1.673 1 98.81 93 GLY B O 1
ATOM 2426 N N . PHE B 1 94 ? 11.344 -6.355 -0.196 1 98.81 94 PHE B N 1
ATOM 2427 C CA . PHE B 1 94 ? 10.695 -5.492 0.785 1 98.81 94 PHE B CA 1
ATOM 2428 C C . PHE B 1 94 ? 11.68 -4.469 1.342 1 98.81 94 PHE B C 1
ATOM 2430 O O . PHE B 1 94 ? 11.305 -3.334 1.639 1 98.81 94 PHE B O 1
ATOM 2437 N N . SER B 1 95 ? 12.93 -4.84 1.462 1 98.81 95 SER B N 1
ATOM 2438 C CA . SER B 1 95 ? 13.945 -3.908 1.947 1 98.81 95 SER B CA 1
ATOM 2439 C C . SER B 1 95 ? 14.18 -2.775 0.953 1 98.81 95 SER B C 1
ATOM 2441 O O . SER B 1 95 ? 14.25 -1.608 1.34 1 98.81 95 SER B O 1
ATOM 2443 N N . MET B 1 96 ? 14.266 -3.109 -0.282 1 98.62 96 MET B N 1
ATOM 2444 C CA . MET B 1 96 ? 14.508 -2.117 -1.324 1 98.62 96 MET B CA 1
ATOM 2445 C C . MET B 1 96 ? 13.344 -1.136 -1.423 1 98.62 96 MET B C 1
ATOM 2447 O O . MET B 1 96 ? 13.555 0.074 -1.521 1 98.62 96 MET B O 1
ATOM 2451 N N . VAL B 1 97 ? 12.203 -1.669 -1.336 1 98.56 97 VAL B N 1
ATOM 2452 C CA . VAL B 1 97 ? 11.016 -0.83 -1.47 1 98.56 97 VAL B CA 1
ATOM 2453 C C . VAL B 1 97 ? 10.828 0.009 -0.208 1 98.56 97 VAL B C 1
ATOM 2455 O O . VAL B 1 97 ? 10.562 1.211 -0.287 1 98.56 97 VAL B O 1
ATOM 2458 N N . SER B 1 98 ? 10.977 -0.624 0.925 1 98.38 98 SER B N 1
ATOM 2459 C CA . SER B 1 98 ? 10.805 0.102 2.18 1 98.38 98 SER B CA 1
ATOM 2460 C C . SER B 1 98 ? 11.836 1.223 2.312 1 98.38 98 SER B C 1
ATOM 2462 O O . SER B 1 98 ? 11.531 2.289 2.85 1 98.38 98 SER B O 1
ATOM 2464 N N . ALA B 1 99 ? 13.039 1.002 1.825 1 98.75 99 ALA B N 1
ATOM 2465 C CA . ALA B 1 99 ? 14.07 2.029 1.869 1 98.75 99 ALA B CA 1
ATOM 2466 C C . ALA B 1 99 ? 13.625 3.289 1.134 1 98.75 99 ALA B C 1
ATOM 2468 O O . ALA B 1 99 ? 13.875 4.406 1.599 1 98.75 99 ALA B O 1
ATOM 2469 N N . ALA B 1 100 ? 13.039 3.104 0.031 1 98.62 100 ALA B N 1
ATOM 2470 C CA . ALA B 1 100 ? 12.562 4.234 -0.76 1 98.62 100 ALA B CA 1
ATOM 2471 C C . ALA B 1 100 ? 11.469 5.004 -0.017 1 98.62 100 ALA B C 1
ATOM 2473 O O . ALA B 1 100 ? 11.523 6.23 0.077 1 98.62 100 ALA B O 1
ATOM 2474 N N . TYR B 1 101 ? 10.547 4.328 0.574 1 97.94 101 TYR B N 1
ATOM 2475 C CA . TYR B 1 101 ? 9.461 4.969 1.306 1 97.94 101 TYR B CA 1
ATOM 2476 C C . TYR B 1 101 ? 9.977 5.672 2.553 1 97.94 101 TYR B C 1
ATOM 2478 O O . TYR B 1 101 ? 9.586 6.805 2.844 1 97.94 101 TYR B O 1
ATOM 2486 N N . ILE B 1 102 ? 10.812 5.016 3.223 1 98.5 102 ILE B N 1
ATOM 2487 C CA . ILE B 1 102 ? 11.344 5.559 4.469 1 98.5 102 ILE B CA 1
ATOM 2488 C C . ILE B 1 102 ? 12.242 6.758 4.172 1 98.5 102 ILE B C 1
ATOM 2490 O O . ILE B 1 102 ? 12.258 7.734 4.93 1 98.5 102 ILE B O 1
ATOM 2494 N N . SER B 1 103 ? 12.969 6.68 3.084 1 98.44 103 SER B N 1
ATOM 2495 C CA . SER B 1 103 ? 13.758 7.836 2.666 1 98.44 103 SER B CA 1
ATOM 2496 C C . SER B 1 103 ? 12.875 9.062 2.477 1 98.44 103 SER B C 1
ATOM 2498 O O . SER B 1 103 ? 13.242 10.172 2.889 1 98.44 103 SER B O 1
ATOM 2500 N N . GLU B 1 104 ? 11.781 8.891 1.879 1 97.06 104 GLU B N 1
ATOM 2501 C CA . GLU B 1 104 ? 10.852 10 1.67 1 97.06 104 GLU B CA 1
ATOM 2502 C C . GLU B 1 104 ? 10.297 10.508 2.996 1 97.06 104 GLU B C 1
ATOM 2504 O O . GLU B 1 104 ? 10.055 11.711 3.148 1 97.06 104 GLU B O 1
ATOM 2509 N N . VAL B 1 105 ? 10.039 9.617 3.92 1 97 105 VAL B N 1
ATOM 2510 C CA . VAL B 1 105 ? 9.586 10 5.254 1 97 105 VAL B CA 1
ATOM 2511 C C . VAL B 1 105 ? 10.633 10.883 5.922 1 97 105 VAL B C 1
ATOM 2513 O O . VAL B 1 105 ? 10.312 11.945 6.465 1 97 105 VAL B O 1
ATOM 2516 N N . PHE B 1 106 ? 11.867 10.484 5.793 1 96.75 106 PHE B N 1
ATOM 2517 C CA . PHE B 1 106 ? 12.945 11.266 6.387 1 96.75 106 PHE B CA 1
ATOM 2518 C C . PHE B 1 106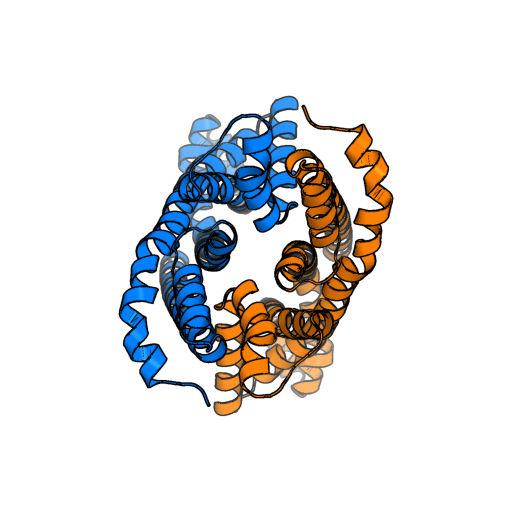 ? 13.102 12.602 5.672 1 96.75 106 PHE B C 1
ATOM 2520 O O . PHE B 1 106 ? 13.289 13.641 6.312 1 96.75 106 PHE B O 1
ATOM 2527 N N . ARG B 1 107 ? 13.062 12.539 4.398 1 95.31 107 ARG B N 1
ATOM 2528 C CA . ARG B 1 107 ? 13.164 13.773 3.631 1 95.31 107 ARG B CA 1
ATOM 2529 C C . ARG B 1 107 ? 12.086 14.766 4.047 1 95.31 107 ARG B C 1
ATOM 2531 O O . ARG B 1 107 ? 12.375 15.93 4.32 1 95.31 107 ARG B O 1
ATOM 2538 N N . SER B 1 108 ? 10.859 14.297 4.102 1 94.19 108 SER B N 1
ATOM 2539 C CA . SER B 1 108 ? 9.742 15.164 4.465 1 94.19 108 SER B CA 1
ATOM 2540 C C . SER B 1 108 ? 9.859 15.648 5.906 1 94.19 108 SER B C 1
ATOM 2542 O O . SER B 1 108 ? 9.516 16.781 6.215 1 94.19 108 SER B O 1
ATOM 2544 N N . SER B 1 109 ? 10.305 14.812 6.785 1 95.38 109 SER B N 1
ATOM 2545 C CA . SER B 1 109 ? 10.461 15.164 8.188 1 95.38 109 SER B CA 1
ATOM 2546 C C . SER B 1 109 ? 11.562 16.219 8.375 1 95.38 109 SER B C 1
ATOM 2548 O O . SER B 1 109 ? 11.422 17.125 9.195 1 95.38 109 SER B O 1
ATOM 2550 N N . ILE B 1 110 ? 12.617 16.141 7.648 1 93.62 110 ILE B N 1
ATOM 2551 C CA . ILE B 1 110 ? 13.711 17.094 7.703 1 93.62 110 ILE B CA 1
ATOM 2552 C C . ILE B 1 110 ? 13.25 18.438 7.145 1 93.62 110 ILE B C 1
ATOM 2554 O O . ILE B 1 110 ? 13.539 19.5 7.715 1 93.62 110 ILE B O 1
ATOM 2558 N N . GLU B 1 111 ? 12.5 18.344 6.098 1 92.25 111 GLU B N 1
ATOM 2559 C CA . GLU B 1 111 ? 12.008 19.562 5.457 1 92.25 111 GLU B CA 1
ATOM 2560 C C . GLU B 1 111 ? 10.984 20.266 6.336 1 92.25 111 GLU B C 1
ATOM 2562 O O . GLU B 1 111 ? 10.758 21.469 6.195 1 92.25 111 GLU B O 1
ATOM 2567 N N . ALA B 1 112 ? 10.375 19.516 7.203 1 91.69 112 ALA B N 1
ATOM 2568 C CA . ALA B 1 112 ? 9.352 20.062 8.086 1 91.69 112 ALA B CA 1
ATOM 2569 C C . ALA B 1 112 ? 9.969 20.875 9.211 1 91.69 112 ALA B C 1
ATOM 2571 O O . ALA B 1 112 ? 9.281 21.641 9.891 1 91.69 112 ALA B O 1
ATOM 2572 N N . ILE B 1 113 ? 11.219 20.812 9.398 1 92.81 113 ILE B N 1
ATOM 2573 C CA . ILE B 1 113 ? 11.906 21.547 10.453 1 92.81 113 ILE B CA 1
ATOM 2574 C C . ILE B 1 113 ? 11.969 23.031 10.094 1 92.81 113 ILE B C 1
ATOM 2576 O O . ILE B 1 113 ? 12.266 23.391 8.953 1 92.81 113 ILE B O 1
ATOM 2580 N N . ASP B 1 114 ? 11.711 23.859 11.078 1 92.56 114 ASP B N 1
ATOM 2581 C CA . ASP B 1 114 ? 11.695 25.297 10.906 1 92.56 114 ASP B CA 1
ATOM 2582 C C . ASP B 1 114 ? 13.016 25.797 10.328 1 92.56 114 ASP B C 1
ATOM 2584 O O . ASP B 1 114 ? 14.094 25.391 10.773 1 92.56 114 ASP B O 1
ATOM 2588 N N . LYS B 1 115 ? 12.875 26.641 9.453 1 92.5 115 LYS B N 1
ATOM 2589 C CA . LYS B 1 115 ? 14.062 27.219 8.836 1 92.5 115 LYS B CA 1
ATOM 2590 C C . LYS B 1 115 ? 14.906 27.969 9.867 1 92.5 115 LYS B C 1
ATOM 2592 O O . LYS B 1 115 ? 16.125 28.062 9.719 1 92.5 115 LYS B O 1
ATOM 2597 N N . GLY B 1 116 ? 14.18 28.438 10.758 1 91.12 116 GLY B N 1
ATOM 2598 C CA . GLY B 1 116 ? 14.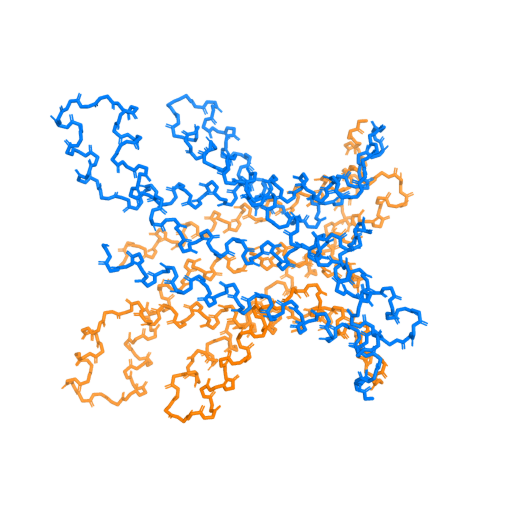875 29.141 11.82 1 91.12 116 GLY B CA 1
ATOM 2599 C C . GLY B 1 116 ? 15.906 28.297 12.523 1 91.12 116 GLY B C 1
ATOM 2600 O O . GLY B 1 116 ? 16.969 28.781 12.914 1 91.12 116 GLY B O 1
ATOM 2601 N N . GLN B 1 117 ? 15.602 27.031 12.672 1 92.38 117 GLN B N 1
ATOM 2602 C CA . GLN B 1 117 ? 16.547 26.109 13.289 1 92.38 117 GLN B CA 1
ATOM 2603 C C . GLN B 1 117 ? 17.812 25.984 12.445 1 92.38 117 GLN B C 1
ATOM 2605 O O . GLN B 1 117 ? 18.922 25.953 12.984 1 92.38 117 GLN B O 1
ATOM 2610 N N . TRP B 1 118 ? 17.641 25.938 11.156 1 91.19 118 TRP B N 1
ATOM 2611 C CA . TRP B 1 118 ? 18.766 25.875 10.234 1 91.19 118 TRP B CA 1
ATOM 2612 C C . TRP B 1 118 ? 19.594 27.156 10.289 1 91.19 118 TRP B C 1
ATOM 2614 O O . TRP B 1 118 ? 20.828 27.109 10.375 1 91.19 118 TRP B O 1
ATOM 2624 N N . GLU B 1 119 ? 18.875 28.234 10.297 1 93.56 119 GLU B N 1
ATOM 2625 C CA . GLU B 1 119 ? 19.516 29.547 10.297 1 93.56 119 GLU B CA 1
ATOM 2626 C C . GLU B 1 119 ? 20.266 29.797 11.602 1 93.56 119 GLU B C 1
ATOM 2628 O O . GLU B 1 119 ? 21.359 30.344 11.602 1 93.56 119 GLU B O 1
ATOM 2633 N N . ALA B 1 120 ? 19.609 29.484 12.625 1 94 120 ALA B N 1
ATOM 2634 C CA . ALA B 1 120 ? 20.234 29.672 13.93 1 94 120 ALA B CA 1
ATOM 2635 C C . ALA B 1 120 ? 21.531 28.859 14.039 1 94 120 ALA B C 1
ATOM 2637 O O . ALA B 1 120 ? 22.531 29.359 14.547 1 94 120 ALA B O 1
ATOM 2638 N N . ALA B 1 121 ? 21.5 27.641 13.641 1 92.31 121 ALA B N 1
ATOM 2639 C CA . ALA B 1 121 ? 22.688 26.781 13.688 1 92.31 121 ALA B CA 1
ATOM 2640 C C . ALA B 1 121 ? 23.797 27.344 12.805 1 92.31 121 ALA B C 1
ATOM 2642 O O . ALA B 1 121 ? 24.969 27.312 13.188 1 92.31 121 ALA B O 1
ATOM 2643 N N . LYS B 1 122 ? 23.453 27.844 11.656 1 91.5 122 LYS B N 1
ATOM 2644 C CA . LYS B 1 122 ? 24.422 28.453 10.742 1 91.5 122 LYS B CA 1
ATOM 2645 C C . LYS B 1 122 ? 25.016 29.719 11.344 1 91.5 122 LYS B C 1
ATOM 2647 O O . LYS B 1 122 ? 26.219 29.984 11.188 1 91.5 122 LYS B O 1
ATOM 2652 N N . ALA B 1 123 ? 24.141 30.469 11.93 1 94.62 123 ALA B N 1
ATOM 2653 C CA . ALA B 1 123 ? 24.578 31.719 12.555 1 94.62 123 ALA B CA 1
ATOM 2654 C C . ALA B 1 123 ? 25.594 31.438 13.664 1 94.62 123 ALA B C 1
ATOM 2656 O O . ALA B 1 123 ? 26.484 32.25 13.922 1 94.62 123 ALA B O 1
ATOM 2657 N N . LEU B 1 124 ? 25.469 30.328 14.336 1 94.12 124 LEU B N 1
ATOM 2658 C CA . LEU B 1 124 ? 26.375 29.938 15.406 1 94.12 124 LEU B CA 1
ATOM 2659 C C . LEU B 1 124 ? 27.688 29.391 14.836 1 94.12 124 LEU B C 1
ATOM 2661 O O . LEU B 1 124 ? 28.609 29.062 15.586 1 94.12 124 LEU B O 1
ATOM 2665 N N . GLY B 1 125 ? 27.781 29.266 13.492 1 92 125 GLY B N 1
ATOM 2666 C CA . GLY B 1 125 ? 29 28.812 12.836 1 92 125 GLY B CA 1
ATOM 2667 C C . GLY B 1 125 ? 29.219 27.312 12.914 1 92 125 GLY B C 1
ATOM 2668 O O . GLY B 1 125 ? 30.344 26.844 12.812 1 92 125 GLY B O 1
ATOM 2669 N N . LEU B 1 126 ? 28.219 26.594 13.148 1 92.62 126 LEU B N 1
ATOM 2670 C CA . LEU B 1 126 ? 28.359 25.141 13.227 1 92.62 126 LEU B CA 1
ATOM 2671 C C . LEU B 1 126 ? 28.562 24.531 11.844 1 92.62 126 LEU B C 1
ATOM 2673 O O . LEU B 1 126 ? 27.938 24.953 10.875 1 92.62 126 LEU B O 1
ATOM 2677 N N . PRO B 1 127 ? 29.547 23.578 11.805 1 93 127 PRO B N 1
ATOM 2678 C CA . PRO B 1 127 ? 29.688 22.859 10.531 1 93 127 PRO B CA 1
ATOM 2679 C C . PRO B 1 127 ? 28.438 22.047 10.18 1 93 127 PRO B C 1
ATOM 2681 O O . PRO B 1 127 ? 27.719 21.594 11.078 1 93 127 PRO B O 1
ATOM 2684 N N . TYR B 1 128 ? 28.172 21.875 8.93 1 86.94 128 TYR B N 1
ATOM 2685 C CA . TYR B 1 128 ? 26.969 21.25 8.406 1 86.94 128 TYR B CA 1
ATOM 2686 C C . TYR B 1 128 ? 26.734 19.891 9.039 1 86.94 128 TYR B C 1
ATOM 2688 O O . TYR B 1 128 ? 25.625 19.578 9.469 1 86.94 128 TYR B O 1
ATOM 2696 N N . ALA B 1 129 ? 27.766 19.156 9.109 1 87.38 129 ALA B N 1
ATOM 2697 C CA . ALA B 1 129 ? 27.641 17.812 9.648 1 87.38 129 ALA B CA 1
ATOM 2698 C C . ALA B 1 129 ? 27.203 17.828 11.102 1 87.38 129 ALA B C 1
ATOM 2700 O O . ALA B 1 129 ? 26.406 16.984 11.531 1 87.38 129 ALA B O 1
ATOM 2701 N N . LEU B 1 130 ? 27.688 18.797 11.82 1 91.56 130 LEU B N 1
ATOM 2702 C CA . LEU B 1 130 ? 27.312 18.938 13.227 1 91.56 130 LEU B CA 1
ATOM 2703 C C . LEU B 1 130 ? 25.875 19.438 13.367 1 91.56 130 LEU B C 1
ATOM 2705 O O . LEU B 1 130 ? 25.141 18.969 14.227 1 91.56 130 LEU B O 1
ATOM 2709 N N . MET B 1 131 ? 25.547 20.344 12.531 1 90.88 131 MET B N 1
ATOM 2710 C CA . MET B 1 131 ? 24.203 20.891 12.5 1 90.88 131 MET B CA 1
ATOM 2711 C C . MET B 1 131 ? 23.172 19.781 12.219 1 90.88 131 MET B C 1
ATOM 2713 O O . MET B 1 131 ? 22.172 19.656 12.93 1 90.88 131 MET B O 1
ATOM 2717 N N . VAL B 1 132 ? 23.438 18.984 11.289 1 88.19 132 VAL B N 1
ATOM 2718 C CA . VAL B 1 132 ? 22.531 17.938 10.875 1 88.19 132 VAL B CA 1
ATOM 2719 C C . VAL B 1 132 ? 22.453 16.859 11.953 1 88.19 132 VAL B C 1
ATOM 2721 O O . VAL B 1 132 ? 21.375 16.469 12.375 1 88.19 132 VAL B O 1
ATOM 2724 N N . LYS B 1 133 ? 23.547 16.484 12.43 1 90.56 133 LYS B N 1
ATOM 2725 C CA . LYS B 1 133 ? 23.625 15.367 13.359 1 90.56 133 LYS B CA 1
ATOM 2726 C C . LYS B 1 133 ? 23.062 15.75 14.727 1 90.56 133 LYS B C 1
ATOM 2728 O O . LYS B 1 133 ? 22.344 14.969 15.344 1 90.56 133 LYS B O 1
ATOM 2733 N N . LYS B 1 134 ? 23.312 17 15.203 1 92.81 134 LYS B N 1
ATOM 2734 C CA . LYS B 1 134 ? 23.031 17.328 16.594 1 92.81 134 LYS B CA 1
ATOM 2735 C C . LYS B 1 134 ? 21.734 18.125 16.719 1 92.81 134 LYS B C 1
ATOM 2737 O O . LYS B 1 134 ? 21.109 18.125 17.781 1 92.81 134 LYS B O 1
ATOM 2742 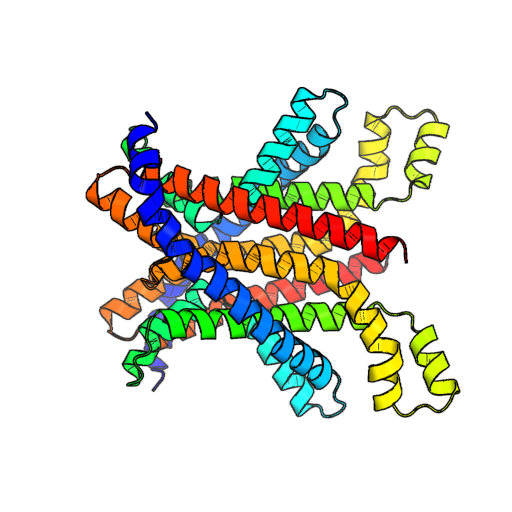N N . ILE B 1 135 ? 21.328 18.734 15.68 1 92.31 135 ILE B N 1
ATOM 2743 C CA . ILE B 1 135 ? 20.203 19.641 15.82 1 92.31 135 ILE B CA 1
ATOM 2744 C C . ILE B 1 135 ? 19.031 19.156 14.953 1 92.31 135 ILE B C 1
ATOM 2746 O O . ILE B 1 135 ? 17.938 18.906 15.453 1 92.31 135 ILE B O 1
ATOM 2750 N N . ILE B 1 136 ? 19.297 18.922 13.711 1 91.5 136 ILE B N 1
ATOM 2751 C CA . ILE B 1 136 ? 18.219 18.703 12.734 1 91.5 136 ILE B CA 1
ATOM 2752 C C . ILE B 1 136 ? 17.719 17.266 12.836 1 91.5 136 ILE B C 1
ATOM 2754 O O . ILE B 1 136 ? 16.516 17.047 12.984 1 91.5 136 ILE B O 1
ATOM 2758 N N . LEU B 1 137 ? 18.609 16.328 12.883 1 92.12 137 LEU B N 1
ATOM 2759 C CA . LEU B 1 137 ? 18.234 14.922 12.789 1 92.12 137 LEU B CA 1
ATOM 2760 C C . LEU B 1 137 ? 17.438 14.5 14.008 1 92.12 137 LEU B C 1
ATOM 2762 O O . LEU B 1 137 ? 16.438 13.781 13.883 1 92.12 137 LEU B O 1
ATOM 2766 N N . PRO B 1 138 ? 17.875 14.906 15.18 1 93.62 138 PRO B N 1
ATOM 2767 C CA . PRO B 1 138 ? 17.078 14.523 16.344 1 93.62 138 PRO B CA 1
ATOM 2768 C C . PRO B 1 138 ? 15.648 15.031 16.266 1 93.62 138 PRO B C 1
ATOM 2770 O O . PRO B 1 138 ? 14.711 14.305 16.641 1 93.62 138 PRO B O 1
ATOM 2773 N N . GLN B 1 139 ? 15.422 16.203 15.766 1 94 139 GLN B N 1
ATOM 2774 C CA . GLN B 1 139 ? 14.086 16.781 15.609 1 94 139 GLN B CA 1
ATOM 2775 C C . GLN B 1 139 ? 13.312 16.094 14.492 1 94 139 GLN B C 1
ATOM 2777 O O . GLN B 1 139 ? 12.125 15.797 14.641 1 94 139 GLN B O 1
ATOM 2782 N N . ALA B 1 140 ? 14.023 15.797 13.477 1 94.12 140 ALA B N 1
ATOM 2783 C CA . ALA B 1 140 ? 13.406 15.141 12.328 1 94.12 140 ALA B CA 1
ATOM 2784 C C . ALA B 1 140 ? 12.938 13.734 12.688 1 94.12 140 ALA B C 1
ATOM 2786 O O . ALA B 1 140 ? 11.914 13.273 12.188 1 94.12 140 ALA B O 1
ATOM 2787 N N . PHE B 1 141 ? 13.68 13.094 13.523 1 94 141 PHE B N 1
ATOM 2788 C CA . PHE B 1 141 ? 13.328 11.742 13.938 1 94 141 PHE B CA 1
ATOM 2789 C C . PHE B 1 141 ? 12.008 11.734 14.703 1 94 141 PHE B C 1
ATOM 2791 O O . PHE B 1 141 ? 11.195 10.828 14.539 1 94 141 PHE B O 1
ATOM 2798 N N . ARG B 1 142 ? 11.828 12.695 15.484 1 92.88 142 ARG B N 1
ATOM 2799 C CA . ARG B 1 142 ? 10.578 12.797 16.234 1 92.88 142 ARG B CA 1
ATOM 2800 C C . ARG B 1 142 ? 9.398 13.031 15.289 1 92.88 142 ARG B C 1
ATOM 2802 O O . ARG B 1 142 ? 8.328 12.461 15.484 1 92.88 142 ARG B O 1
ATOM 2809 N N . ILE B 1 143 ? 9.664 13.828 14.312 1 93.62 143 ILE B N 1
ATOM 2810 C CA . ILE B 1 143 ? 8.617 14.141 13.344 1 93.62 143 ILE B CA 1
ATOM 2811 C C . ILE B 1 143 ? 8.328 12.906 12.492 1 93.62 143 ILE B C 1
ATOM 2813 O O . ILE B 1 143 ? 7.184 12.695 12.07 1 93.62 143 ILE B O 1
ATOM 2817 N N . ALA B 1 144 ? 9.266 12.016 12.328 1 96.06 144 ALA B N 1
ATOM 2818 C CA . ALA B 1 144 ? 9.18 10.875 11.422 1 96.06 144 ALA B CA 1
ATOM 2819 C C . ALA B 1 144 ? 8.484 9.695 12.086 1 96.06 144 ALA B C 1
ATOM 2821 O O . ALA B 1 144 ? 8.055 8.758 11.406 1 96.06 144 ALA B O 1
ATOM 2822 N N . VAL B 1 145 ? 8.328 9.695 13.352 1 94.75 145 VAL B N 1
ATOM 2823 C CA . VAL B 1 145 ? 7.875 8.539 14.109 1 94.75 145 VAL B CA 1
ATOM 2824 C C . VAL B 1 145 ? 6.48 8.125 13.641 1 94.75 145 VAL B C 1
ATOM 2826 O O . VAL B 1 145 ? 6.25 6.965 13.305 1 94.75 145 VAL B O 1
ATOM 2829 N N . PRO B 1 146 ? 5.531 9.055 13.539 1 92.94 146 PRO B N 1
ATOM 2830 C CA . PRO B 1 146 ? 4.188 8.648 13.125 1 92.94 146 PRO B CA 1
ATOM 2831 C C . PRO B 1 146 ? 4.16 8.047 11.719 1 92.94 146 PRO B C 1
ATOM 2833 O O . PRO B 1 146 ? 3.67 6.93 11.531 1 92.94 146 PRO B O 1
ATOM 2836 N N . PRO B 1 147 ? 4.77 8.711 10.75 1 94.88 147 PRO B N 1
ATOM 2837 C CA . PRO B 1 147 ? 4.738 8.117 9.406 1 94.88 147 PRO B CA 1
ATOM 2838 C C . PRO B 1 147 ? 5.547 6.824 9.32 1 94.88 147 PRO B C 1
ATOM 2840 O O . PRO B 1 147 ? 5.219 5.941 8.523 1 94.88 147 PRO B O 1
ATOM 2843 N N . LEU B 1 148 ? 6.598 6.691 10.086 1 96.81 148 LEU B N 1
ATOM 2844 C CA . LEU B 1 148 ? 7.336 5.434 10.125 1 96.81 148 LEU B CA 1
ATOM 2845 C C . LEU B 1 148 ? 6.469 4.312 10.695 1 96.81 148 LEU B C 1
ATOM 2847 O O . LEU B 1 148 ? 6.578 3.162 10.258 1 96.81 148 LEU B O 1
ATOM 2851 N N . GLY B 1 149 ? 5.656 4.66 11.68 1 95.56 149 GLY B N 1
ATOM 2852 C CA . GLY B 1 149 ? 4.68 3.709 12.18 1 95.56 149 GLY B CA 1
ATOM 2853 C C . GLY B 1 149 ? 3.738 3.197 11.102 1 95.56 149 GLY B C 1
ATOM 2854 O O . GLY B 1 149 ? 3.445 2 11.047 1 95.56 149 GLY B O 1
ATOM 2855 N N . ASN B 1 150 ? 3.34 4.066 10.25 1 94.69 150 ASN B N 1
ATOM 2856 C CA . ASN B 1 150 ? 2.486 3.67 9.133 1 94.69 150 ASN B CA 1
ATOM 2857 C C . ASN B 1 150 ? 3.213 2.732 8.172 1 94.69 150 ASN B C 1
ATOM 2859 O O . ASN B 1 150 ? 2.605 1.819 7.613 1 94.69 150 ASN B O 1
ATOM 2863 N N . VAL B 1 151 ? 4.453 2.98 8 1 97.25 151 VAL B N 1
ATOM 2864 C CA . VAL B 1 151 ? 5.246 2.158 7.094 1 97.25 151 VAL B CA 1
ATOM 2865 C C . VAL B 1 151 ? 5.316 0.728 7.617 1 97.25 151 VAL B C 1
ATOM 2867 O O . VAL B 1 151 ? 5.152 -0.229 6.859 1 97.25 151 VAL B O 1
ATOM 2870 N N . ILE B 1 152 ? 5.547 0.588 8.883 1 97 152 ILE B N 1
ATOM 2871 C CA . ILE B 1 152 ? 5.691 -0.753 9.438 1 97 152 ILE B CA 1
ATOM 2872 C C . ILE B 1 152 ? 4.355 -1.49 9.352 1 97 152 ILE B C 1
ATOM 2874 O O . ILE B 1 152 ? 4.32 -2.695 9.094 1 97 152 ILE B O 1
ATOM 2878 N N . ILE B 1 153 ? 3.25 -0.838 9.641 1 97.44 153 ILE B N 1
ATOM 2879 C CA . ILE B 1 153 ? 1.93 -1.449 9.539 1 97.44 153 ILE B CA 1
ATOM 2880 C C . ILE B 1 153 ? 1.681 -1.89 8.094 1 97.44 153 ILE B C 1
ATOM 2882 O O . ILE B 1 153 ? 1.215 -3.006 7.852 1 97.44 153 ILE B O 1
ATOM 2886 N N . ASP B 1 154 ? 2.035 -1.063 7.164 1 97.19 154 ASP B N 1
ATOM 2887 C CA . ASP B 1 154 ? 1.877 -1.378 5.75 1 97.19 154 ASP B CA 1
ATOM 2888 C C . ASP B 1 154 ? 2.748 -2.568 5.352 1 97.19 154 ASP B C 1
ATOM 2890 O O . ASP B 1 154 ? 2.342 -3.393 4.527 1 97.19 154 ASP B O 1
ATOM 2894 N N . MET B 1 155 ? 3.924 -2.635 5.938 1 98.12 155 MET B N 1
ATOM 2895 C CA . MET B 1 155 ? 4.84 -3.725 5.617 1 98.12 155 MET B CA 1
ATOM 2896 C C . MET B 1 155 ? 4.289 -5.059 6.105 1 98.12 155 MET B C 1
ATOM 2898 O O . MET B 1 155 ? 4.418 -6.078 5.422 1 98.12 155 MET B O 1
ATOM 2902 N N . VAL B 1 156 ? 3.693 -5.035 7.242 1 98.25 156 VAL B N 1
ATOM 2903 C CA . VAL B 1 156 ? 3.105 -6.262 7.77 1 98.25 156 VAL B CA 1
ATOM 2904 C C . VAL B 1 156 ? 2 -6.75 6.832 1 98.25 156 VAL B C 1
ATOM 2906 O O . VAL B 1 156 ? 1.952 -7.93 6.48 1 98.25 156 VAL B O 1
ATOM 2909 N N . LYS B 1 157 ? 1.183 -5.883 6.418 1 98.06 157 LYS B N 1
ATOM 2910 C CA . LYS B 1 157 ? 0.109 -6.258 5.504 1 98.06 157 LYS B CA 1
ATOM 2911 C C . LYS B 1 157 ? 0.668 -6.707 4.156 1 98.06 157 LYS B C 1
ATOM 2913 O O . LYS B 1 157 ? 0.232 -7.719 3.602 1 98.06 157 LYS B O 1
ATOM 2918 N N . SER B 1 158 ? 1.654 -5.988 3.684 1 97.94 158 SER B N 1
ATOM 2919 C CA . SER B 1 158 ? 2.238 -6.258 2.375 1 97.94 158 SER B CA 1
ATOM 2920 C C . SER B 1 158 ? 3.025 -7.562 2.381 1 97.94 158 SER B C 1
ATOM 2922 O O . SER B 1 158 ? 3.199 -8.195 1.336 1 97.94 158 SER B O 1
ATOM 2924 N N . SER B 1 159 ? 3.467 -7.965 3.553 1 98.56 159 SER B N 1
ATOM 2925 C CA . SER B 1 159 ? 4.219 -9.211 3.643 1 98.56 159 SER B CA 1
ATOM 2926 C C . SER B 1 159 ? 3.385 -10.398 3.168 1 98.56 159 SER B C 1
ATOM 2928 O O . SER B 1 159 ? 3.93 -11.445 2.818 1 98.56 159 SER B O 1
ATOM 2930 N N . SER B 1 160 ? 2.07 -10.234 3.156 1 98.75 160 SER B N 1
ATOM 2931 C CA . SER B 1 160 ? 1.188 -11.281 2.646 1 98.75 160 SER B CA 1
ATOM 2932 C C . SER B 1 160 ? 1.509 -11.609 1.193 1 98.75 160 SER B C 1
ATOM 2934 O O . SER B 1 160 ? 1.253 -12.727 0.735 1 98.75 160 SER B O 1
ATOM 2936 N N . LEU B 1 161 ? 2.133 -10.727 0.455 1 98.75 161 LEU B N 1
ATOM 2937 C CA . LEU B 1 161 ? 2.465 -10.93 -0.951 1 98.75 161 LEU B CA 1
ATOM 2938 C C . LEU B 1 161 ? 3.543 -12 -1.105 1 98.75 161 LEU B C 1
ATOM 2940 O O . LEU B 1 161 ? 3.691 -12.586 -2.18 1 98.75 161 LEU B O 1
ATOM 2944 N N . ALA B 1 162 ? 4.293 -12.227 -0.001 1 98.75 162 ALA B N 1
ATOM 2945 C CA . ALA B 1 162 ? 5.336 -13.242 -0.028 1 98.75 162 ALA B CA 1
ATOM 2946 C C . ALA B 1 162 ? 4.738 -14.633 -0.259 1 98.75 162 ALA B C 1
ATOM 2948 O O . ALA B 1 162 ? 5.422 -15.539 -0.74 1 98.75 162 ALA B O 1
ATOM 2949 N N . ALA B 1 163 ? 3.457 -14.805 0.041 1 98.62 163 ALA B N 1
ATOM 2950 C CA . ALA B 1 163 ? 2.762 -16.062 -0.214 1 98.62 163 ALA B CA 1
ATOM 2951 C C . ALA B 1 163 ? 2.732 -16.391 -1.706 1 98.62 163 ALA B C 1
ATOM 2953 O O . ALA B 1 163 ? 2.717 -17.547 -2.098 1 98.62 163 ALA B O 1
ATOM 2954 N N . MET B 1 164 ? 2.828 -15.336 -2.541 1 97.94 164 MET B N 1
ATOM 2955 C CA . MET B 1 164 ? 2.729 -15.516 -3.986 1 97.94 164 MET B CA 1
ATOM 2956 C C . MET B 1 164 ? 4.035 -16.047 -4.562 1 97.94 164 MET B C 1
ATOM 2958 O O . MET B 1 164 ? 4.078 -16.516 -5.703 1 97.94 164 MET B O 1
ATOM 2962 N N . ILE B 1 165 ? 5.059 -16 -3.723 1 98 165 ILE B N 1
ATOM 2963 C CA . ILE B 1 165 ? 6.312 -16.609 -4.156 1 98 165 ILE B CA 1
ATOM 2964 C C . ILE B 1 165 ? 6.699 -17.734 -3.201 1 98 165 ILE B C 1
ATOM 2966 O O . ILE B 1 165 ? 7.883 -18.031 -3.02 1 98 165 ILE B O 1
ATOM 2970 N N . THR B 1 166 ? 5.727 -18.297 -2.461 1 96.81 166 THR B N 1
ATOM 2971 C CA . THR B 1 166 ? 5.762 -19.578 -1.773 1 96.81 166 THR B CA 1
ATOM 2972 C C . THR B 1 166 ? 6.418 -19.438 -0.402 1 96.81 166 THR B C 1
ATOM 2974 O O . THR B 1 166 ? 6.828 -20.438 0.199 1 96.81 166 THR B O 1
ATOM 2977 N N . VAL B 1 167 ? 6.645 -18.219 0.088 1 98.69 167 VAL B N 1
ATOM 2978 C CA . VAL B 1 167 ? 7.09 -18.062 1.469 1 98.69 167 VAL B CA 1
ATOM 2979 C C . VAL B 1 167 ? 6.023 -18.594 2.42 1 98.69 167 VAL B C 1
ATOM 2981 O O . VAL B 1 167 ? 4.836 -18.297 2.264 1 98.69 167 VAL B O 1
ATOM 2984 N N . PRO B 1 168 ? 6.383 -19.438 3.371 1 98.38 168 PRO B N 1
ATOM 2985 C CA . PRO B 1 168 ? 5.387 -20.047 4.254 1 98.38 168 PRO B CA 1
ATOM 2986 C C . PRO B 1 168 ? 4.957 -19.109 5.387 1 98.38 168 PRO B C 1
ATOM 2988 O O . PRO B 1 168 ? 5.039 -19.484 6.559 1 98.38 168 PRO B O 1
ATOM 2991 N N . ASP B 1 169 ? 4.457 -17.938 4.996 1 98.69 169 ASP B N 1
ATOM 2992 C CA . ASP B 1 169 ? 3.912 -16.984 5.969 1 98.69 169 ASP B CA 1
ATOM 2993 C C . ASP B 1 169 ? 2.479 -17.359 6.344 1 98.69 169 ASP B C 1
ATOM 2995 O O . ASP B 1 169 ? 1.988 -18.422 5.98 1 98.69 169 ASP B O 1
ATOM 2999 N N . ILE B 1 170 ? 1.79 -16.578 7.137 1 98.69 170 ILE B N 1
ATOM 3000 C CA . ILE B 1 170 ? 0.459 -16.891 7.652 1 98.69 170 ILE B CA 1
ATOM 3001 C C . ILE B 1 170 ? -0.518 -17.047 6.488 1 98.69 170 ILE B C 1
ATOM 3003 O O . ILE B 1 170 ? -1.373 -17.938 6.508 1 98.69 170 ILE B O 1
ATOM 3007 N N . PHE B 1 171 ? -0.389 -16.203 5.473 1 98.81 171 PHE B N 1
ATOM 3008 C CA . PHE B 1 171 ? -1.304 -16.266 4.336 1 98.81 171 PHE B CA 1
ATOM 3009 C C . PHE B 1 171 ? -1.09 -17.531 3.535 1 98.81 171 PHE B C 1
ATOM 3011 O O . PHE B 1 171 ? -2.055 -18.203 3.15 1 98.81 171 PHE B O 1
ATOM 3018 N N . GLN B 1 172 ? 0.139 -17.922 3.26 1 98.69 172 GLN B N 1
ATOM 3019 C CA . GLN B 1 172 ? 0.451 -19.125 2.518 1 98.69 172 GLN B CA 1
ATOM 3020 C C . GLN B 1 172 ? -0.056 -20.375 3.25 1 98.69 172 GLN B C 1
ATOM 3022 O O . GLN B 1 172 ? -0.605 -21.281 2.631 1 98.69 172 GLN B O 1
ATOM 3027 N N . ASN B 1 173 ? 0.169 -20.375 4.539 1 98.69 173 ASN B N 1
ATOM 3028 C CA . ASN B 1 173 ? -0.307 -21.516 5.328 1 98.69 173 ASN B CA 1
ATOM 3029 C C . ASN B 1 173 ? -1.824 -21.656 5.242 1 98.69 173 ASN B C 1
ATOM 3031 O O . ASN B 1 173 ? -2.342 -22.766 5.141 1 98.69 173 ASN B O 1
ATOM 3035 N N . ALA B 1 174 ? -2.502 -20.531 5.309 1 98.44 174 ALA B N 1
ATOM 3036 C CA . ALA B 1 174 ? -3.957 -20.562 5.172 1 98.44 174 ALA B CA 1
ATOM 3037 C C . ALA B 1 174 ? -4.371 -21.047 3.787 1 98.44 174 ALA B C 1
ATOM 3039 O O . ALA B 1 174 ? -5.352 -21.781 3.652 1 98.44 174 ALA B O 1
ATOM 3040 N N . LYS B 1 175 ? -3.652 -20.578 2.811 1 97.62 175 LYS B N 1
ATOM 3041 C CA . LYS B 1 175 ? -3.914 -21.016 1.438 1 97.62 175 LYS B CA 1
ATOM 3042 C C . LYS B 1 175 ? -3.779 -22.531 1.298 1 97.62 175 LYS B C 1
ATOM 3044 O O . LYS B 1 175 ? -4.605 -23.172 0.65 1 97.62 175 LYS B O 1
ATOM 3049 N N . ILE B 1 176 ? -2.773 -23.109 1.887 1 97.75 176 ILE B N 1
ATOM 3050 C CA . ILE B 1 176 ? -2.498 -24.531 1.824 1 97.75 176 ILE B CA 1
ATOM 3051 C C . ILE B 1 176 ? -3.65 -25.312 2.457 1 97.75 176 ILE B C 1
ATOM 3053 O O . ILE B 1 176 ? -4.184 -26.25 1.854 1 97.75 176 ILE B O 1
ATOM 3057 N N . ILE B 1 177 ? -4.066 -24.891 3.641 1 98.06 177 ILE B N 1
ATOM 3058 C CA . ILE B 1 177 ? -5.152 -25.594 4.328 1 98.06 177 ILE B CA 1
ATOM 3059 C C . ILE B 1 177 ? -6.453 -25.406 3.547 1 98.06 177 ILE B C 1
ATOM 3061 O O . ILE B 1 177 ? -7.258 -26.344 3.451 1 98.06 177 ILE B O 1
ATOM 3065 N N . GLY B 1 178 ? -6.703 -24.172 3.039 1 96.06 178 GLY B N 1
ATOM 3066 C CA . GLY B 1 178 ? -7.891 -23.938 2.23 1 96.06 178 GLY B CA 1
ATOM 3067 C C . GLY B 1 178 ? -8.016 -24.891 1.057 1 96.06 178 GLY B C 1
ATOM 3068 O O . GLY B 1 178 ? -9.109 -25.375 0.759 1 96.06 178 GLY B O 1
ATOM 3069 N N . GLY B 1 179 ? -6.895 -25.156 0.399 1 94.5 179 GLY B N 1
ATOM 3070 C CA . GLY B 1 179 ? -6.887 -26.094 -0.711 1 94.5 179 GLY B CA 1
ATOM 3071 C C . GLY B 1 179 ? -7.09 -27.531 -0.275 1 94.5 179 GLY B C 1
ATOM 3072 O O . GLY B 1 179 ? -7.863 -28.266 -0.889 1 94.5 179 GLY B O 1
ATOM 3073 N N . ARG B 1 180 ? -6.438 -27.875 0.766 1 95.81 180 ARG B N 1
ATOM 3074 C CA . ARG B 1 180 ? -6.492 -29.234 1.283 1 95.81 180 ARG B CA 1
ATOM 3075 C C . ARG B 1 180 ? -7.898 -29.594 1.76 1 95.81 180 ARG B C 1
ATOM 3077 O O . ARG B 1 180 ? -8.391 -30.688 1.503 1 95.81 180 ARG B O 1
ATOM 3084 N N . GLU B 1 181 ? -8.562 -28.625 2.408 1 95.25 181 GLU B N 1
ATOM 3085 C CA . GLU B 1 181 ? -9.859 -28.875 3.025 1 95.25 181 GLU B CA 1
ATOM 3086 C C . GLU B 1 181 ? -10.992 -28.359 2.143 1 95.25 181 GLU B C 1
ATOM 3088 O O . GLU B 1 181 ? -12.164 -28.438 2.521 1 95.25 181 GLU B O 1
ATOM 3093 N N . TRP B 1 182 ? -10.602 -27.766 1.074 1 93 182 TRP B N 1
ATOM 3094 C CA . TRP B 1 182 ? -11.57 -27.219 0.122 1 93 182 TRP B CA 1
ATOM 3095 C C . TRP B 1 182 ? -12.469 -26.188 0.783 1 93 182 TRP B C 1
ATOM 3097 O O . TRP B 1 182 ? -13.695 -26.25 0.651 1 93 182 TRP B O 1
ATOM 3107 N N . ASP B 1 183 ? -11.914 -25.375 1.539 1 95.62 183 ASP B N 1
ATOM 3108 C CA . ASP B 1 183 ? -12.617 -24.297 2.227 1 95.62 183 ASP B CA 1
ATOM 3109 C C . ASP B 1 183 ? -11.75 -23.047 2.334 1 95.62 183 ASP B C 1
ATOM 3111 O O . ASP B 1 183 ? -11.305 -22.688 3.426 1 95.62 183 ASP B O 1
ATOM 3115 N N . TYR B 1 184 ? -11.703 -22.359 1.205 1 95.5 184 TYR B N 1
ATOM 3116 C CA . TYR B 1 184 ? -10.906 -21.141 1.156 1 95.5 184 TYR B CA 1
ATOM 3117 C C . TYR B 1 184 ? -11.555 -20.031 1.959 1 95.5 184 TYR B C 1
ATOM 3119 O O . TYR B 1 184 ? -10.867 -19.203 2.566 1 95.5 184 TYR B O 1
ATOM 3127 N N . MET B 1 185 ? -12.828 -20.047 2.035 1 96.69 185 MET B N 1
ATOM 3128 C CA . MET B 1 185 ? -13.555 -18.969 2.699 1 96.69 185 MET B CA 1
ATOM 3129 C C . MET B 1 185 ? -13.188 -18.891 4.18 1 96.69 185 MET B C 1
ATOM 3131 O O . MET B 1 185 ? -12.727 -17.859 4.66 1 96.69 185 MET B O 1
ATOM 3135 N N . SER B 1 186 ? -13.305 -19.984 4.871 1 97.75 186 SER B N 1
ATOM 3136 C CA . SER B 1 186 ? -13.031 -20.016 6.305 1 97.75 186 SER B CA 1
ATOM 3137 C C . SER B 1 186 ? -11.57 -19.688 6.594 1 97.75 186 SER B C 1
ATOM 3139 O O . SER B 1 186 ? -11.266 -18.969 7.543 1 97.75 186 SER B O 1
ATOM 3141 N N . MET B 1 187 ? -10.711 -20.172 5.727 1 98 187 MET B N 1
ATOM 3142 C CA . MET B 1 187 ? -9.281 -19.969 5.973 1 98 187 MET B CA 1
ATOM 3143 C C . MET B 1 187 ? -8.867 -18.531 5.68 1 98 187 MET B C 1
ATOM 3145 O O . MET B 1 187 ? -8.055 -17.969 6.402 1 98 187 MET B O 1
ATOM 3149 N N . TYR B 1 188 ? -9.461 -17.938 4.633 1 97.94 188 TYR B N 1
ATOM 3150 C CA . TYR B 1 188 ? -9.094 -16.562 4.301 1 97.94 188 TYR B CA 1
ATOM 3151 C C . TYR B 1 188 ? -9.734 -15.578 5.27 1 97.94 188 TYR B C 1
ATOM 3153 O O . TYR B 1 188 ? -9.164 -14.531 5.562 1 97.94 188 TYR B O 1
ATOM 3161 N N . ILE B 1 189 ? -10.844 -15.867 5.836 1 98.06 189 ILE B N 1
ATOM 3162 C CA . ILE B 1 189 ? -11.438 -15.055 6.898 1 98.06 189 ILE B CA 1
ATOM 3163 C C . ILE B 1 189 ? -10.555 -15.117 8.141 1 98.06 189 ILE B C 1
ATOM 3165 O O . ILE B 1 189 ? -10.344 -14.102 8.812 1 98.06 189 ILE B O 1
ATOM 3169 N N . LEU B 1 190 ? -10.07 -16.344 8.398 1 98.5 190 LEU B N 1
ATOM 3170 C CA . LEU B 1 190 ? -9.164 -16.5 9.531 1 98.5 190 LEU B CA 1
ATOM 3171 C C . LEU B 1 190 ? -7.926 -15.625 9.375 1 98.5 190 LEU B C 1
ATOM 3173 O O . LEU B 1 190 ? -7.551 -14.906 10.297 1 98.5 190 LEU B O 1
ATOM 3177 N N . VAL B 1 191 ? -7.305 -15.703 8.203 1 98.44 191 VAL B N 1
ATOM 3178 C CA . VAL B 1 191 ? -6.078 -14.945 7.984 1 98.44 191 VAL B CA 1
ATOM 3179 C C . VAL B 1 191 ? -6.395 -13.453 7.969 1 98.44 191 VAL B C 1
ATOM 3181 O O . VAL B 1 191 ? -5.586 -12.633 8.414 1 98.44 191 VAL B O 1
ATOM 3184 N N . ALA B 1 192 ? -7.57 -13.047 7.422 1 98.62 192 ALA B N 1
ATOM 3185 C CA . ALA B 1 192 ? -8.008 -11.656 7.465 1 98.62 192 ALA B CA 1
ATOM 3186 C C . ALA B 1 192 ? -8.086 -11.148 8.906 1 98.62 192 ALA B C 1
ATOM 3188 O O . ALA B 1 192 ? -7.625 -10.047 9.203 1 98.62 192 ALA B O 1
ATOM 3189 N N . PHE B 1 193 ? -8.641 -11.945 9.75 1 98.56 193 PHE B N 1
ATOM 3190 C CA . PHE B 1 193 ? -8.773 -11.586 11.156 1 98.56 193 PHE B CA 1
ATOM 3191 C C . PHE B 1 193 ? -7.406 -11.461 11.812 1 98.56 193 PHE B C 1
ATOM 3193 O O . PHE B 1 193 ? -7.168 -10.531 12.586 1 98.56 193 PHE B O 1
ATOM 3200 N N . ILE B 1 194 ? -6.531 -12.344 11.531 1 98.75 194 ILE B N 1
ATOM 3201 C CA . ILE B 1 194 ? -5.199 -12.336 12.125 1 98.75 194 ILE B CA 1
ATOM 3202 C C . ILE B 1 194 ? -4.449 -11.078 11.695 1 98.75 194 ILE B C 1
ATOM 3204 O O . ILE B 1 194 ? -3.881 -10.367 12.523 1 98.75 194 ILE B O 1
ATOM 3208 N N . TYR B 1 195 ? -4.453 -10.82 10.406 1 98.75 195 TYR B N 1
ATOM 3209 C CA . TYR B 1 195 ? -3.785 -9.617 9.922 1 98.75 195 TYR B CA 1
ATOM 3210 C C . TYR B 1 195 ? -4.402 -8.367 10.539 1 98.75 195 TYR B C 1
ATOM 3212 O O . TYR B 1 195 ? -3.688 -7.441 10.922 1 98.75 195 TYR B O 1
ATOM 3220 N N . TRP B 1 196 ? -5.73 -8.32 10.594 1 98.69 196 TRP B N 1
ATOM 3221 C CA . TRP B 1 196 ? -6.414 -7.172 11.18 1 98.69 196 TRP B CA 1
ATOM 3222 C C . TRP B 1 196 ? -5.996 -6.984 12.641 1 98.69 196 TRP B C 1
ATOM 3224 O O . TRP B 1 196 ? -5.75 -5.859 13.078 1 98.69 196 TRP B O 1
ATOM 3234 N N . LEU B 1 197 ? -5.945 -8.055 13.359 1 98.62 197 LEU B N 1
ATOM 3235 C CA . LEU B 1 197 ? -5.555 -7.984 14.766 1 98.62 197 LEU B CA 1
ATOM 3236 C C . LEU B 1 197 ? -4.133 -7.449 14.906 1 98.62 197 LEU B C 1
ATOM 3238 O O . LEU B 1 197 ? -3.865 -6.609 15.766 1 98.62 197 LEU B O 1
ATOM 3242 N N . ILE B 1 198 ? -3.234 -7.922 14.117 1 98.5 198 ILE B N 1
ATOM 3243 C CA . ILE B 1 198 ? -1.854 -7.445 14.141 1 98.5 198 ILE B CA 1
ATOM 3244 C C . ILE B 1 198 ? -1.812 -5.957 13.82 1 98.5 198 ILE B C 1
ATOM 3246 O O . ILE B 1 198 ? -1.184 -5.176 14.531 1 98.5 198 ILE B O 1
ATOM 3250 N N . ALA B 1 199 ? -2.516 -5.602 12.742 1 97.94 199 ALA B N 1
ATOM 3251 C CA . ALA B 1 199 ? -2.547 -4.199 12.336 1 97.94 199 ALA B CA 1
ATOM 3252 C C . ALA B 1 199 ? -3.168 -3.326 13.422 1 97.94 199 ALA B C 1
ATOM 3254 O O . ALA B 1 199 ? -2.678 -2.23 13.703 1 97.94 199 ALA B O 1
ATOM 3255 N N . PHE B 1 200 ? -4.191 -3.836 14.008 1 97.69 200 PHE B N 1
ATOM 3256 C CA . PHE B 1 200 ? -4.895 -3.123 15.07 1 97.69 200 PHE B CA 1
ATOM 3257 C C . PHE B 1 200 ? -3.975 -2.881 16.266 1 97.69 200 PHE B C 1
ATOM 3259 O O . PHE B 1 200 ? -3.912 -1.768 16.781 1 97.69 200 PHE B O 1
ATOM 3266 N N . LEU B 1 201 ? -3.258 -3.84 16.656 1 97.75 201 LEU B N 1
ATOM 3267 C CA . LEU B 1 201 ? -2.34 -3.738 17.781 1 97.75 201 LEU B CA 1
ATOM 3268 C C . LEU B 1 201 ? -1.199 -2.775 17.469 1 97.75 201 LEU B C 1
ATOM 3270 O O . LEU B 1 201 ? -0.798 -1.982 18.328 1 97.75 201 LEU B O 1
ATOM 3274 N N . LEU B 1 202 ? -0.711 -2.822 16.281 1 97.12 202 LEU B N 1
ATOM 3275 C CA . LEU B 1 202 ? 0.358 -1.917 15.883 1 97.12 202 LEU B CA 1
ATOM 3276 C C . LEU B 1 202 ? -0.137 -0.476 15.836 1 97.12 202 LEU B C 1
ATOM 3278 O O . LEU B 1 202 ? 0.592 0.447 16.203 1 97.12 202 LEU B O 1
ATOM 3282 N N . GLU B 1 203 ? -1.346 -0.342 15.391 1 95.75 203 GLU B N 1
ATOM 3283 C CA . GLU B 1 203 ? -1.937 0.992 15.352 1 95.75 203 GLU B CA 1
ATOM 3284 C C . GLU B 1 203 ? -2.098 1.567 16.75 1 95.75 203 GLU B C 1
ATOM 3286 O O . GLU B 1 203 ? -1.862 2.758 16.969 1 95.75 203 GLU B O 1
ATOM 3291 N N . ARG B 1 204 ? -2.523 0.772 17.688 1 95.44 204 ARG B N 1
ATOM 3292 C CA . ARG B 1 204 ? -2.656 1.205 19.062 1 95.44 204 ARG B CA 1
ATOM 3293 C C . ARG B 1 204 ? -1.302 1.592 19.656 1 95.44 204 ARG B C 1
ATOM 3295 O O . ARG B 1 204 ? -1.194 2.578 20.391 1 95.44 204 ARG B O 1
ATOM 3302 N N . TYR B 1 205 ? -0.394 0.828 19.281 1 95.12 205 TYR B N 1
ATOM 3303 C CA . TYR B 1 205 ? 0.956 1.125 19.75 1 95.12 205 TYR B CA 1
ATOM 3304 C C . TYR B 1 205 ? 1.471 2.422 19.125 1 95.12 205 TYR B C 1
ATOM 3306 O O . TYR B 1 205 ? 2.096 3.234 19.812 1 95.12 205 TYR B O 1
ATOM 3314 N N . GLN B 1 206 ? 1.231 2.547 17.859 1 93.12 206 GLN B N 1
ATOM 3315 C CA . GLN B 1 206 ? 1.622 3.777 17.188 1 93.12 206 GLN B CA 1
ATOM 3316 C C . GLN B 1 206 ? 0.962 4.992 17.828 1 93.12 206 GLN B C 1
ATOM 3318 O O . GLN B 1 206 ? 1.61 6.023 18.031 1 93.12 206 GLN B O 1
ATOM 3323 N N . GLU B 1 207 ? -0.29 4.906 18.141 1 91.81 207 GLU B N 1
ATOM 3324 C CA . GLU B 1 207 ? -1.021 5.988 18.797 1 91.81 207 GLU B CA 1
ATOM 3325 C C . GLU B 1 207 ? -0.407 6.328 20.156 1 91.81 207 GLU B C 1
ATOM 3327 O O . GLU B 1 207 ? -0.305 7.5 20.516 1 91.81 207 GLU B O 1
ATOM 3332 N N . PHE B 1 208 ? -0.069 5.355 20.844 1 92.06 208 PHE B N 1
ATOM 3333 C CA . PHE B 1 208 ? 0.564 5.535 22.141 1 92.06 208 PHE B CA 1
ATOM 3334 C C . PHE B 1 208 ? 1.874 6.301 22 1 92.06 208 PHE B C 1
ATOM 3336 O O . PHE B 1 208 ? 2.131 7.242 22.766 1 92.06 208 PHE B O 1
ATOM 3343 N N . LEU B 1 209 ? 2.658 5.949 21.031 1 90 209 LEU B N 1
ATOM 3344 C CA . LEU B 1 209 ? 3.939 6.602 20.797 1 90 209 LEU B CA 1
ATOM 3345 C C . LEU B 1 209 ? 3.736 8.047 20.359 1 90 209 LEU B C 1
ATOM 3347 O O . LEU B 1 209 ? 4.492 8.938 20.781 1 90 209 LEU B O 1
ATOM 3351 N N . GLU B 1 210 ? 2.76 8.219 19.547 1 88.38 210 GLU B N 1
ATOM 3352 C CA . GLU B 1 210 ? 2.457 9.562 19.078 1 88.38 210 GLU B CA 1
ATOM 3353 C C . GLU B 1 210 ? 2.043 10.477 20.219 1 88.38 210 GLU B C 1
ATOM 3355 O O . GLU B 1 210 ? 2.451 11.641 20.281 1 88.38 210 GLU B O 1
ATOM 3360 N N . ASN B 1 211 ? 1.296 10.031 21.156 1 88.31 211 ASN B N 1
ATOM 3361 C CA . ASN B 1 211 ? 0.85 10.812 22.297 1 88.31 211 ASN B CA 1
ATOM 3362 C C . ASN B 1 211 ? 2.008 11.141 23.234 1 88.31 211 ASN B C 1
ATOM 3364 O O . ASN B 1 211 ? 2.057 12.234 23.812 1 88.31 211 ASN B O 1
ATOM 3368 N N . LYS B 1 212 ? 2.869 10.281 23.297 1 87.25 212 LYS B N 1
ATOM 3369 C CA . LYS B 1 212 ? 4.035 10.5 24.141 1 87.25 212 LYS B CA 1
ATOM 3370 C C . LYS B 1 212 ? 4.969 11.547 23.531 1 87.25 212 LYS B C 1
ATOM 3372 O O . LYS B 1 212 ? 5.57 12.344 24.25 1 87.25 212 LYS B O 1
ATOM 3377 N N . LEU B 1 213 ? 5.129 11.492 22.25 1 83.88 213 LEU B N 1
ATOM 3378 C CA . LEU B 1 213 ? 6.02 12.422 21.562 1 83.88 213 LEU B CA 1
ATOM 3379 C C . LEU B 1 213 ? 5.375 13.805 21.438 1 83.88 213 LEU B C 1
ATOM 3381 O O . LEU B 1 213 ? 6.074 14.812 21.312 1 83.88 213 LEU B O 1
ATOM 3385 N N . ALA B 1 214 ? 4.125 13.984 21.328 1 74.31 214 ALA B N 1
ATOM 3386 C CA . ALA B 1 214 ? 3.424 15.266 21.266 1 74.31 214 ALA B CA 1
ATOM 3387 C C . ALA B 1 214 ? 3.57 16.031 22.578 1 74.31 214 ALA B C 1
ATOM 3389 O O . ALA B 1 214 ? 3.547 17.266 22.578 1 74.31 214 ALA B O 1
ATOM 3390 N N . LEU B 1 215 ? 3.666 15.477 23.656 1 57.22 215 LEU B N 1
ATOM 3391 C CA . LEU B 1 215 ? 3.797 16.109 24.953 1 57.22 215 LEU B CA 1
ATOM 3392 C C . LEU B 1 215 ? 5.188 16.703 25.141 1 57.22 215 LEU B C 1
ATOM 3394 O O . LEU B 1 215 ? 5.391 17.562 26 1 57.22 215 LEU B O 1
ATOM 3398 N N . VAL B 1 216 ? 6.004 16.438 24.203 1 56.12 216 VAL B N 1
ATOM 3399 C CA . VAL B 1 216 ? 7.328 17.016 24.391 1 56.12 216 VAL B CA 1
ATOM 3400 C C . VAL B 1 216 ? 7.582 18.094 23.328 1 56.12 216 VAL B C 1
ATOM 3402 O O . VAL B 1 216 ? 7.254 17.891 22.156 1 56.12 216 VAL B O 1
#

Radius of gyration: 22.95 Å; Cα contacts (8 Å, |Δi|>4): 600; chains: 2; bounding box: 57×62×55 Å

Foldseek 3Di:
DQDVVLLVVLVVLLCVQVCLLLVLLVLLLVLLLVLLQVLLVQCPDPDPVSVVVSVVLLCVLQVDDLLVQLCCQQVVCVVVVDHDDLSVSSNVSSNSSSNSVLNVLLNVLLVPDDVVLVVVCVVVVDDPVCSCVPGRVVSSVLSSLLVSLVSSLVSSVCSLSSLVSPRSHSNVSLVVSCVVVVNNPNSVVSVVVVSVVVSVVSVVVSVVSNVVSVVD/DQDVVLLVVLVVLLCVQVCLLLVLLVLLLVLLLVLLQVLLVQCPDPDPVSVVVSVVLLCVLQVDDLLVQLCCQQVVCVVVVDHDDLSVSSNVSSNSSSNSVLNVLLNVLLVPDDVVLVVVCVVVVDDPVCSCVPGRNVSSVLSSLLVSLVSSLVSSVCSLSSLVSPRSHSNVSLVVSCVVVVNNPNSVVSVVVVSVVVSVVSVVVSVVSNVVSVVD

pLDDT: mean 95.49, std 5.25, range [55.81, 98.88]

Secondary structure (DSSP, 8-state):
---HHHHHHHHHHHHTTHHHHHHHHHHHHHHHHHHHHHHHHHTT-S-HHHHHHHHHHHHHHHHS-HHHHHHIIIIIGGGGT----HHHHHHHHHHHHHHHHHHHHHHHHHHTS-HHHHHHHHHTT--HHHHIIIIIHHHHHHHHHHHHHHHHHHHHHHGGGGGGGT--SHHHHHHHHHHHHT-HHHHHHHHHHHHHHHHHHHHHHHHHHHHHHHT-/---HHHHHHHHHHHHTTHHHHHHHHHHHHHHHHHHHHHHHHHTT-S-HHHHHHHHHHHHHHHHS-HHHHHHIIIIIGGGGT----HHHHHHHHHHHHHHHHHHHHHHHHHHTS-HHHHHHHHHTT--HHHHIIIIIHHHHHHHHHHHHHHHHHHHHHHGGGGGGGT--SHHHHHHHHHHHHT-HHHHHHHHHHHHHHHHHHHHHHHHHHHHHHHT-

Solvent-accessible surface area (backbone atoms only — not comparable to full-atom values): 21154 Å² total; per-residue (Å²): 128,81,46,62,67,58,44,61,72,41,43,63,63,23,55,65,4,41,62,51,29,51,43,43,27,51,52,15,43,52,50,4,50,55,49,3,50,50,43,34,57,45,42,67,43,88,51,63,69,54,24,51,52,40,50,48,52,31,52,44,41,72,21,27,33,68,66,52,48,38,44,33,46,57,60,13,31,44,83,74,75,43,79,64,58,48,61,56,31,44,34,52,39,46,20,56,33,37,14,28,54,40,12,51,44,49,43,53,23,50,67,65,50,59,63,61,60,56,48,51,40,50,73,72,64,50,54,66,69,54,38,40,63,72,53,48,45,61,55,18,52,62,61,25,46,61,64,50,44,50,49,52,49,48,34,44,36,53,39,50,56,36,31,79,58,69,26,66,19,34,52,30,36,26,51,52,50,10,63,75,67,70,37,38,36,38,28,42,52,48,44,38,48,52,40,21,51,53,34,49,52,51,50,54,50,43,50,52,52,48,56,59,55,66,77,98,126,81,47,61,68,59,42,62,71,40,42,65,63,23,54,66,4,42,63,50,30,50,43,44,26,52,53,13,44,53,49,4,50,56,50,2,50,50,43,32,56,45,42,67,44,88,50,63,68,53,24,50,52,40,50,48,50,32,50,44,41,71,20,27,33,67,66,51,48,36,44,35,46,57,60,12,32,44,81,74,75,43,79,62,57,45,61,56,30,44,35,52,38,46,18,55,33,37,14,29,55,41,13,51,42,47,42,54,23,50,67,65,49,58,62,62,60,56,48,52,40,51,74,71,64,49,54,66,70,54,39,41,63,72,53,47,45,60,54,20,51,64,60,26,46,61,62,48,44,52,48,52,48,49,34,43,35,52,38,49,57,36,32,81,59,68,26,68,18,34,53,31,36,26,51,52,50,11,60,77,67,71,39,40,35,36,28,40,50,48,44,38,49,51,39,21,50,54,34,49,52,50,50,54,50,42,52,53,52,48,58,60,55,66,76,100

Sequence (432 aa):
MINIPLMKDSLGFVLSGLPYTLGISLLSFFTGLFLGLGLALLGRSRQPLIHYLVRAYISIMRGVPMIVVLFVLYFGLPYYGLELPALLCAYLGFSMVSAAYISEVFRSSIEAIDKGQWEAAKALGLPYALMVKKIILPQAFRIAVPPLGNVIIDMVKSSSLAAMITVPDIFQNAKIIGGREWDYMSMYILVAFIYWLIAFLLERYQEFLENKLALVMINIPLMKDSLGFVLSGLPYTLGISLLSFFTGLFLGLGLALLGRSRQPLIHYLVRAYISIMRGVPMIVVLFVLYFGLPYYGLELPALLCAYLGFSMVSAAYISEVFRSSIEAIDKGQWEAAKALGLPYALMVKKIILPQAFRIAVPPLGNVIIDMVKSSSLAAMITVPDIFQNAKIIGGREWDYMSMYILVAFIYWLIAFLLERYQEFLENKLALV

InterPro domains:
  IPR000515 ABC transporter type 1, transmembrane domain MetI-like [PF00528] (32-213)
  IPR000515 ABC transporter type 1, transmembrane domain MetI-like [PS50928] (18-203)
  IPR000515 ABC transporter type 1, transmembrane domain MetI-like [cd06261] (18-202)
  IPR010065 Amino acid ABC transporter, permease protein, 3-TM domain [TIGR01726] (11-108)
  IPR035906 MetI-like superfamily [G3DSA:1.10.3720.10] (4-214)
  IPR035906 MetI-l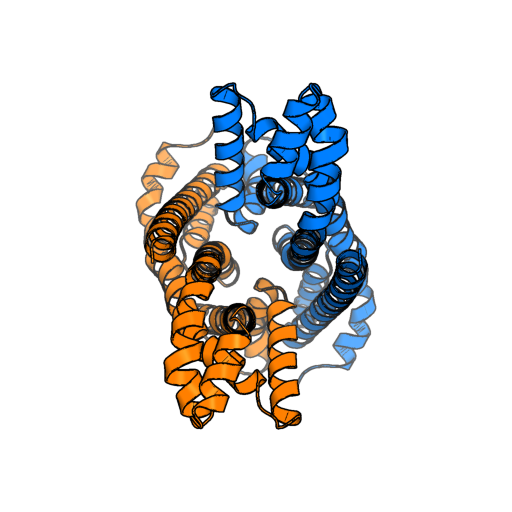ike superfamily [SSF161098] (13-204)
  IPR043429 ABC transporter membrane protein permease protein ArtM/GltK/GlnP/TcyL/YhdX-like [PTHR30614] (14-214)

Nearest PDB structures (foldseek):
  4ymw-assembly1_C  TM=9.603E-01  e=3.252E-13  Caldanaerobacter subterraneus subsp. tengcongensis MB4
  3tui-assembly2_E  TM=7.809E-01  e=6.139E-06  Escherichia coli K-12
  3tuz-assembly2_F  TM=8.392E-01  e=2.388E-05  Escherichia coli K-12
  7mc0-assembly1_B  TM=7.899E-01  e=1.010E-05  Neisseria meningitidis MC58
  3dhw-assembly1_B  TM=7.987E-01  e=4.532E-04  Escherichia coli K-12